Protein AF-A0A6P0LM95-F1 (afdb_monomer)

Secondary structure (DSSP, 8-state):
-------PPPPEEEEEEEETTEEEEEEEE------SSS---SS--B-EEEEEEEEETT-SS-EEE-HHHHHHHHHHHHHHHHHHHH-S--PPP--SS--SEEEEEETTTTEEEEEE---TT-SS-EEEEEEHHHHHHHHHHHHHHHH-TTB-TT-----PPPPGGGS--SS-GGGTTHHHHHHHHHHHHHHHHHHTSPPPP-PPPPP-------------------PPPP-PPP-PPPPPHHHHHHHHHHSPBP--HHHHHHHHHHHHHHHHHH----S--SS-EEEEEEE-TT--EEEEEE-TTS-GGGGGGSSHHHHB----SSS-SSSS-BEEEEEEEE--SSSPEEEEEETT---S-----S----HHHHHHHHHHHHHHHHHT--S----SS--------BTTB-

Sequence (410 aa):
MKGIFQQEQPMTIRRQYSLPNCTLILEGWSNSTTGGGLQPDPRPLLTTLTNAECHLGAMNQPLSGGRDFFEDLVHSVSSYAQQFLSKVPHPQPHGEKPAKVHLQKVEDKNLHRLTLLDTPNSGKGLHVDLNTVQLFDLVEAIDQFLADGRTLPDISVSLQPVSKHYRQAEKPVTERTAPAALGMASLALAAIAFFFVPIPEVREPEPSLSQENANETTTPTGESEPQVTPTPTPKGTPLSIEELEKVLTTAPEITDPTELRYIQRSLQKRIFRTWGNREQFAGNLNYQVSVGRDGAILGYKPVKGTPLDGAEQTPLPELLYTTTTGNIATQEPIAQFQVLFKQGEDEGILEISPWNGYMGKITLGPEITDSAVINDLKGKVSEKIGDSWNKTSSYPQDLTYRVGVTEEGI

Foldseek 3Di:
DDDDPDPDDWDKDWDWQDDPFKIKIWIATAPDPPPDDDDDDPQAFGAATDKIWIGGHPDPGTDMDTDLLVLLLLAQLVQVVCCVVVVFDDDDPPDPDDRQWHWDDDPPDQWIKIWGQDDPPDNDIDIDIHHPVRSVRSNVSSVVQCVPCRYNVVRDDDDDDDDPVRPDDPDDPVVPCVVVVVVVVVVVVVVVVVVPDPDDDDDDDDDDDDDDDDDDDDDDDDDDDDDDDDDDDDDFDADDPVNVVVLVVQEAADQALQLQVVLQVQLCVLQVVQLPPFQDDDFKWKKKFKAASNNQTQDIDTDPPHDPCRCVNGCRSVRHDHDDDDDDNRYGHIWIKIWMWGNDPGGIDIDIAGPVGHPDDHDLPDDDPDPVLVVVQVVQAVVVVVVVPPDPDDDPDDDDDDDRADSVHD

pLDDT: mean 73.67, std 19.37, range [26.56, 96.06]

Structure (mmCIF, N/CA/C/O backbone):
data_AF-A0A6P0LM95-F1
#
_entry.id   AF-A0A6P0LM95-F1
#
loop_
_atom_site.group_PDB
_atom_site.id
_atom_site.type_symbol
_atom_site.label_atom_id
_atom_site.label_alt_id
_atom_site.label_comp_id
_atom_site.label_asym_id
_atom_site.label_entity_id
_atom_site.label_seq_id
_atom_site.pdbx_PDB_ins_code
_atom_site.Cartn_x
_atom_site.Cartn_y
_atom_site.Cartn_z
_atom_site.occupancy
_atom_site.B_iso_or_equiv
_atom_site.auth_seq_id
_atom_site.auth_comp_id
_atom_site.auth_asym_id
_atom_site.auth_atom_id
_atom_site.pdbx_PDB_model_num
ATOM 1 N N . MET A 1 1 ? 48.763 -29.083 -8.330 1.00 38.81 1 MET A N 1
ATOM 2 C CA . MET A 1 1 ? 47.539 -28.276 -8.521 1.00 38.81 1 MET A CA 1
ATOM 3 C C . MET A 1 1 ? 46.381 -28.986 -7.838 1.00 38.81 1 MET A C 1
ATOM 5 O O . MET A 1 1 ? 45.861 -29.944 -8.388 1.00 38.81 1 MET A O 1
ATOM 9 N N . LYS A 1 2 ? 46.040 -28.595 -6.606 1.00 36.25 2 LYS A N 1
ATOM 10 C CA . LYS A 1 2 ? 44.781 -28.999 -5.966 1.00 36.25 2 LYS A CA 1
ATOM 11 C C . LYS A 1 2 ? 43.814 -27.838 -6.170 1.00 36.25 2 LYS A C 1
ATOM 13 O O . LYS A 1 2 ? 44.018 -26.783 -5.581 1.00 36.25 2 LYS A O 1
ATOM 18 N N . GLY A 1 3 ? 42.850 -28.015 -7.070 1.00 38.56 3 GLY A N 1
ATOM 19 C CA . GLY A 1 3 ? 41.732 -27.092 -7.219 1.00 38.56 3 GLY A CA 1
ATOM 20 C C . GLY A 1 3 ? 40.876 -27.172 -5.963 1.00 38.56 3 GLY A C 1
ATOM 21 O O . GLY A 1 3 ? 40.377 -28.242 -5.621 1.00 38.56 3 GLY A O 1
ATOM 22 N N . ILE A 1 4 ? 40.776 -26.060 -5.244 1.00 38.25 4 ILE A N 1
ATOM 23 C CA . ILE A 1 4 ? 39.842 -25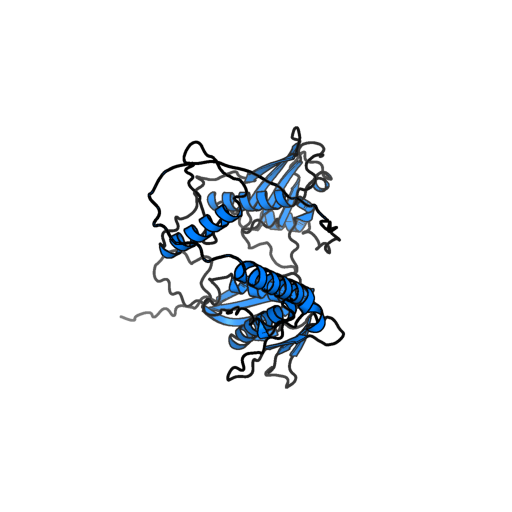.908 -4.135 1.00 38.25 4 ILE A CA 1
ATOM 24 C C . ILE A 1 4 ? 38.489 -25.626 -4.786 1.00 38.25 4 ILE A C 1
ATOM 26 O O . ILE A 1 4 ? 38.250 -24.521 -5.262 1.00 38.25 4 ILE A O 1
ATOM 30 N N . PHE A 1 5 ? 37.628 -26.640 -4.851 1.00 42.12 5 PHE A N 1
ATOM 31 C CA . PHE A 1 5 ? 36.199 -26.426 -5.045 1.00 42.12 5 PHE A CA 1
ATOM 32 C C . PHE A 1 5 ? 35.675 -25.772 -3.763 1.00 42.12 5 PHE A C 1
ATOM 34 O O . PHE A 1 5 ? 35.504 -26.444 -2.747 1.00 42.12 5 PHE A O 1
ATOM 41 N N . GLN A 1 6 ? 35.482 -24.454 -3.783 1.00 40.00 6 GLN A N 1
ATOM 42 C CA . GLN A 1 6 ? 34.616 -23.807 -2.805 1.00 40.00 6 GLN A CA 1
ATOM 43 C C . GLN A 1 6 ? 33.185 -24.251 -3.124 1.00 40.00 6 GLN A C 1
ATOM 45 O O . GLN A 1 6 ? 32.664 -23.948 -4.191 1.00 40.00 6 GLN A O 1
ATOM 50 N N . GLN A 1 7 ? 32.581 -25.030 -2.226 1.00 44.50 7 GLN A N 1
ATOM 51 C CA . GLN A 1 7 ? 31.138 -25.251 -2.229 1.00 44.50 7 GLN A CA 1
ATOM 52 C C . GLN A 1 7 ? 30.457 -23.909 -1.945 1.00 44.50 7 GLN A C 1
ATOM 54 O O . GLN A 1 7 ? 30.565 -23.374 -0.842 1.00 44.50 7 GLN A O 1
ATOM 59 N N . GLU A 1 8 ? 29.799 -23.361 -2.961 1.00 51.94 8 GLU A N 1
ATOM 60 C CA . GLU A 1 8 ? 28.966 -22.167 -2.865 1.00 51.94 8 GLU A CA 1
ATOM 61 C C . GLU A 1 8 ? 27.686 -22.512 -2.087 1.00 51.94 8 GLU A C 1
ATOM 63 O O . GLU A 1 8 ? 26.966 -23.451 -2.426 1.00 51.94 8 GLU A O 1
ATOM 68 N N . GLN A 1 9 ? 27.437 -21.792 -0.992 1.00 53.41 9 GLN A N 1
ATOM 69 C CA . GLN A 1 9 ? 26.262 -21.976 -0.137 1.00 53.41 9 GLN A CA 1
ATOM 70 C C . GLN A 1 9 ? 25.059 -21.245 -0.763 1.00 53.41 9 GLN A C 1
ATOM 72 O O . GLN A 1 9 ? 25.170 -20.044 -1.024 1.00 53.41 9 GLN A O 1
ATOM 77 N N . PRO A 1 10 ? 23.913 -21.910 -0.996 1.00 60.81 10 PRO A N 1
ATOM 78 C CA . PRO A 1 10 ? 22.708 -21.245 -1.485 1.00 60.81 10 PRO A CA 1
ATOM 79 C C . PRO A 1 10 ? 22.156 -20.283 -0.420 1.00 60.81 10 PRO A C 1
ATOM 81 O O . PRO A 1 10 ? 22.116 -20.609 0.766 1.00 60.81 10 PRO A O 1
ATOM 84 N N . MET A 1 11 ? 21.729 -19.085 -0.829 1.00 72.62 11 MET A N 1
ATOM 85 C CA . MET A 1 11 ? 21.137 -18.101 0.085 1.00 72.62 11 MET A CA 1
ATOM 86 C C . MET A 1 11 ? 19.654 -18.414 0.325 1.00 72.62 11 MET A C 1
ATOM 88 O O . MET A 1 11 ? 18.865 -18.433 -0.621 1.00 72.62 11 MET A O 1
ATOM 92 N N . THR A 1 12 ? 19.269 -18.632 1.588 1.00 81.69 12 THR A N 1
ATOM 93 C CA . THR A 1 12 ? 17.861 -18.720 2.010 1.00 81.69 12 THR A CA 1
ATOM 94 C C . THR A 1 12 ? 17.191 -17.355 1.909 1.00 81.69 12 THR A C 1
ATOM 96 O O . THR A 1 12 ? 17.695 -16.370 2.455 1.00 81.69 12 THR A O 1
ATOM 99 N N . ILE A 1 13 ? 16.027 -17.303 1.275 1.00 87.12 13 ILE A N 1
ATOM 100 C CA . ILE A 1 13 ? 15.209 -16.104 1.111 1.00 87.12 13 ILE A CA 1
ATOM 101 C C . ILE A 1 13 ? 13.888 -16.330 1.823 1.00 87.12 13 ILE A C 1
ATOM 103 O O . ILE A 1 13 ? 13.255 -17.367 1.644 1.00 87.12 13 ILE A O 1
ATOM 107 N N . ARG A 1 14 ? 13.458 -15.328 2.590 1.00 90.88 14 ARG A N 1
ATOM 108 C CA . ARG A 1 14 ? 12.136 -15.282 3.206 1.00 90.88 14 ARG A CA 1
ATOM 109 C C . ARG A 1 14 ? 11.368 -14.059 2.715 1.00 90.88 14 ARG A C 1
ATOM 111 O O . ARG A 1 14 ? 11.925 -12.961 2.607 1.00 90.88 14 ARG A O 1
ATOM 118 N N . ARG A 1 15 ? 10.097 -14.258 2.389 1.00 90.81 15 ARG A N 1
ATOM 119 C CA . ARG A 1 15 ? 9.137 -13.234 1.962 1.00 90.81 15 ARG A CA 1
ATOM 120 C C . ARG A 1 15 ? 7.925 -13.313 2.870 1.00 90.81 15 ARG A C 1
ATOM 122 O O . ARG A 1 15 ? 7.538 -14.407 3.271 1.00 90.81 15 ARG A O 1
ATOM 129 N N . GLN A 1 16 ? 7.372 -12.162 3.226 1.00 92.94 16 GLN A N 1
ATOM 130 C CA . GLN A 1 16 ? 6.233 -12.082 4.127 1.00 92.94 16 GLN A CA 1
ATOM 131 C C . GLN A 1 16 ? 5.246 -11.032 3.626 1.00 92.94 16 GLN A C 1
ATOM 133 O O . GLN A 1 16 ? 5.645 -9.901 3.357 1.00 92.94 16 GLN A O 1
ATOM 138 N N . TYR A 1 17 ? 3.974 -11.413 3.560 1.00 92.75 17 TYR A N 1
ATOM 139 C CA . TYR A 1 17 ? 2.842 -10.558 3.207 1.00 92.75 17 TYR A CA 1
ATOM 140 C C . TYR A 1 17 ? 1.906 -10.554 4.412 1.00 92.75 17 TYR A C 1
ATOM 142 O O . TYR A 1 17 ? 1.420 -11.613 4.815 1.00 92.75 17 TYR A O 1
ATOM 150 N N . SER A 1 18 ? 1.749 -9.401 5.061 1.00 91.06 18 SER A N 1
ATOM 151 C CA . SER A 1 18 ? 1.144 -9.309 6.394 1.00 91.06 18 SER A CA 1
ATOM 152 C C . SER A 1 18 ? -0.070 -8.395 6.375 1.00 91.06 18 SER A C 1
ATOM 154 O O . SER A 1 18 ? 0.051 -7.1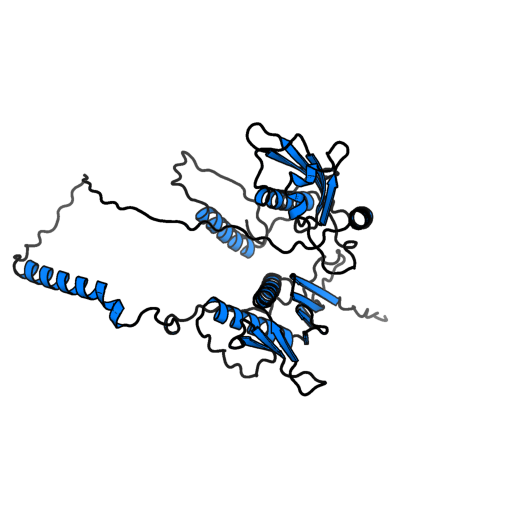87 6.187 1.00 91.06 18 SER A O 1
ATOM 156 N N . LEU A 1 19 ? -1.230 -8.988 6.616 1.00 91.69 19 LEU A N 1
ATOM 157 C CA . LEU A 1 19 ? -2.529 -8.341 6.746 1.00 91.69 19 LEU A CA 1
ATOM 158 C C . LEU A 1 19 ? -3.067 -8.585 8.168 1.00 91.69 19 LEU A C 1
ATOM 160 O O . LEU A 1 19 ? -2.582 -9.491 8.852 1.00 91.69 19 LEU A O 1
ATOM 164 N N . PRO A 1 20 ? -4.057 -7.808 8.650 1.00 87.62 20 PRO A N 1
ATOM 165 C CA . PRO A 1 20 ? -4.518 -7.886 10.039 1.00 87.62 20 PRO A CA 1
ATOM 166 C C . PRO A 1 20 ? -4.925 -9.290 10.502 1.00 87.62 20 PRO A C 1
ATOM 168 O O . PRO A 1 20 ? -4.671 -9.648 11.651 1.00 87.62 20 PRO A O 1
ATOM 171 N N . ASN A 1 21 ? -5.535 -10.092 9.625 1.00 87.31 21 ASN A N 1
ATOM 172 C CA . ASN A 1 21 ? -5.952 -11.456 9.949 1.00 87.31 21 ASN A CA 1
ATOM 173 C C . ASN A 1 21 ? -5.275 -12.547 9.108 1.00 87.31 21 ASN A C 1
ATOM 175 O O . ASN A 1 21 ? -5.651 -13.715 9.237 1.00 87.31 21 ASN A O 1
ATOM 179 N N . CYS A 1 22 ? -4.313 -12.194 8.256 1.00 91.81 22 CYS A N 1
ATOM 180 C CA . CYS A 1 22 ? -3.615 -13.147 7.402 1.00 91.81 22 CYS A CA 1
ATOM 181 C C . CYS A 1 22 ? -2.138 -12.779 7.270 1.00 91.81 22 CYS A C 1
ATOM 183 O O . CYS A 1 22 ? -1.816 -11.700 6.782 1.00 91.81 22 CYS A O 1
ATOM 185 N N . THR A 1 23 ? -1.241 -13.700 7.616 1.00 93.50 23 THR A N 1
ATOM 186 C CA . THR A 1 23 ? 0.187 -13.568 7.305 1.00 93.50 23 THR A CA 1
ATOM 187 C C . THR A 1 23 ? 0.625 -14.734 6.437 1.00 93.50 23 THR A C 1
ATOM 189 O O . THR A 1 23 ? 0.563 -15.890 6.859 1.00 93.50 23 THR A O 1
ATOM 192 N N . LEU A 1 24 ? 1.089 -14.428 5.230 1.00 95.06 24 LEU A N 1
ATOM 193 C CA . LEU A 1 24 ? 1.672 -15.392 4.307 1.00 95.06 24 LEU A CA 1
ATOM 194 C C . LEU A 1 24 ? 3.198 -15.291 4.372 1.00 95.06 24 LEU A C 1
ATOM 196 O O . LEU A 1 24 ? 3.750 -14.206 4.202 1.00 95.06 24 LEU A O 1
ATOM 200 N N . ILE A 1 25 ? 3.876 -16.410 4.615 1.00 94.38 25 ILE A N 1
ATOM 201 C CA . ILE A 1 25 ? 5.335 -16.495 4.724 1.00 94.38 25 ILE A CA 1
ATOM 202 C C . ILE A 1 25 ? 5.834 -17.514 3.707 1.00 94.38 25 ILE A C 1
ATOM 204 O O . ILE A 1 25 ? 5.411 -18.666 3.733 1.00 94.38 25 ILE A O 1
ATOM 208 N N . LEU A 1 26 ? 6.742 -17.099 2.828 1.00 95.06 26 LEU A N 1
ATOM 209 C CA . LEU A 1 26 ? 7.353 -17.948 1.809 1.00 95.06 26 LEU A CA 1
ATOM 210 C C . LEU A 1 26 ? 8.857 -18.016 2.049 1.00 95.06 26 LEU A C 1
ATOM 212 O O . LEU A 1 26 ? 9.539 -16.990 2.050 1.00 95.06 26 LEU A O 1
ATOM 216 N N . GLU A 1 27 ? 9.372 -19.220 2.247 1.00 91.81 27 GLU A N 1
ATOM 217 C CA . GLU A 1 27 ? 10.791 -19.497 2.438 1.00 91.81 27 GLU A CA 1
ATOM 218 C C . GLU A 1 27 ? 11.300 -20.361 1.291 1.00 91.81 27 GLU A C 1
ATOM 220 O O . GLU A 1 27 ? 10.651 -21.329 0.883 1.00 91.81 27 GLU A O 1
ATOM 225 N N . GLY A 1 28 ? 12.464 -20.011 0.757 1.00 89.94 28 GLY A N 1
ATOM 226 C CA . GLY A 1 28 ? 12.997 -20.644 -0.435 1.00 89.94 28 GLY A CA 1
ATOM 227 C C . GLY A 1 28 ? 14.422 -20.229 -0.759 1.00 89.94 28 GLY A C 1
ATOM 228 O O . GLY A 1 28 ? 15.125 -19.651 0.069 1.00 89.94 28 GLY A O 1
ATOM 229 N N . TRP A 1 29 ? 14.842 -20.505 -1.988 1.00 85.75 29 TRP A N 1
ATOM 230 C CA . TRP A 1 29 ? 16.193 -20.228 -2.477 1.00 85.75 29 TRP A CA 1
ATOM 231 C C . TRP A 1 29 ? 16.153 -19.419 -3.773 1.00 85.75 29 TRP A C 1
ATOM 233 O O . TRP A 1 29 ? 15.203 -19.528 -4.561 1.00 85.75 29 TRP A O 1
ATOM 243 N N . SER A 1 30 ? 17.212 -18.644 -4.016 1.00 82.38 30 SER A N 1
ATOM 244 C CA . SER A 1 30 ? 17.507 -18.093 -5.339 1.00 82.38 30 SER A CA 1
ATOM 245 C C . SER A 1 30 ? 18.375 -19.042 -6.153 1.00 82.38 30 SER A C 1
ATOM 247 O O . SER A 1 30 ? 19.240 -19.732 -5.621 1.00 82.38 30 SER A O 1
ATOM 249 N N . ASN A 1 31 ? 18.184 -19.022 -7.473 1.00 62.19 31 ASN A N 1
ATOM 250 C CA . ASN A 1 31 ? 19.059 -19.708 -8.429 1.00 62.19 31 ASN A CA 1
ATOM 251 C C . ASN A 1 31 ? 20.044 -18.740 -9.125 1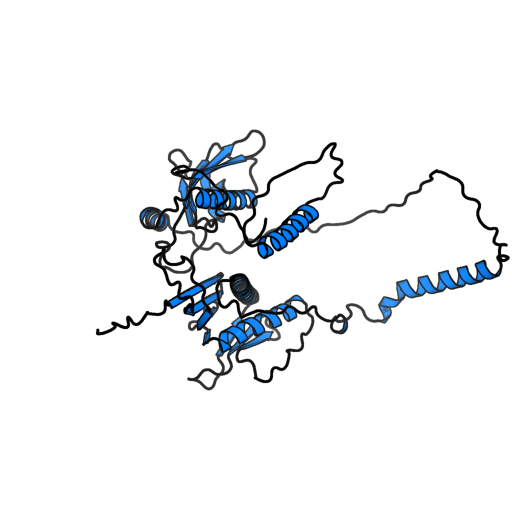.00 62.19 31 ASN A C 1
ATOM 253 O O . ASN A 1 31 ? 20.668 -19.084 -10.124 1.00 62.19 31 ASN A O 1
ATOM 257 N N . SER A 1 32 ? 20.151 -17.493 -8.644 1.00 57.34 32 SER A N 1
ATOM 258 C CA . SER A 1 32 ? 20.994 -16.458 -9.247 1.00 57.34 32 SER A CA 1
ATOM 259 C C . SER A 1 32 ? 22.433 -16.555 -8.735 1.00 57.34 32 SER A C 1
ATOM 261 O O . SER A 1 32 ? 22.793 -15.949 -7.725 1.00 57.34 32 SER A O 1
ATOM 263 N N . THR A 1 33 ? 23.275 -17.291 -9.456 1.00 52.44 33 THR A N 1
ATOM 264 C CA . THR A 1 33 ? 24.735 -17.152 -9.392 1.00 52.44 33 THR A CA 1
ATOM 265 C C . THR A 1 33 ? 25.147 -15.867 -10.104 1.00 52.44 33 THR A C 1
ATOM 267 O O . THR A 1 33 ? 25.473 -15.881 -11.293 1.00 52.44 33 THR A O 1
ATOM 270 N N . THR A 1 34 ? 25.138 -14.735 -9.403 1.00 49.34 34 THR A N 1
ATOM 271 C CA . THR A 1 34 ? 25.816 -13.531 -9.900 1.00 49.34 34 THR A CA 1
ATOM 272 C C . THR A 1 34 ? 27.310 -13.694 -9.636 1.00 49.34 34 THR A C 1
ATOM 274 O O . THR A 1 34 ? 27.849 -13.264 -8.618 1.00 49.34 34 THR A O 1
ATOM 277 N N . GLY A 1 35 ? 27.987 -14.390 -10.550 1.00 45.81 35 GLY A N 1
ATOM 278 C CA . GLY A 1 35 ? 29.440 -14.384 -10.621 1.00 45.81 35 GLY A CA 1
ATOM 279 C C . GLY A 1 35 ? 29.932 -12.966 -10.907 1.00 45.81 35 GLY A C 1
ATOM 280 O O . GLY A 1 35 ? 29.615 -12.400 -11.950 1.00 45.81 35 GLY A O 1
ATOM 281 N N . GLY A 1 36 ? 30.717 -12.409 -9.984 1.00 41.66 36 GLY A N 1
ATOM 282 C CA . GLY A 1 36 ? 31.488 -11.186 -10.207 1.00 41.66 36 GLY A CA 1
ATOM 283 C C . GLY A 1 36 ? 31.310 -10.112 -9.140 1.00 41.66 36 GLY A C 1
ATOM 284 O O . GLY A 1 36 ? 30.624 -9.136 -9.390 1.00 41.66 36 GLY A O 1
ATOM 285 N N . GLY A 1 37 ? 31.984 -10.271 -7.992 1.00 42.56 37 GLY A N 1
ATOM 286 C CA . GLY A 1 37 ? 32.652 -9.214 -7.201 1.00 42.56 37 GLY A CA 1
ATOM 287 C C . GLY A 1 37 ? 31.933 -7.910 -6.810 1.00 42.56 37 GLY A C 1
ATOM 288 O O . GLY A 1 37 ? 32.578 -7.056 -6.207 1.00 42.56 37 GLY A O 1
ATOM 289 N N . LEU A 1 38 ? 30.655 -7.723 -7.119 1.00 48.50 38 LEU A N 1
ATOM 290 C CA . LEU A 1 38 ? 29.874 -6.525 -6.833 1.00 48.50 38 LEU A CA 1
ATOM 291 C C . LEU A 1 38 ? 28.711 -6.912 -5.913 1.00 48.50 38 LEU A C 1
ATOM 293 O O . LEU A 1 38 ? 28.105 -7.965 -6.067 1.00 48.50 38 LEU A O 1
ATOM 297 N N . GLN A 1 39 ? 28.507 -6.061 -4.913 1.00 53.97 39 GLN A N 1
ATOM 298 C CA . GLN A 1 39 ? 27.573 -6.109 -3.785 1.00 53.97 39 GLN A CA 1
ATOM 299 C C . GLN A 1 39 ? 26.334 -7.028 -3.947 1.00 53.97 39 GLN A C 1
ATOM 301 O O . GLN A 1 39 ? 25.667 -6.959 -4.978 1.00 53.97 39 GLN A O 1
ATOM 306 N N . PRO A 1 40 ? 25.981 -7.851 -2.933 1.00 56.34 40 PRO A N 1
ATOM 307 C CA . PRO A 1 40 ? 24.812 -8.733 -2.997 1.00 56.34 40 PRO A CA 1
ATOM 308 C C . PRO A 1 40 ? 23.519 -7.948 -3.267 1.00 56.34 40 PRO A C 1
ATOM 310 O O . PRO A 1 40 ? 23.284 -6.912 -2.644 1.00 56.34 40 PRO A O 1
ATOM 313 N N . ASP A 1 41 ? 22.697 -8.454 -4.197 1.00 59.06 41 ASP A N 1
ATOM 314 C CA . ASP A 1 41 ? 21.379 -7.901 -4.538 1.00 59.06 41 ASP A CA 1
ATOM 315 C C . ASP A 1 41 ? 20.540 -7.750 -3.251 1.00 59.06 41 ASP A C 1
ATOM 317 O O . ASP A 1 41 ? 20.347 -8.740 -2.536 1.00 59.06 41 ASP A O 1
ATOM 321 N N . PRO A 1 42 ? 20.053 -6.537 -2.923 1.00 64.81 42 PRO A N 1
ATOM 322 C CA . PRO A 1 42 ? 19.289 -6.293 -1.704 1.00 64.81 42 PRO A CA 1
ATOM 323 C C . PRO A 1 42 ? 17.940 -7.028 -1.670 1.00 64.81 42 PRO A C 1
ATOM 325 O O . PRO A 1 42 ? 17.353 -7.154 -0.592 1.00 64.81 42 PRO A O 1
ATOM 328 N N . ARG A 1 43 ? 17.427 -7.520 -2.809 1.00 77.00 43 ARG A N 1
ATOM 329 C CA . ARG A 1 43 ? 16.158 -8.262 -2.874 1.00 77.00 43 ARG A CA 1
ATOM 330 C C . ARG A 1 43 ? 16.269 -9.440 -3.858 1.00 77.00 43 ARG A C 1
ATOM 332 O O . ARG A 1 43 ? 15.709 -9.395 -4.953 1.00 77.00 43 ARG A O 1
ATOM 339 N N . PRO A 1 44 ? 16.956 -10.527 -3.460 1.00 80.75 44 PRO A N 1
ATOM 340 C CA . PRO A 1 44 ? 17.255 -11.641 -4.355 1.00 80.75 44 PRO A CA 1
ATOM 341 C C . PRO A 1 44 ? 15.984 -12.359 -4.834 1.00 80.75 44 PRO A C 1
ATOM 343 O O . PRO A 1 44 ? 14.980 -12.424 -4.121 1.00 80.75 44 PRO A O 1
ATOM 346 N N . LEU A 1 45 ? 16.027 -12.903 -6.050 1.00 86.19 45 LEU A N 1
ATOM 347 C CA . LEU A 1 45 ? 14.894 -13.583 -6.683 1.00 86.19 45 LEU A CA 1
ATOM 348 C C . LEU A 1 45 ? 14.615 -14.936 -6.011 1.00 86.19 45 LEU A C 1
ATOM 350 O O . LEU A 1 45 ? 15.471 -15.816 -6.060 1.00 86.19 45 LEU A O 1
ATOM 354 N N . LEU A 1 46 ? 13.429 -15.142 -5.436 1.00 87.38 46 LEU A N 1
ATOM 355 C CA . LEU A 1 46 ? 13.029 -16.450 -4.898 1.00 87.38 46 LEU A CA 1
ATOM 356 C C . LEU A 1 46 ? 12.404 -17.273 -6.029 1.00 87.38 46 LEU A C 1
ATOM 358 O O . LEU A 1 46 ? 11.305 -16.964 -6.479 1.00 87.38 46 LEU A O 1
ATOM 362 N N . THR A 1 47 ? 13.098 -18.314 -6.494 1.00 87.12 47 THR A N 1
ATOM 363 C CA . THR A 1 47 ? 12.622 -19.179 -7.595 1.00 87.12 47 THR A CA 1
ATOM 364 C C . THR A 1 47 ? 12.242 -20.581 -7.138 1.00 87.12 47 THR A C 1
ATOM 366 O O . THR A 1 47 ? 11.467 -21.257 -7.805 1.00 87.12 47 THR A O 1
ATOM 369 N N . THR A 1 48 ? 12.775 -21.037 -6.003 1.00 89.50 48 THR A N 1
ATOM 370 C CA . THR A 1 48 ? 12.473 -22.361 -5.445 1.00 89.50 48 THR A CA 1
ATOM 371 C C . THR A 1 48 ? 11.849 -22.200 -4.070 1.00 89.50 48 THR A C 1
ATOM 373 O O . THR A 1 48 ? 12.508 -21.680 -3.178 1.00 89.50 48 THR A O 1
ATOM 376 N N . LEU A 1 49 ? 10.610 -22.662 -3.884 1.00 92.25 49 LEU A N 1
ATOM 377 C CA . LEU A 1 49 ? 9.910 -22.624 -2.597 1.00 92.25 49 LEU A CA 1
ATOM 378 C C . LEU A 1 49 ? 10.216 -23.886 -1.783 1.00 92.25 49 LEU A C 1
ATOM 380 O O . LEU A 1 49 ? 9.943 -24.996 -2.240 1.00 92.25 49 LEU A O 1
ATOM 384 N N . THR A 1 50 ? 10.748 -23.723 -0.573 1.00 90.56 50 THR A N 1
ATOM 385 C CA . THR A 1 50 ? 10.916 -24.827 0.385 1.00 90.56 50 THR A CA 1
ATOM 386 C C . THR A 1 50 ? 9.733 -24.976 1.315 1.00 90.56 50 THR A C 1
ATOM 388 O O . THR A 1 50 ? 9.327 -26.100 1.601 1.00 90.56 50 THR A O 1
ATOM 391 N N . ASN A 1 51 ? 9.199 -23.858 1.798 1.00 93.06 51 ASN A N 1
ATOM 392 C CA . ASN A 1 51 ? 8.123 -23.851 2.774 1.00 93.06 51 ASN A CA 1
ATOM 393 C C . ASN A 1 51 ? 7.243 -22.624 2.549 1.00 93.06 51 ASN A C 1
ATOM 395 O O . ASN A 1 51 ? 7.745 -21.522 2.335 1.00 93.06 51 ASN A O 1
ATOM 399 N N . ALA A 1 52 ? 5.940 -22.829 2.612 1.00 94.56 52 ALA A N 1
ATOM 400 C CA . ALA A 1 52 ? 4.936 -21.789 2.629 1.00 94.56 52 ALA A CA 1
ATOM 401 C C . ALA A 1 52 ? 4.094 -21.962 3.885 1.00 94.56 52 ALA A C 1
ATOM 403 O O . ALA A 1 52 ? 3.648 -23.069 4.183 1.00 94.56 52 ALA A O 1
ATOM 404 N N . GLU A 1 53 ? 3.853 -20.867 4.592 1.00 92.88 53 GLU A N 1
ATOM 405 C CA . GLU A 1 53 ? 2.994 -20.829 5.767 1.00 92.88 53 GLU A CA 1
ATOM 406 C C . GLU A 1 53 ? 1.930 -19.753 5.600 1.00 92.88 53 GLU A C 1
ATOM 408 O O . GLU A 1 53 ? 2.232 -18.613 5.257 1.00 92.88 53 GLU A O 1
ATOM 413 N N . CYS A 1 54 ? 0.685 -20.108 5.887 1.00 92.31 54 CYS A N 1
ATOM 414 C CA . CYS A 1 54 ? -0.448 -19.203 5.930 1.00 92.31 54 CYS A CA 1
ATOM 415 C C . CYS A 1 54 ? -1.012 -19.202 7.354 1.00 92.31 54 CYS A C 1
ATOM 417 O O . CYS A 1 54 ? -1.590 -20.185 7.834 1.00 92.31 54 CYS A O 1
ATOM 419 N N . HIS A 1 55 ? -0.791 -18.089 8.045 1.00 91.94 55 HIS A N 1
ATOM 420 C CA . HIS A 1 55 ? -1.266 -17.829 9.398 1.00 91.94 55 HIS A CA 1
ATOM 421 C C . HIS A 1 55 ? -2.587 -17.072 9.298 1.00 91.94 55 HIS A C 1
ATOM 423 O O . HIS A 1 55 ? -2.619 -15.981 8.738 1.00 91.94 55 HIS A O 1
ATOM 429 N N . LEU A 1 56 ? -3.672 -17.644 9.821 1.00 88.19 56 LEU A N 1
ATOM 430 C CA . LEU A 1 56 ? -5.024 -17.091 9.703 1.00 88.19 56 LEU A CA 1
ATOM 431 C C . LEU A 1 56 ? -5.624 -16.856 11.093 1.00 88.19 56 LEU A C 1
ATOM 433 O O . LEU A 1 56 ? -5.908 -17.809 11.822 1.00 88.19 56 LEU A O 1
ATOM 437 N N . GLY A 1 57 ? -5.839 -15.587 11.451 1.00 72.94 57 GLY A N 1
ATOM 438 C CA . GLY A 1 57 ? -6.479 -15.169 12.703 1.00 72.94 57 GLY A CA 1
ATOM 439 C C . GLY A 1 57 ? -5.919 -15.845 13.966 1.00 72.94 57 GLY A C 1
ATOM 440 O O . GLY A 1 57 ? -4.713 -15.965 14.144 1.00 72.94 57 GLY A O 1
ATOM 441 N N . ALA A 1 58 ? -6.812 -16.294 14.856 1.00 59.72 58 ALA A N 1
ATOM 442 C CA . ALA A 1 58 ? -6.470 -16.929 16.136 1.00 59.72 58 ALA A CA 1
ATOM 443 C C . ALA A 1 58 ? -6.146 -18.437 16.029 1.00 59.72 58 ALA A C 1
ATOM 445 O O . ALA A 1 58 ? -6.303 -19.173 17.007 1.00 59.72 58 ALA A O 1
ATOM 446 N N . MET A 1 59 ? -5.749 -18.935 14.852 1.00 72.44 59 MET A N 1
ATOM 447 C CA . MET A 1 59 ? -5.287 -20.318 14.740 1.00 72.44 59 MET A CA 1
ATOM 448 C C . MET A 1 59 ? -3.951 -20.499 15.462 1.00 72.44 59 MET A C 1
ATOM 450 O O . MET A 1 59 ? -3.000 -19.760 15.234 1.00 72.44 59 MET A O 1
ATOM 454 N N . ASN A 1 60 ? -3.859 -21.537 16.296 1.00 66.88 60 ASN A N 1
ATOM 455 C CA . ASN A 1 60 ? -2.623 -21.867 17.013 1.00 66.88 60 ASN A CA 1
ATOM 456 C C . ASN A 1 60 ? -1.552 -22.504 16.113 1.00 66.88 60 ASN A C 1
ATOM 458 O O . ASN A 1 60 ? -0.396 -22.593 16.517 1.00 66.88 60 ASN A O 1
ATOM 462 N N . GLN A 1 61 ? -1.931 -22.991 14.927 1.00 77.69 61 GLN A N 1
ATOM 463 C CA . GLN A 1 61 ? -1.020 -23.634 13.987 1.00 77.69 61 GLN A CA 1
ATOM 464 C C . GLN A 1 61 ? -1.268 -23.098 12.571 1.00 77.69 61 GLN A C 1
ATOM 466 O O . GLN A 1 61 ? -2.423 -23.103 12.133 1.00 77.69 61 GLN A O 1
ATOM 471 N N . PRO A 1 62 ? -0.223 -22.647 11.853 1.00 86.75 62 PRO A N 1
ATOM 472 C CA . PRO A 1 62 ? -0.371 -22.209 10.474 1.00 86.75 62 PRO A CA 1
ATOM 473 C C . PRO A 1 62 ? -0.703 -23.378 9.552 1.00 86.75 62 PRO A C 1
ATOM 475 O O . PRO A 1 62 ? -0.293 -24.519 9.784 1.00 86.75 62 PRO A O 1
ATOM 478 N N . LEU A 1 63 ? -1.401 -23.070 8.461 1.00 88.12 63 LEU A N 1
ATOM 479 C CA . LEU A 1 63 ? -1.446 -23.963 7.311 1.00 88.12 63 LEU A CA 1
ATOM 480 C C . LEU A 1 63 ? -0.071 -23.919 6.654 1.00 88.12 63 LEU A C 1
ATOM 482 O O . LEU A 1 63 ? 0.362 -22.842 6.253 1.00 88.12 63 LEU A O 1
ATOM 486 N N . SER A 1 64 ? 0.617 -25.050 6.554 1.00 89.75 64 SER A N 1
ATOM 487 C CA . SER A 1 64 ? 1.947 -25.089 5.957 1.00 89.75 64 SER A CA 1
ATOM 488 C C . SER A 1 64 ? 2.126 -26.225 4.965 1.00 89.75 64 SER A C 1
ATOM 490 O O . SER A 1 64 ? 1.468 -27.266 5.040 1.00 89.75 64 SER A O 1
ATOM 492 N N . GLY A 1 65 ? 3.034 -26.015 4.018 1.00 88.56 65 GLY A N 1
ATOM 493 C CA . GLY A 1 65 ? 3.368 -26.997 2.999 1.00 88.56 65 GLY A CA 1
ATOM 494 C C . GLY A 1 65 ? 4.425 -26.489 2.025 1.00 88.56 65 GLY A C 1
ATOM 495 O O . GLY A 1 65 ? 4.923 -25.375 2.137 1.00 88.56 65 GLY A O 1
ATOM 496 N N . GLY A 1 66 ? 4.785 -27.332 1.059 1.00 89.31 66 GLY A N 1
ATOM 497 C CA . GLY A 1 66 ? 5.704 -26.961 -0.017 1.00 89.31 66 GLY A CA 1
ATOM 498 C C . GLY A 1 66 ? 5.011 -26.214 -1.159 1.00 89.31 66 GLY A C 1
ATOM 499 O O . GLY A 1 66 ? 3.895 -25.712 -1.026 1.00 89.31 66 GLY A O 1
ATOM 500 N N . ARG A 1 67 ? 5.662 -26.203 -2.323 1.00 90.81 67 ARG A N 1
ATOM 501 C CA . ARG A 1 67 ? 5.175 -25.522 -3.528 1.00 90.81 67 ARG A CA 1
ATOM 502 C C . ARG A 1 67 ? 3.756 -25.919 -3.946 1.00 90.81 67 ARG A C 1
ATOM 504 O O . ARG A 1 67 ? 2.929 -25.032 -4.099 1.00 90.81 67 ARG A O 1
ATOM 511 N N . ASP A 1 68 ? 3.464 -27.217 -4.052 1.00 89.69 68 ASP A N 1
ATOM 512 C CA . ASP A 1 68 ? 2.131 -27.698 -4.456 1.00 89.69 68 ASP A CA 1
ATOM 513 C C . ASP A 1 68 ? 1.013 -27.146 -3.559 1.00 89.69 68 ASP A C 1
ATOM 515 O O . ASP A 1 68 ? -0.048 -26.768 -4.034 1.00 89.69 68 ASP A O 1
ATOM 519 N N . PHE A 1 69 ? 1.252 -27.107 -2.241 1.00 91.38 69 PHE A N 1
ATOM 520 C CA . PHE A 1 69 ? 0.285 -26.567 -1.284 1.00 91.38 69 PHE A CA 1
ATOM 521 C C . PHE A 1 69 ? 0.018 -25.089 -1.562 1.00 91.38 69 PHE A C 1
ATOM 523 O O . PHE A 1 69 ? -1.129 -24.649 -1.531 1.00 91.38 69 PHE A O 1
ATOM 530 N N . PHE A 1 70 ? 1.080 -24.331 -1.821 1.00 94.06 70 PHE A N 1
ATOM 531 C CA . PHE A 1 70 ? 0.975 -22.903 -2.046 1.00 94.06 70 PHE A CA 1
ATOM 532 C C . PHE A 1 70 ? 0.310 -22.571 -3.388 1.00 94.06 70 PHE A C 1
ATOM 534 O O . PHE A 1 70 ? -0.558 -21.704 -3.430 1.00 94.06 70 PHE A O 1
ATOM 541 N N . GLU A 1 71 ? 0.639 -23.294 -4.460 1.00 92.81 71 GLU A N 1
ATOM 542 C CA . GLU A 1 71 ? -0.048 -23.168 -5.754 1.00 92.81 71 GLU A CA 1
ATOM 543 C C . GLU A 1 71 ? -1.544 -23.478 -5.623 1.00 92.81 71 GLU A C 1
ATOM 545 O O . GLU A 1 71 ? -2.383 -22.686 -6.061 1.00 92.81 71 GLU A O 1
ATOM 550 N N . ASP A 1 72 ? -1.891 -24.579 -4.949 1.00 91.38 72 ASP A N 1
ATOM 551 C CA . ASP A 1 72 ? -3.286 -24.939 -4.692 1.00 91.38 72 ASP A CA 1
ATOM 552 C C . ASP A 1 72 ? -3.999 -23.863 -3.859 1.00 91.38 72 ASP A C 1
ATOM 554 O O . ASP A 1 72 ? -5.148 -23.526 -4.149 1.00 91.38 72 ASP A O 1
ATOM 558 N N . LEU A 1 73 ? -3.334 -23.283 -2.853 1.00 93.69 73 LEU A N 1
ATOM 559 C CA . LEU A 1 73 ? -3.879 -22.180 -2.057 1.00 93.69 73 LEU A CA 1
ATOM 560 C C . LEU A 1 73 ? -4.185 -20.957 -2.932 1.00 93.69 73 LEU A C 1
ATOM 562 O O . LEU A 1 73 ? -5.305 -20.445 -2.884 1.00 93.69 73 LEU A O 1
ATOM 566 N N . VAL A 1 74 ? -3.227 -20.524 -3.755 1.00 94.06 74 VAL A N 1
ATOM 567 C CA . VAL A 1 74 ? -3.369 -19.372 -4.660 1.00 94.06 74 VAL A CA 1
ATOM 568 C C . VAL A 1 74 ? -4.535 -19.581 -5.634 1.00 94.06 74 VAL A C 1
ATOM 570 O O . VAL A 1 74 ? -5.416 -18.721 -5.752 1.00 94.06 74 VAL A O 1
ATOM 573 N N . HIS A 1 75 ? -4.606 -20.746 -6.284 1.00 91.19 75 HIS A N 1
ATOM 574 C CA . HIS A 1 75 ? -5.681 -21.062 -7.228 1.00 91.19 75 HIS A CA 1
ATOM 575 C C . HIS A 1 75 ? -7.056 -21.183 -6.559 1.00 91.19 75 HIS A C 1
ATOM 577 O O . HIS A 1 75 ? -8.050 -20.672 -7.091 1.00 91.19 75 HIS A O 1
ATOM 583 N N . SER A 1 76 ? -7.122 -21.841 -5.400 1.00 91.62 76 SER A N 1
ATOM 584 C CA . SER A 1 76 ? -8.365 -22.078 -4.660 1.00 91.62 76 SER A CA 1
ATOM 585 C C . SER A 1 76 ? -8.960 -20.771 -4.136 1.00 91.62 76 SER A C 1
ATOM 587 O O . SER A 1 76 ? -10.150 -20.511 -4.337 1.00 91.62 76 SER A O 1
ATOM 589 N N . VAL A 1 77 ? -8.129 -19.898 -3.554 1.00 93.19 77 VAL A N 1
ATOM 590 C CA . VAL A 1 77 ? -8.578 -18.592 -3.052 1.00 93.19 77 VAL A CA 1
ATOM 591 C C . VAL A 1 77 ? -9.031 -17.689 -4.191 1.00 93.19 77 VAL A C 1
ATOM 593 O O . VAL A 1 77 ? -10.127 -17.135 -4.104 1.00 93.19 77 VAL A O 1
ATOM 596 N N . SER A 1 78 ? -8.259 -17.579 -5.277 1.00 90.50 78 SER A N 1
ATOM 597 C CA . SER A 1 78 ? -8.654 -16.720 -6.399 1.00 90.50 78 SER A CA 1
ATOM 598 C C . SER A 1 78 ? -9.963 -17.183 -7.046 1.00 90.50 78 SER A C 1
ATOM 600 O O . SER A 1 78 ? -10.873 -16.378 -7.254 1.00 90.50 78 SER A O 1
ATOM 602 N N . SER A 1 79 ? -10.109 -18.489 -7.295 1.00 87.44 79 SER A N 1
ATOM 603 C CA . SER A 1 79 ? -11.333 -19.052 -7.885 1.00 87.44 79 SER A CA 1
ATOM 604 C C . SER A 1 79 ? -12.551 -18.814 -6.991 1.00 87.44 79 SER A C 1
ATOM 606 O O . SER A 1 79 ? -13.616 -18.399 -7.456 1.00 87.44 79 SER A O 1
ATOM 608 N N . TYR A 1 80 ? -12.389 -19.038 -5.687 1.00 90.81 80 TYR A N 1
ATOM 609 C CA . TYR A 1 80 ? -13.454 -18.827 -4.718 1.00 90.81 80 TYR A CA 1
ATOM 610 C C . TYR A 1 80 ? -13.832 -17.346 -4.583 1.00 90.81 80 TYR A C 1
ATOM 612 O O . TYR A 1 80 ? -15.020 -17.020 -4.577 1.00 90.81 80 TYR A O 1
ATOM 620 N N . ALA A 1 81 ? -12.852 -16.440 -4.524 1.00 89.50 81 ALA A N 1
ATOM 621 C CA . ALA A 1 81 ? -13.086 -15.000 -4.456 1.00 89.50 81 ALA A CA 1
ATOM 622 C C . ALA A 1 81 ? -13.851 -14.500 -5.690 1.00 89.50 81 ALA A C 1
ATOM 624 O O . ALA A 1 81 ? -14.843 -13.783 -5.549 1.00 89.50 81 ALA A O 1
ATOM 625 N N . GLN A 1 82 ? -13.472 -14.952 -6.890 1.00 85.25 82 GLN A N 1
ATOM 626 C CA . GLN A 1 82 ? -14.190 -14.637 -8.127 1.00 85.25 82 GLN A CA 1
ATOM 627 C C . GLN A 1 82 ? -15.646 -15.109 -8.076 1.00 85.25 82 GLN A C 1
ATOM 629 O O . GLN A 1 82 ? -16.556 -14.337 -8.390 1.00 85.25 82 GLN A O 1
ATOM 634 N N . GLN A 1 83 ? -15.902 -16.348 -7.649 1.00 84.88 83 GLN A N 1
ATOM 635 C CA . GLN A 1 83 ? -17.264 -16.870 -7.508 1.00 84.88 83 GLN A CA 1
ATOM 636 C C . GLN A 1 83 ? -18.072 -16.090 -6.459 1.00 84.88 83 GLN A C 1
ATOM 638 O O . GLN A 1 83 ? -19.231 -15.738 -6.699 1.00 84.88 83 GLN A O 1
ATOM 643 N N . PHE A 1 84 ? -17.466 -15.803 -5.307 1.00 86.62 84 PHE A N 1
ATOM 644 C CA . PHE A 1 84 ? -18.110 -15.107 -4.197 1.00 86.62 84 PHE A CA 1
ATOM 645 C C . PHE A 1 84 ? -18.478 -13.660 -4.557 1.00 86.62 84 PHE A C 1
ATOM 647 O O . PHE A 1 84 ? -19.612 -13.244 -4.316 1.00 86.62 84 PHE A O 1
ATOM 654 N N . LEU A 1 85 ? -17.558 -12.922 -5.187 1.00 84.19 85 LEU A N 1
ATOM 655 C CA . LEU A 1 85 ? -17.757 -11.525 -5.585 1.00 84.19 85 LEU A CA 1
ATOM 656 C C . LEU A 1 85 ? -18.676 -11.385 -6.802 1.00 84.19 85 LEU A C 1
ATOM 658 O O . LEU A 1 85 ? -19.530 -10.499 -6.831 1.00 84.19 85 LEU A O 1
ATOM 662 N N . SER A 1 86 ? -18.543 -12.268 -7.797 1.00 80.75 86 SER A N 1
ATOM 663 C CA . SER A 1 86 ? -19.371 -12.201 -9.009 1.00 80.75 86 SER A CA 1
ATOM 664 C C . SER A 1 86 ? -20.797 -12.711 -8.801 1.00 80.75 86 SER A C 1
ATOM 666 O O . SER A 1 86 ? -21.666 -12.418 -9.623 1.00 80.75 86 SER A O 1
ATOM 668 N N . LYS A 1 87 ? -21.047 -13.496 -7.740 1.00 77.69 87 LYS A N 1
ATOM 669 C CA . LYS A 1 87 ? -22.273 -14.296 -7.539 1.00 77.69 87 LYS A CA 1
ATOM 670 C C . LYS A 1 87 ? -22.572 -15.262 -8.694 1.00 77.69 87 LYS A C 1
ATOM 672 O O . LYS A 1 87 ? -23.674 -15.806 -8.770 1.00 77.69 87 LYS A O 1
ATOM 677 N N . VAL A 1 88 ? -21.613 -15.484 -9.593 1.00 72.88 88 VAL A N 1
ATOM 678 C CA . VAL A 1 88 ? -21.746 -16.403 -10.719 1.00 72.88 88 VAL A CA 1
ATOM 679 C C . VAL A 1 88 ? -21.024 -17.703 -10.372 1.00 72.88 88 VAL A C 1
ATOM 681 O O . VAL A 1 88 ? -19.833 -17.660 -10.047 1.00 72.88 88 VAL A O 1
ATOM 684 N N . PRO A 1 89 ? -21.705 -18.863 -10.444 1.00 66.94 89 PRO A N 1
ATOM 685 C CA . PRO A 1 89 ? -21.057 -20.150 -10.243 1.00 66.94 89 PRO A CA 1
ATOM 686 C C . PRO A 1 89 ? -19.911 -20.321 -11.239 1.00 66.94 89 PRO A C 1
ATOM 688 O O . PRO A 1 89 ? -20.128 -20.253 -12.449 1.00 66.94 89 PRO A O 1
ATOM 691 N N . HIS A 1 90 ? -18.704 -20.550 -10.728 1.00 63.88 90 HIS A N 1
ATOM 692 C CA . HIS A 1 90 ? -17.571 -20.953 -11.546 1.00 63.88 90 HIS A CA 1
ATOM 693 C C . HIS A 1 90 ? -17.425 -22.469 -11.441 1.00 63.88 90 HIS A C 1
ATOM 695 O O . HIS A 1 90 ? -17.166 -22.969 -10.345 1.00 63.88 90 HIS A O 1
ATOM 701 N N . PRO A 1 91 ? -17.612 -23.225 -12.536 1.00 58.78 91 PRO A N 1
ATOM 702 C CA . PRO A 1 91 ? -17.219 -24.622 -12.539 1.00 58.78 91 PRO A CA 1
ATOM 703 C C . PRO A 1 91 ? -15.699 -24.681 -12.362 1.00 58.78 91 PRO A C 1
ATOM 705 O O . PRO A 1 91 ? -14.959 -24.108 -13.162 1.00 58.78 91 PRO A O 1
ATOM 708 N N . GLN A 1 92 ? -15.237 -25.337 -11.295 1.00 57.09 92 GLN A N 1
ATOM 709 C CA . GLN A 1 92 ? -13.811 -25.587 -11.108 1.00 57.09 92 GLN A CA 1
ATOM 710 C C . GLN A 1 92 ? -13.303 -26.410 -12.300 1.00 57.09 92 GLN A C 1
ATOM 712 O O . GLN A 1 92 ? -13.919 -27.428 -12.633 1.00 57.09 92 GLN A O 1
ATOM 717 N N . PRO A 1 93 ? -12.210 -26.002 -12.966 1.00 51.06 93 PRO A N 1
ATOM 718 C CA . PRO A 1 93 ? -11.583 -26.847 -13.967 1.00 51.06 93 PRO A CA 1
ATOM 719 C C . PRO A 1 93 ? -11.108 -28.125 -13.272 1.00 51.06 93 PRO A C 1
ATOM 721 O O . PRO A 1 93 ? -10.277 -28.081 -12.368 1.00 51.06 93 PRO A O 1
ATOM 724 N N . HIS A 1 94 ? -11.666 -29.270 -13.667 1.00 47.59 94 HIS A N 1
ATOM 725 C CA . HIS A 1 94 ? -11.176 -30.573 -13.232 1.00 47.59 94 HIS A CA 1
ATOM 726 C C . HIS A 1 94 ? -9.769 -30.781 -13.804 1.00 47.59 94 HIS A C 1
ATOM 728 O O . HIS A 1 94 ? -9.609 -31.247 -14.930 1.00 47.59 94 HIS A O 1
ATOM 734 N N . GLY A 1 95 ? -8.749 -30.392 -13.042 1.00 52.12 95 GLY A N 1
ATOM 735 C CA . GLY A 1 95 ? -7.379 -30.829 -13.280 1.00 52.12 95 GLY A CA 1
ATOM 736 C C . GLY A 1 95 ? -7.246 -32.335 -13.036 1.00 52.12 95 GLY A C 1
ATOM 737 O O . GLY A 1 95 ? -8.013 -32.924 -12.275 1.00 52.12 95 GLY A O 1
ATOM 738 N N . GLU A 1 96 ? -6.252 -32.970 -13.660 1.00 50.78 96 GLU A N 1
ATOM 739 C CA . GLU A 1 96 ? -5.974 -34.413 -13.528 1.00 50.78 96 GLU A CA 1
ATOM 740 C C . GLU A 1 96 ? -5.595 -34.848 -12.094 1.00 50.78 96 GLU A C 1
ATOM 742 O O . GLU A 1 96 ? -5.542 -36.043 -11.803 1.00 50.78 96 GLU A O 1
ATOM 747 N N . LYS A 1 97 ? -5.349 -33.896 -11.182 1.00 58.66 97 LYS A N 1
ATOM 748 C CA . LYS A 1 97 ? -5.052 -34.138 -9.765 1.00 58.66 97 LYS A CA 1
ATOM 749 C C . LYS A 1 97 ? -6.043 -33.383 -8.869 1.00 58.66 97 LYS A C 1
ATOM 751 O O . LYS A 1 97 ? -6.310 -32.212 -9.135 1.00 58.66 97 LYS A O 1
ATOM 756 N N . PRO A 1 98 ? -6.572 -34.013 -7.802 1.00 64.88 98 PRO A N 1
ATOM 757 C CA . PRO A 1 98 ? -7.412 -33.320 -6.832 1.00 64.88 98 PRO A CA 1
ATOM 758 C C . PRO A 1 98 ? -6.578 -32.276 -6.077 1.00 64.88 98 PRO A C 1
ATOM 760 O O . PRO A 1 98 ? -5.535 -32.613 -5.519 1.00 64.88 98 PRO A O 1
ATOM 763 N N . ALA A 1 99 ? -7.039 -31.023 -6.066 1.00 73.62 99 ALA A N 1
ATOM 764 C CA . ALA A 1 99 ? -6.371 -29.937 -5.350 1.00 73.62 99 ALA A CA 1
ATOM 765 C C . ALA A 1 99 ? -6.307 -30.239 -3.844 1.00 73.62 99 ALA A C 1
ATOM 767 O O . ALA A 1 99 ? -7.291 -30.674 -3.237 1.00 73.62 99 ALA A O 1
ATOM 768 N N . LYS A 1 100 ? -5.162 -29.987 -3.212 1.00 81.88 100 LYS A N 1
ATOM 769 C CA . LYS A 1 100 ? -4.977 -30.201 -1.769 1.00 81.88 100 LYS A CA 1
ATOM 770 C C . LYS A 1 100 ? -5.723 -29.152 -0.950 1.00 81.88 100 LYS A C 1
ATOM 772 O O . LYS A 1 100 ? -6.134 -29.434 0.170 1.00 81.88 100 LYS A O 1
ATOM 777 N N . VAL A 1 101 ? -5.946 -27.963 -1.510 1.00 89.62 101 VAL A N 1
ATOM 778 C CA . VAL A 1 101 ? -6.597 -26.838 -0.828 1.00 89.62 101 VAL A CA 1
ATOM 779 C C . VAL A 1 101 ? -7.955 -26.528 -1.453 1.00 89.62 101 VAL A C 1
ATOM 781 O O . VAL A 1 101 ? -8.062 -26.238 -2.642 1.00 89.62 101 VAL A O 1
ATOM 784 N N . HIS A 1 102 ? -9.007 -26.543 -0.640 1.00 89.88 102 HIS A N 1
ATOM 785 C CA . HIS A 1 102 ? -10.373 -26.240 -1.066 1.00 89.88 102 HIS A CA 1
ATOM 786 C C . HIS A 1 102 ? -10.988 -25.134 -0.219 1.00 89.88 102 HIS A C 1
ATOM 788 O O . HIS A 1 102 ? -10.938 -25.195 1.008 1.00 89.88 102 HIS A O 1
ATOM 794 N N . LEU A 1 103 ? -11.628 -24.166 -0.871 1.00 91.00 103 LEU A N 1
ATOM 795 C CA . LEU A 1 103 ? -12.365 -23.094 -0.215 1.00 91.00 103 LEU A CA 1
ATOM 796 C C . LEU A 1 103 ? -13.841 -23.151 -0.620 1.00 91.00 103 LEU A C 1
ATOM 798 O O . LEU A 1 103 ? -14.168 -23.200 -1.805 1.00 91.00 103 LEU A O 1
ATOM 802 N N . GLN A 1 104 ? -14.736 -23.174 0.367 1.00 90.69 104 GLN A N 1
ATOM 803 C CA . GLN A 1 104 ? -16.180 -23.269 0.139 1.00 90.69 104 GLN A CA 1
ATOM 804 C C . GLN A 1 104 ? -16.970 -22.382 1.101 1.00 90.69 104 GLN A C 1
ATOM 806 O O . GLN A 1 104 ? -16.560 -22.144 2.237 1.00 90.69 104 GLN A O 1
ATOM 811 N N . LYS A 1 105 ? -18.144 -21.914 0.673 1.00 89.62 105 LYS A N 1
ATOM 812 C CA . LYS A 1 105 ? -19.050 -21.170 1.551 1.00 89.62 105 LYS A CA 1
ATOM 813 C C . LYS A 1 105 ? -19.708 -22.143 2.529 1.00 89.62 105 LYS A C 1
ATOM 815 O O . LYS A 1 105 ? -20.202 -23.188 2.117 1.00 89.62 105 LYS A O 1
ATOM 820 N N . VAL A 1 106 ? -19.737 -21.793 3.811 1.00 88.25 106 VAL A N 1
ATOM 821 C CA . VAL A 1 106 ? -20.509 -22.530 4.815 1.00 88.25 106 VAL A CA 1
ATOM 822 C C . VAL A 1 106 ? -21.942 -22.011 4.777 1.00 88.25 106 VAL A C 1
ATOM 824 O O . VAL A 1 106 ? -22.180 -20.814 4.972 1.00 88.25 106 VAL A O 1
ATOM 827 N N . GLU A 1 107 ? -22.890 -22.903 4.492 1.00 78.50 107 GLU A N 1
ATOM 828 C CA . GLU A 1 107 ? -24.315 -22.572 4.471 1.00 78.50 107 GLU A CA 1
ATOM 829 C C . GLU A 1 107 ? -24.758 -21.992 5.827 1.00 78.50 107 GLU A C 1
ATOM 831 O O . GLU A 1 107 ? -24.245 -22.352 6.889 1.00 78.50 107 GLU A O 1
ATOM 836 N N . ASP A 1 108 ? -25.658 -21.011 5.765 1.00 66.25 108 ASP A N 1
ATOM 837 C CA . ASP A 1 108 ? -26.315 -20.364 6.909 1.00 66.25 108 ASP A CA 1
ATOM 838 C C . ASP A 1 108 ? -25.447 -19.549 7.887 1.00 66.25 108 ASP A C 1
ATOM 840 O O . ASP A 1 108 ? -25.984 -19.020 8.862 1.00 66.25 108 ASP A O 1
ATOM 844 N N . LYS A 1 109 ? -24.131 -19.384 7.657 1.00 68.69 109 LYS A N 1
ATOM 845 C CA . LYS A 1 109 ? -23.248 -18.712 8.643 1.00 68.69 109 LYS A CA 1
ATOM 846 C C . LYS A 1 109 ? -22.398 -17.528 8.168 1.00 68.69 109 LYS A C 1
ATOM 848 O O . LYS A 1 109 ? -21.683 -16.974 8.989 1.00 68.69 109 LYS A O 1
ATOM 853 N N . ASN A 1 110 ? -22.471 -17.078 6.910 1.00 82.44 110 ASN A N 1
ATOM 854 C CA . ASN A 1 110 ? -21.542 -16.054 6.367 1.00 82.44 110 ASN A CA 1
ATOM 855 C C . ASN A 1 110 ? -20.057 -16.379 6.659 1.00 82.44 110 ASN A C 1
ATOM 857 O O . ASN A 1 110 ? -19.234 -15.486 6.849 1.00 82.44 110 ASN A O 1
ATOM 861 N N . LEU A 1 111 ? -19.731 -17.673 6.710 1.00 90.19 111 LEU A N 1
ATOM 862 C CA . LEU A 1 111 ? -18.383 -18.185 6.926 1.00 90.19 111 LEU A CA 1
ATOM 863 C C . LEU A 1 111 ? -17.875 -18.869 5.654 1.00 90.19 111 LEU A C 1
ATOM 865 O O . LEU A 1 111 ? -18.652 -19.310 4.798 1.00 90.19 111 LEU A O 1
ATOM 869 N N . HIS A 1 112 ? -16.558 -18.969 5.552 1.00 92.25 112 HIS A N 1
ATOM 870 C CA . HIS A 1 112 ? -15.834 -19.511 4.411 1.00 92.25 112 HIS A CA 1
ATOM 871 C C . HIS A 1 112 ? -14.864 -20.572 4.921 1.00 92.25 112 HIS A C 1
ATOM 873 O O . HIS A 1 112 ? -13.949 -20.265 5.674 1.00 92.25 112 HIS A O 1
ATOM 879 N N . ARG A 1 113 ? -15.079 -21.830 4.552 1.00 91.69 113 ARG A N 1
ATOM 880 C CA . ARG A 1 113 ? -14.276 -22.949 5.032 1.00 91.69 113 ARG A CA 1
ATOM 881 C C . ARG A 1 113 ? -13.130 -23.227 4.082 1.00 91.69 113 ARG A C 1
ATOM 883 O O . ARG A 1 113 ? -13.370 -23.692 2.968 1.00 91.69 113 ARG A O 1
ATOM 890 N N . LEU A 1 114 ? -11.911 -23.006 4.554 1.00 91.44 114 LEU A N 1
ATOM 891 C CA . LEU A 1 114 ? -10.681 -23.435 3.902 1.00 91.44 114 LEU A CA 1
ATOM 892 C C . LEU A 1 114 ? -10.300 -24.818 4.437 1.00 91.44 114 LEU A C 1
ATOM 894 O O . LEU A 1 114 ? -10.212 -25.006 5.647 1.00 91.44 114 LEU A O 1
ATOM 898 N N . THR A 1 115 ? -10.101 -25.789 3.553 1.00 88.69 115 THR A N 1
ATOM 899 C CA . THR A 1 115 ? -9.805 -27.188 3.887 1.00 88.69 115 THR A CA 1
ATOM 900 C C . THR A 1 115 ? -8.514 -27.620 3.211 1.00 88.69 115 THR A C 1
ATOM 902 O O . THR A 1 115 ? -8.381 -27.479 1.998 1.00 88.69 115 THR A O 1
ATOM 905 N N . LEU A 1 116 ? -7.600 -28.186 3.993 1.00 87.31 116 LEU A N 1
ATOM 906 C CA . LEU A 1 116 ? -6.387 -28.850 3.538 1.00 87.31 116 LEU A CA 1
ATOM 907 C C . LEU A 1 116 ? -6.587 -30.370 3.603 1.00 87.31 116 LEU A C 1
ATOM 909 O O . LEU A 1 116 ? -6.745 -30.955 4.681 1.00 87.31 116 LEU A O 1
ATOM 913 N N . LEU A 1 117 ? -6.608 -30.994 2.432 1.00 76.38 117 LEU A N 1
ATOM 914 C CA . LEU A 1 117 ? -6.650 -32.435 2.222 1.00 76.38 117 LEU A CA 1
ATOM 915 C C . LEU A 1 117 ? -5.197 -32.943 2.213 1.00 76.38 117 LEU A C 1
ATOM 917 O O . LEU A 1 117 ? -4.352 -32.355 1.547 1.00 76.38 117 LEU A O 1
ATOM 921 N N . ASP A 1 118 ? -4.925 -34.016 2.959 1.00 65.50 118 ASP A N 1
ATOM 922 C CA . ASP A 1 118 ? -3.595 -34.580 3.266 1.00 65.50 118 ASP A CA 1
ATOM 923 C C . ASP A 1 118 ? -2.725 -33.777 4.256 1.00 65.50 118 ASP A C 1
ATOM 925 O O . ASP A 1 118 ? -1.907 -32.936 3.889 1.00 65.50 118 ASP A O 1
ATOM 929 N N . THR A 1 119 ? -2.826 -34.133 5.547 1.00 56.09 119 THR A N 1
ATOM 930 C CA . THR A 1 119 ? -1.749 -33.872 6.517 1.00 56.09 119 THR A CA 1
ATOM 931 C C . THR A 1 119 ? -1.047 -35.197 6.847 1.00 56.09 119 THR A C 1
ATOM 933 O O . THR A 1 119 ? -1.722 -36.170 7.191 1.00 56.09 119 THR A O 1
ATOM 936 N N . PRO A 1 120 ? 0.294 -35.284 6.778 1.00 48.81 120 PRO A N 1
ATOM 937 C CA . PRO A 1 120 ? 1.021 -36.553 6.912 1.00 48.81 120 PRO A CA 1
ATOM 938 C C . PRO A 1 120 ? 0.909 -37.222 8.296 1.00 48.81 120 PRO A C 1
ATOM 940 O O . PRO A 1 120 ? 1.310 -38.371 8.442 1.00 48.81 120 PRO A O 1
ATOM 943 N N . ASN A 1 121 ? 0.353 -36.542 9.308 1.00 47.38 121 ASN A N 1
ATOM 944 C CA . ASN A 1 121 ? 0.322 -37.015 10.700 1.00 47.38 121 ASN A CA 1
ATOM 945 C C . ASN A 1 121 ? -1.077 -37.194 11.307 1.00 47.38 121 ASN A C 1
ATOM 947 O O . ASN A 1 121 ? -1.202 -37.550 12.480 1.00 47.38 121 ASN A O 1
ATOM 951 N N . SER A 1 122 ? -2.151 -36.969 10.558 1.00 47.19 122 SER A N 1
ATOM 952 C CA . SER A 1 122 ? -3.506 -37.238 11.036 1.00 47.19 122 SER A CA 1
ATOM 953 C C . SER A 1 122 ? -4.420 -37.362 9.833 1.00 47.19 122 SER A C 1
ATOM 955 O O . SER A 1 122 ? -4.617 -36.392 9.116 1.00 47.19 122 SER A O 1
ATOM 957 N N . GLY A 1 123 ? -5.023 -38.531 9.616 1.00 48.12 123 GLY A N 1
ATOM 958 C CA . GLY A 1 123 ? -5.998 -38.777 8.540 1.00 48.12 123 GLY A CA 1
ATOM 959 C C . GLY A 1 123 ? -7.305 -37.969 8.642 1.00 48.12 123 GLY A C 1
ATOM 960 O O . GLY A 1 123 ? -8.353 -38.436 8.209 1.00 48.12 123 GLY A O 1
ATOM 961 N N . LYS A 1 124 ? -7.275 -36.780 9.254 1.00 56.16 124 LYS A N 1
ATOM 962 C CA . LYS A 1 124 ? -8.335 -35.778 9.296 1.00 56.16 124 LYS A CA 1
ATOM 963 C C . LYS A 1 124 ? -7.794 -34.523 8.615 1.00 56.16 124 LYS A C 1
ATOM 965 O O . LYS A 1 124 ? -6.819 -33.949 9.088 1.00 56.16 124 LYS A O 1
ATOM 970 N N . GLY A 1 125 ? -8.419 -34.116 7.511 1.00 65.62 125 GLY A N 1
ATOM 971 C CA . GLY A 1 125 ? -8.104 -32.846 6.857 1.00 65.62 125 GLY A CA 1
ATOM 972 C C . GLY A 1 125 ? -8.230 -31.680 7.839 1.00 65.62 125 GLY A C 1
ATOM 973 O O . GLY A 1 125 ? -9.148 -31.650 8.669 1.00 65.62 125 GLY A O 1
ATOM 974 N N . LEU A 1 126 ? -7.290 -30.741 7.763 1.00 80.81 126 LEU A N 1
ATOM 975 C CA . LEU A 1 126 ? -7.306 -29.527 8.572 1.00 80.81 126 LEU A CA 1
ATOM 976 C C . LEU A 1 126 ? -8.268 -28.539 7.915 1.00 80.81 126 LEU A C 1
ATOM 978 O O . LEU A 1 126 ? -8.149 -28.275 6.723 1.00 80.81 126 LEU A O 1
ATOM 982 N N . HIS A 1 127 ? -9.234 -28.014 8.665 1.00 85.56 127 HIS A N 1
ATOM 983 C CA . HIS A 1 127 ? -10.146 -26.996 8.155 1.00 85.56 127 HIS A CA 1
ATOM 984 C C . HIS A 1 127 ? -10.181 -25.786 9.077 1.00 85.56 127 HIS A C 1
ATOM 986 O O . HIS A 1 127 ? -10.098 -25.924 10.298 1.00 85.56 127 HIS A O 1
ATOM 992 N N . VAL A 1 128 ? -10.335 -24.612 8.476 1.00 87.38 128 VAL A N 1
ATOM 993 C CA . VAL A 1 128 ? -10.505 -23.339 9.170 1.00 87.38 128 VAL A CA 1
ATOM 994 C C . VAL A 1 128 ? -11.703 -22.605 8.584 1.00 87.38 128 VAL A C 1
ATOM 996 O O . VAL A 1 128 ? -11.842 -22.489 7.367 1.00 87.38 128 VAL A O 1
ATOM 999 N N . ASP A 1 129 ? -12.582 -22.133 9.466 1.00 89.75 129 ASP A N 1
ATOM 1000 C CA . ASP A 1 129 ? -13.722 -21.303 9.094 1.00 89.75 129 ASP A CA 1
ATOM 1001 C C . ASP A 1 129 ? -13.317 -19.831 9.228 1.00 89.75 129 ASP A C 1
ATOM 1003 O O . ASP A 1 129 ? -12.983 -19.357 10.314 1.00 89.75 129 ASP A O 1
ATOM 1007 N N . LEU A 1 130 ? -13.340 -19.123 8.105 1.00 90.44 130 LEU A N 1
ATOM 1008 C CA . LEU A 1 130 ? -12.984 -17.719 7.972 1.00 90.44 130 LEU A CA 1
ATOM 1009 C C . LEU A 1 130 ? -14.253 -16.874 7.937 1.00 90.44 130 LEU A C 1
ATOM 1011 O O . LEU A 1 130 ? -15.210 -17.202 7.231 1.00 90.44 130 LEU A O 1
ATOM 1015 N N . ASN A 1 131 ? -14.259 -15.755 8.652 1.00 90.69 131 ASN A N 1
ATOM 1016 C CA . ASN A 1 131 ? -15.244 -14.711 8.387 1.00 90.69 131 ASN A CA 1
ATOM 1017 C C . ASN A 1 131 ? -14.890 -13.961 7.087 1.00 90.69 131 ASN A C 1
ATOM 1019 O O . ASN A 1 131 ? -13.809 -14.123 6.520 1.00 90.69 131 ASN A O 1
ATOM 1023 N N . THR A 1 132 ? -15.805 -13.127 6.599 1.00 90.19 132 THR A N 1
ATOM 1024 C CA . THR A 1 132 ? -15.601 -12.395 5.342 1.00 90.19 132 THR A CA 1
ATOM 1025 C C . THR A 1 132 ? -14.399 -11.445 5.385 1.00 90.19 132 THR A C 1
ATOM 1027 O O . THR A 1 132 ? -13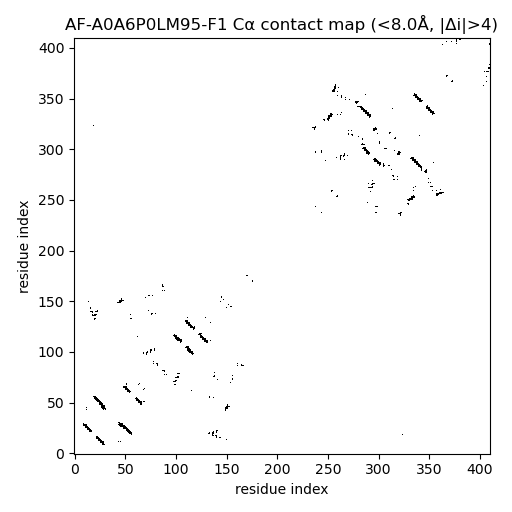.699 -11.330 4.388 1.00 90.19 132 THR A O 1
ATOM 1030 N N . VAL A 1 133 ? -14.098 -10.824 6.530 1.00 89.56 133 VAL A N 1
ATOM 1031 C CA . VAL A 1 133 ? -12.910 -9.959 6.683 1.00 89.56 133 VAL A CA 1
ATOM 1032 C C . VAL A 1 133 ? -11.623 -10.778 6.548 1.00 89.56 133 VAL A C 1
ATOM 1034 O O . VAL A 1 133 ? -10.735 -10.410 5.794 1.00 89.56 133 VAL A O 1
ATOM 1037 N N . GLN A 1 134 ? -11.553 -11.935 7.207 1.00 90.31 134 GLN A N 1
ATOM 1038 C CA . GLN A 1 134 ? -10.413 -12.855 7.136 1.00 90.31 134 GLN A CA 1
ATOM 1039 C C . GLN A 1 134 ? -10.206 -13.419 5.728 1.00 90.31 134 GLN A C 1
ATOM 1041 O O . GLN A 1 134 ? -9.071 -13.593 5.294 1.00 90.31 134 GLN A O 1
ATOM 1046 N N . LEU A 1 135 ? -11.297 -13.690 5.006 1.00 92.69 135 LEU A N 1
ATOM 1047 C CA . LEU A 1 135 ? -11.234 -14.066 3.597 1.00 92.69 135 LEU A CA 1
ATOM 1048 C C . LEU A 1 135 ? -10.618 -12.945 2.751 1.00 92.69 135 LEU A C 1
ATOM 1050 O O . LEU A 1 135 ? -9.759 -13.230 1.925 1.00 92.69 135 LEU A O 1
ATOM 1054 N N . PHE A 1 136 ? -11.055 -11.698 2.939 1.00 93.00 136 PHE A N 1
ATOM 1055 C CA . PHE A 1 136 ? -10.520 -10.566 2.179 1.00 93.00 136 PHE A CA 1
ATOM 1056 C C . PHE A 1 136 ? -9.046 -10.307 2.485 1.00 93.00 136 PHE A C 1
ATOM 1058 O O . PHE A 1 136 ? -8.282 -10.092 1.553 1.00 93.00 136 PHE A O 1
ATOM 1065 N N . ASP A 1 137 ? -8.628 -10.426 3.745 1.00 93.56 137 ASP A N 1
ATOM 1066 C CA . ASP A 1 137 ? -7.212 -10.334 4.114 1.00 93.56 137 ASP A CA 1
ATOM 1067 C C . ASP A 1 137 ? -6.372 -11.446 3.456 1.00 93.56 137 ASP A C 1
ATOM 1069 O O . ASP A 1 137 ? -5.238 -11.202 3.050 1.00 93.56 137 ASP A O 1
ATOM 1073 N N . LEU A 1 138 ? -6.914 -12.665 3.321 1.00 94.88 138 LEU A N 1
ATOM 1074 C CA . LEU A 1 138 ? -6.249 -13.765 2.610 1.00 94.88 138 LEU A CA 1
ATOM 1075 C C . LEU A 1 138 ? -6.150 -13.506 1.099 1.00 94.88 138 LEU A C 1
ATOM 1077 O O . LEU A 1 138 ? -5.114 -13.792 0.501 1.00 94.88 138 LEU A O 1
ATOM 1081 N N . VAL A 1 139 ? -7.207 -12.969 0.485 1.00 95.12 139 VAL A N 1
ATOM 1082 C CA . VAL A 1 139 ? -7.199 -12.572 -0.933 1.00 95.12 139 VAL A CA 1
ATOM 1083 C C . VAL A 1 139 ? -6.151 -11.485 -1.168 1.00 95.12 139 VAL A C 1
ATOM 1085 O O . VAL A 1 139 ? -5.292 -11.656 -2.023 1.00 95.12 139 VAL A O 1
ATOM 1088 N N . GLU A 1 140 ? -6.151 -10.435 -0.349 1.00 94.88 140 GLU A N 1
ATOM 1089 C CA . GLU A 1 140 ? -5.191 -9.332 -0.435 1.00 94.88 140 GLU A CA 1
ATOM 1090 C C . GLU A 1 140 ? -3.743 -9.812 -0.237 1.00 94.88 140 GLU A C 1
ATOM 1092 O O . GLU A 1 140 ? -2.847 -9.397 -0.966 1.00 94.88 140 GLU A O 1
ATOM 1097 N N . ALA A 1 141 ? -3.492 -10.737 0.698 1.00 94.44 141 ALA A N 1
ATOM 1098 C CA . ALA A 1 141 ? -2.164 -11.330 0.881 1.00 94.44 141 ALA A CA 1
ATOM 1099 C C . ALA A 1 141 ? -1.674 -12.073 -0.375 1.00 94.44 141 ALA A C 1
ATOM 1101 O O . ALA A 1 141 ? -0.490 -12.012 -0.712 1.00 94.44 141 ALA A O 1
ATOM 1102 N N . ILE A 1 142 ? -2.577 -12.772 -1.068 1.00 95.50 142 ILE A N 1
ATOM 1103 C CA . ILE A 1 142 ? -2.270 -13.475 -2.319 1.00 95.50 142 ILE A CA 1
ATOM 1104 C C . ILE A 1 142 ? -2.075 -12.484 -3.466 1.00 95.50 142 ILE A C 1
ATOM 1106 O O . ILE A 1 142 ? -1.154 -12.667 -4.257 1.00 95.50 142 ILE A O 1
ATOM 1110 N N . ASP A 1 143 ? -2.871 -11.419 -3.532 1.00 93.56 143 ASP A N 1
ATOM 1111 C CA . ASP A 1 143 ? -2.722 -10.371 -4.543 1.00 93.56 143 ASP A CA 1
ATOM 1112 C C . ASP A 1 143 ? -1.388 -9.620 -4.377 1.00 93.56 143 ASP A C 1
ATOM 1114 O O . ASP A 1 143 ? -0.683 -9.394 -5.361 1.00 93.56 143 ASP A O 1
ATOM 1118 N N . GLN A 1 144 ? -0.970 -9.324 -3.140 1.00 93.50 144 GLN A N 1
ATOM 1119 C CA . GLN A 1 144 ? 0.359 -8.766 -2.849 1.00 93.50 144 GLN A CA 1
ATOM 1120 C C . GLN A 1 144 ? 1.493 -9.718 -3.244 1.00 93.50 144 GLN A C 1
ATOM 1122 O O . GLN A 1 144 ? 2.522 -9.266 -3.750 1.00 93.50 144 GLN A O 1
ATOM 1127 N N . PHE A 1 145 ? 1.314 -11.028 -3.041 1.00 94.81 145 PHE A N 1
ATOM 1128 C CA . PHE A 1 145 ? 2.250 -12.038 -3.534 1.00 94.81 145 PHE A CA 1
ATOM 1129 C C . PHE A 1 145 ? 2.323 -12.040 -5.068 1.00 94.81 145 PHE A C 1
ATOM 1131 O O . PHE A 1 145 ? 3.419 -11.979 -5.616 1.00 94.81 145 PHE A O 1
ATOM 1138 N N . LEU A 1 146 ? 1.183 -12.054 -5.764 1.00 92.12 146 LEU A N 1
ATOM 1139 C CA . LEU A 1 146 ? 1.134 -12.054 -7.231 1.00 92.12 146 LEU A CA 1
ATOM 1140 C C . LEU A 1 146 ? 1.703 -10.759 -7.833 1.00 92.12 146 LEU A C 1
ATOM 1142 O O . LEU A 1 146 ? 2.250 -10.783 -8.935 1.00 92.12 146 LEU A O 1
ATOM 1146 N N . ALA A 1 147 ? 1.604 -9.639 -7.113 1.00 90.75 147 ALA A N 1
ATOM 1147 C CA . ALA A 1 147 ? 2.236 -8.376 -7.482 1.00 90.75 147 ALA A CA 1
ATOM 1148 C C . ALA A 1 147 ? 3.763 -8.373 -7.253 1.00 90.75 147 ALA A C 1
ATOM 1150 O O . ALA A 1 147 ? 4.479 -7.567 -7.851 1.00 90.75 147 ALA A O 1
ATOM 1151 N N . ASP A 1 148 ? 4.291 -9.277 -6.422 1.00 91.88 148 ASP A N 1
ATOM 1152 C CA . ASP A 1 148 ? 5.721 -9.393 -6.146 1.00 91.88 148 ASP A CA 1
ATOM 1153 C C . ASP A 1 148 ? 6.438 -10.228 -7.213 1.00 91.88 148 ASP A C 1
ATOM 1155 O O . ASP A 1 148 ? 6.783 -11.393 -7.013 1.00 91.88 148 ASP A O 1
ATOM 1159 N N . GLY A 1 149 ? 6.771 -9.589 -8.338 1.00 89.00 149 GLY A N 1
ATOM 1160 C CA . GLY A 1 149 ? 7.494 -10.217 -9.455 1.00 89.00 149 GLY A CA 1
ATOM 1161 C C . GLY A 1 149 ? 8.893 -10.767 -9.121 1.00 89.00 149 GLY A C 1
ATOM 1162 O O . GLY A 1 149 ? 9.567 -11.311 -9.998 1.00 89.00 149 GLY A O 1
ATOM 1163 N N . ARG A 1 150 ? 9.364 -10.632 -7.871 1.00 89.75 150 ARG A N 1
ATOM 1164 C CA . ARG A 1 150 ? 10.622 -11.218 -7.380 1.00 89.75 150 ARG A CA 1
ATOM 1165 C C . ARG A 1 150 ? 10.427 -12.496 -6.549 1.00 89.75 150 ARG A C 1
ATOM 1167 O O . ARG A 1 150 ? 11.421 -13.049 -6.063 1.00 89.75 150 ARG A O 1
ATOM 1174 N N . THR A 1 151 ? 9.194 -12.974 -6.397 1.00 91.69 151 THR A N 1
ATOM 1175 C CA . THR A 1 151 ? 8.864 -14.142 -5.577 1.00 91.69 151 THR A CA 1
ATOM 1176 C C . THR A 1 151 ? 8.012 -15.116 -6.378 1.00 91.69 151 THR A C 1
ATOM 1178 O O . THR A 1 151 ? 6.857 -14.840 -6.654 1.00 91.69 151 THR A O 1
ATOM 1181 N N . LEU A 1 152 ? 8.586 -16.265 -6.746 1.00 92.38 152 LEU A N 1
ATOM 1182 C CA . LEU A 1 152 ? 7.939 -17.304 -7.561 1.00 92.38 152 LEU A CA 1
ATOM 1183 C C . LEU A 1 152 ? 7.251 -16.737 -8.819 1.00 92.38 152 LEU A C 1
ATOM 1185 O O . LEU A 1 152 ? 6.050 -16.931 -8.996 1.00 92.38 152 LEU A O 1
ATOM 1189 N N . PRO A 1 153 ? 7.996 -16.049 -9.710 1.00 88.00 153 PRO A N 1
ATOM 1190 C CA . PRO A 1 153 ? 7.423 -15.387 -10.890 1.00 88.00 153 PRO A CA 1
ATOM 1191 C C . PRO A 1 153 ? 6.762 -16.353 -11.886 1.00 88.00 153 PRO A C 1
ATOM 1193 O O . PRO A 1 153 ? 6.112 -15.927 -12.836 1.00 88.00 153 PRO A O 1
ATOM 1196 N N . ASP A 1 154 ? 6.968 -17.656 -11.710 1.00 86.94 154 ASP A N 1
ATOM 1197 C CA . ASP A 1 154 ? 6.364 -18.718 -12.499 1.00 86.94 154 ASP A CA 1
ATOM 1198 C C . ASP A 1 154 ? 4.958 -19.116 -12.015 1.00 86.94 154 ASP A C 1
ATOM 1200 O O . ASP A 1 154 ? 4.215 -19.751 -12.765 1.00 86.94 154 ASP A O 1
ATOM 1204 N N . ILE A 1 155 ? 4.560 -18.718 -10.802 1.00 87.31 155 ILE A N 1
ATOM 1205 C CA . ILE A 1 155 ? 3.187 -18.864 -10.312 1.00 87.31 155 ILE A CA 1
ATOM 1206 C C . ILE A 1 155 ? 2.371 -17.665 -10.794 1.00 87.31 155 ILE A C 1
ATOM 1208 O O . ILE A 1 155 ? 2.675 -16.516 -10.489 1.00 87.31 155 ILE A O 1
ATOM 1212 N N . SER A 1 156 ? 1.296 -17.935 -11.531 1.00 82.69 156 SER A N 1
ATOM 1213 C CA . SER A 1 156 ? 0.378 -16.902 -12.010 1.00 82.69 156 SER A CA 1
ATOM 1214 C C . SER A 1 156 ? -1.062 -17.399 -12.009 1.00 82.69 156 SER A C 1
ATOM 1216 O O . SER A 1 156 ? -1.334 -18.594 -12.151 1.00 82.69 156 SER A O 1
ATOM 1218 N N . VAL A 1 157 ? -2.004 -16.468 -11.857 1.00 79.88 157 VAL A N 1
ATOM 1219 C CA . VAL A 1 157 ? -3.438 -16.757 -11.920 1.00 79.88 157 VAL A CA 1
ATOM 1220 C C . VAL A 1 157 ? -4.035 -16.098 -13.156 1.00 79.88 157 VAL A C 1
ATOM 1222 O O . VAL A 1 157 ? -3.959 -14.885 -13.328 1.00 79.88 157 VAL A O 1
ATOM 1225 N N . SER A 1 158 ? -4.669 -16.895 -14.019 1.00 70.38 158 SER A N 1
ATOM 1226 C CA . SER A 1 158 ? -5.435 -16.376 -15.154 1.00 70.38 158 SER A CA 1
ATOM 1227 C C . SER A 1 158 ? -6.867 -16.067 -14.714 1.00 70.38 158 SER A C 1
ATOM 1229 O O . SER A 1 158 ? -7.651 -16.977 -14.444 1.00 70.38 158 SER A O 1
ATOM 1231 N N . LEU A 1 159 ? -7.219 -14.781 -14.642 1.00 66.44 159 LEU A N 1
ATOM 1232 C CA . LEU A 1 159 ? -8.602 -14.340 -14.447 1.00 66.44 159 LEU A CA 1
ATOM 1233 C C . LEU A 1 159 ? -9.337 -14.447 -15.791 1.00 66.44 159 LEU A C 1
ATOM 1235 O O . LEU A 1 159 ? -9.097 -13.646 -16.696 1.00 66.44 159 LEU A O 1
ATOM 1239 N N . GLN A 1 160 ? -10.217 -15.439 -15.955 1.00 60.31 160 GLN A N 1
ATOM 1240 C CA . GLN A 1 160 ? -11.021 -15.560 -17.173 1.00 60.31 160 GLN A CA 1
ATOM 1241 C C . GLN A 1 160 ? -12.361 -14.825 -17.032 1.00 60.31 160 GLN A C 1
ATOM 1243 O O . GLN A 1 160 ? -13.059 -15.001 -16.033 1.00 60.31 160 GLN A O 1
ATOM 1248 N N . PRO A 1 161 ? -12.773 -14.022 -18.031 1.00 60.53 161 PRO A N 1
ATOM 1249 C CA . PRO A 1 161 ? -14.078 -13.380 -18.009 1.00 60.53 161 PRO A CA 1
ATOM 1250 C C . PRO A 1 161 ? -15.193 -14.431 -18.053 1.00 60.53 161 PRO A C 1
ATOM 1252 O O . PRO A 1 161 ? -15.260 -15.268 -18.955 1.00 60.53 161 PRO A O 1
ATOM 1255 N N . VAL A 1 162 ? -16.099 -14.363 -17.078 1.00 59.97 162 VAL A N 1
ATOM 1256 C CA . VAL A 1 162 ? -17.205 -15.316 -16.936 1.00 59.97 162 VAL A CA 1
ATOM 1257 C C . VAL A 1 162 ? -18.148 -15.214 -18.129 1.00 59.97 162 VAL A C 1
ATOM 1259 O O . VAL A 1 162 ? -18.620 -14.125 -18.474 1.00 59.97 162 VAL A O 1
ATOM 1262 N N . SER A 1 163 ? -18.454 -16.347 -18.763 1.00 61.25 163 SER A N 1
ATOM 1263 C CA . SER A 1 163 ? -19.339 -16.343 -19.928 1.00 61.25 163 SER A CA 1
ATOM 1264 C C . SER A 1 163 ? -20.725 -15.793 -19.557 1.00 61.25 163 SER A C 1
ATOM 1266 O O . SER A 1 163 ? -21.288 -16.106 -18.503 1.00 61.25 163 SER A O 1
ATOM 1268 N N . LYS A 1 164 ? -21.316 -14.992 -20.456 1.00 57.31 164 LYS A N 1
ATOM 1269 C CA . LYS A 1 164 ? -22.653 -14.396 -20.261 1.00 57.31 164 LYS A CA 1
ATOM 1270 C C . LYS A 1 164 ? -23.750 -15.443 -20.018 1.00 57.31 164 LYS A C 1
ATOM 1272 O O . LYS A 1 164 ? -24.804 -15.086 -19.503 1.00 57.31 164 LYS A O 1
ATOM 1277 N N . HIS A 1 165 ? -23.508 -16.710 -20.363 1.00 61.56 165 HIS A N 1
ATOM 1278 C CA . HIS A 1 165 ? -24.460 -17.806 -20.191 1.00 61.56 165 HIS A CA 1
ATOM 1279 C C . HIS A 1 165 ? -24.665 -18.209 -18.719 1.00 61.56 165 HIS A C 1
ATOM 1281 O O . HIS A 1 165 ? -25.706 -18.763 -18.386 1.00 61.56 165 HIS A O 1
ATOM 1287 N N . TYR A 1 166 ? -23.717 -17.885 -17.831 1.00 54.91 166 TYR A N 1
ATOM 1288 C CA . TYR A 1 166 ? -23.802 -18.201 -16.398 1.00 54.91 166 TYR A CA 1
ATOM 1289 C C . TYR A 1 166 ? -24.366 -17.058 -15.537 1.00 54.91 166 TYR A C 1
ATOM 1291 O O . TYR A 1 166 ? -24.589 -17.242 -14.341 1.00 54.91 166 TYR A O 1
ATOM 1299 N N . ARG A 1 167 ? -24.655 -15.881 -16.117 1.00 53.81 167 ARG A N 1
ATOM 1300 C CA . ARG A 1 167 ? -25.389 -14.824 -15.404 1.00 53.81 167 ARG A CA 1
ATOM 1301 C C . ARG A 1 167 ? -26.847 -15.248 -15.247 1.00 53.81 167 ARG A C 1
ATOM 1303 O O . ARG A 1 167 ? -27.582 -15.292 -16.234 1.00 53.81 167 ARG A O 1
ATOM 1310 N N . GLN A 1 168 ? -27.280 -15.519 -14.014 1.00 53.47 168 GLN A N 1
ATOM 1311 C CA . GLN A 1 168 ? -28.704 -15.696 -13.740 1.00 53.47 168 GLN A CA 1
ATOM 1312 C C . GLN A 1 168 ? -29.463 -14.440 -14.180 1.00 53.47 168 GLN A C 1
ATOM 1314 O O . GLN A 1 168 ? -29.080 -13.312 -13.869 1.00 53.47 168 GLN A O 1
ATOM 1319 N N . ALA A 1 169 ? -30.513 -14.636 -14.974 1.00 49.91 169 ALA A N 1
ATOM 1320 C CA . ALA A 1 169 ? -31.345 -13.551 -15.454 1.00 49.91 169 ALA A CA 1
ATOM 1321 C C . ALA A 1 169 ? -32.064 -12.899 -14.265 1.00 49.91 169 ALA A C 1
ATOM 1323 O O . ALA A 1 169 ? -32.955 -13.498 -13.680 1.00 49.91 169 ALA A O 1
ATOM 1324 N N . GLU A 1 170 ? -31.708 -11.653 -13.954 1.00 54.28 170 GLU A N 1
ATOM 1325 C CA . GLU A 1 170 ? -32.258 -10.882 -12.826 1.00 54.28 170 GLU A CA 1
ATOM 1326 C C . GLU A 1 170 ? -33.780 -10.632 -12.912 1.00 54.28 170 GLU A C 1
ATOM 1328 O O . GLU A 1 170 ? -34.388 -10.176 -11.952 1.00 54.28 170 GLU A O 1
ATOM 1333 N N . LYS A 1 171 ? -34.426 -10.956 -14.044 1.00 50.69 171 LYS A N 1
ATOM 1334 C CA . LYS A 1 171 ? -35.880 -10.838 -14.222 1.00 50.69 171 LYS A CA 1
ATOM 1335 C C . LYS A 1 171 ? -36.456 -12.013 -15.018 1.00 50.69 171 LYS A C 1
ATOM 1337 O O . LYS A 1 171 ? -35.825 -12.424 -16.001 1.00 50.69 171 LYS A O 1
ATOM 1342 N N . PRO A 1 172 ? -37.649 -12.523 -14.648 1.00 61.47 172 PRO A N 1
ATOM 1343 C CA . PRO A 1 172 ? -38.338 -13.557 -15.409 1.00 61.47 172 PRO A CA 1
ATOM 1344 C C . PRO A 1 172 ? -38.630 -13.065 -16.832 1.00 61.47 172 PRO A C 1
ATOM 1346 O O . PRO A 1 172 ? -38.886 -11.883 -17.067 1.00 61.47 172 PRO A O 1
ATOM 1349 N N . VAL A 1 173 ? -38.588 -13.988 -17.797 1.00 60.25 173 VAL A N 1
ATOM 1350 C CA . VAL A 1 173 ? -38.745 -13.723 -19.243 1.00 60.25 173 VAL A CA 1
ATOM 1351 C C . VAL A 1 173 ? -40.016 -12.921 -19.562 1.00 60.25 173 VAL A C 1
ATOM 1353 O O . VAL A 1 173 ? -40.044 -12.166 -20.530 1.00 60.25 173 VAL A O 1
ATOM 1356 N N . THR A 1 174 ? -41.035 -13.009 -18.710 1.00 59.81 174 THR A N 1
ATOM 1357 C CA . THR A 1 174 ? -42.309 -12.297 -18.828 1.00 59.81 174 THR A CA 1
ATOM 1358 C C . THR A 1 174 ? -42.224 -10.779 -18.625 1.00 59.81 174 THR A C 1
ATOM 1360 O O . THR A 1 174 ? -43.069 -10.078 -19.167 1.00 59.81 174 THR A O 1
ATOM 1363 N N . GLU A 1 175 ? -41.215 -10.242 -17.926 1.00 58.00 175 GLU A N 1
ATOM 1364 C CA . GLU A 1 175 ? -41.047 -8.781 -17.752 1.00 58.00 175 GLU A CA 1
ATOM 1365 C C . GLU A 1 175 ? -40.126 -8.131 -18.802 1.00 58.00 175 GLU A C 1
ATOM 1367 O O . GLU A 1 175 ? -40.064 -6.907 -18.914 1.00 58.00 175 GLU A O 1
ATOM 1372 N N . ARG A 1 176 ? -39.404 -8.925 -19.604 1.00 55.84 176 ARG A N 1
ATOM 1373 C CA . ARG A 1 176 ? -38.419 -8.424 -20.587 1.00 55.84 176 ARG A CA 1
ATOM 1374 C C . ARG A 1 176 ? -39.012 -8.037 -21.947 1.00 55.84 176 ARG A C 1
ATOM 1376 O O . ARG A 1 176 ? -38.271 -7.642 -22.842 1.00 55.84 176 ARG A O 1
ATOM 1383 N N . THR A 1 177 ? -40.326 -8.127 -22.122 1.00 51.34 177 THR A N 1
ATOM 1384 C CA . THR A 1 177 ? -40.996 -7.911 -23.416 1.00 51.34 177 THR A CA 1
ATOM 1385 C C . THR A 1 177 ? -41.581 -6.509 -23.599 1.00 51.34 177 THR A C 1
ATOM 1387 O O . THR A 1 177 ? -41.957 -6.164 -24.720 1.00 51.34 177 THR A O 1
ATOM 1390 N N . ALA A 1 178 ? -41.599 -5.666 -22.559 1.00 54.06 178 ALA A N 1
ATOM 1391 C CA . ALA A 1 178 ? -42.162 -4.314 -22.644 1.00 54.06 178 ALA A CA 1
ATOM 1392 C C . ALA A 1 178 ? -41.506 -3.418 -23.729 1.00 54.06 178 ALA A C 1
ATOM 1394 O O . ALA A 1 178 ? -42.246 -2.769 -24.468 1.00 54.06 178 ALA A O 1
ATOM 1395 N N . PRO A 1 179 ? -40.169 -3.415 -23.934 1.00 51.09 179 PRO A N 1
ATOM 1396 C CA . PRO A 1 179 ? -39.543 -2.595 -24.980 1.00 51.09 179 PRO A CA 1
ATOM 1397 C C . PRO A 1 179 ? -39.677 -3.200 -26.388 1.00 51.09 179 PRO A C 1
ATOM 1399 O O . PRO A 1 179 ? -39.750 -2.476 -27.378 1.00 51.09 179 PRO A O 1
ATOM 1402 N N . ALA A 1 180 ? -39.729 -4.533 -26.491 1.00 57.31 180 ALA A N 1
ATOM 1403 C CA . ALA A 1 180 ? -39.788 -5.236 -27.774 1.00 57.31 180 ALA A CA 1
ATOM 1404 C C . ALA A 1 180 ? -41.181 -5.159 -28.428 1.00 57.31 180 ALA A C 1
ATOM 1406 O O . ALA A 1 180 ? -41.286 -5.093 -29.653 1.00 57.31 180 ALA A O 1
ATOM 1407 N N . ALA A 1 181 ? -42.250 -5.115 -27.626 1.00 54.91 181 ALA A N 1
ATOM 1408 C CA . ALA A 1 181 ? -43.615 -4.984 -28.135 1.00 54.91 181 ALA A CA 1
ATOM 1409 C C . ALA A 1 181 ? -43.878 -3.605 -28.777 1.00 54.91 181 ALA A C 1
ATOM 1411 O O . ALA A 1 181 ? -44.581 -3.519 -29.783 1.00 54.91 181 ALA A O 1
ATOM 1412 N N . LEU A 1 182 ? -43.264 -2.540 -28.251 1.00 52.09 182 LEU A N 1
ATOM 1413 C CA . LEU A 1 182 ? -43.392 -1.180 -28.789 1.00 52.09 182 LEU A CA 1
ATOM 1414 C C . LEU A 1 182 ? -42.643 -0.989 -30.121 1.00 52.09 182 LEU A C 1
ATOM 1416 O O . LEU A 1 182 ? -43.139 -0.290 -31.003 1.00 52.09 182 LEU A O 1
ATOM 1420 N N . GLY A 1 183 ? -41.493 -1.646 -30.306 1.00 54.06 183 GLY A N 1
ATOM 1421 C CA . GLY A 1 183 ? -40.698 -1.540 -31.538 1.00 54.06 183 GLY A CA 1
ATOM 1422 C C . GLY A 1 183 ? -41.295 -2.268 -32.750 1.00 54.06 183 GLY A C 1
ATOM 1423 O O . GLY A 1 183 ? -41.159 -1.802 -33.879 1.00 54.06 183 GLY A O 1
ATOM 1424 N N . MET A 1 184 ? -41.997 -3.390 -32.544 1.00 54.81 184 MET A N 1
ATOM 1425 C CA . MET A 1 184 ? -42.629 -4.116 -33.658 1.00 54.81 184 MET A CA 1
ATOM 1426 C C . MET A 1 184 ? -43.872 -3.397 -34.204 1.00 54.81 184 MET A C 1
ATOM 1428 O O . MET A 1 184 ? -44.133 -3.452 -35.406 1.00 54.81 184 MET A O 1
ATOM 1432 N N . ALA A 1 185 ? -44.614 -2.681 -33.355 1.00 57.09 185 ALA A N 1
ATOM 1433 C CA . ALA A 1 185 ? -45.792 -1.930 -33.785 1.00 57.09 185 ALA A CA 1
ATOM 1434 C C . ALA A 1 185 ? -45.432 -0.705 -34.652 1.00 57.09 185 ALA A C 1
ATOM 1436 O O . ALA A 1 185 ? -46.132 -0.414 -35.623 1.00 57.09 185 ALA A O 1
ATOM 1437 N N . SER A 1 186 ? -44.327 -0.011 -34.352 1.00 58.88 186 SER A N 1
ATOM 1438 C CA . SER A 1 186 ? -43.899 1.169 -35.119 1.00 58.88 186 SER A CA 1
ATOM 1439 C C . SER A 1 186 ? -43.367 0.815 -36.514 1.00 58.88 186 SER A C 1
ATOM 1441 O O . SER A 1 186 ? -43.680 1.517 -37.477 1.00 58.88 186 SER A O 1
ATOM 1443 N N . LEU A 1 187 ? -42.640 -0.302 -36.661 1.00 60.78 187 LEU A N 1
ATOM 1444 C CA . LEU A 1 187 ? -42.128 -0.759 -37.961 1.00 60.78 187 LEU A CA 1
ATOM 1445 C C . LEU A 1 187 ? -43.262 -1.156 -38.923 1.00 60.78 187 LEU A C 1
ATOM 1447 O O . LEU A 1 187 ? -43.210 -0.826 -40.108 1.00 60.78 187 LEU A O 1
ATOM 1451 N N . ALA A 1 188 ? -44.306 -1.827 -38.423 1.00 66.88 188 ALA A N 1
ATOM 1452 C CA . ALA A 1 188 ? -45.447 -2.228 -39.245 1.00 66.88 188 ALA A CA 1
ATOM 1453 C C . ALA A 1 188 ? -46.224 -1.013 -39.784 1.00 66.88 188 ALA A C 1
ATOM 1455 O O . ALA A 1 188 ? -46.587 -0.985 -40.960 1.00 66.88 188 ALA A O 1
ATOM 1456 N N . LEU A 1 189 ? -46.423 0.018 -38.955 1.00 59.12 189 LEU A N 1
ATOM 1457 C CA . LEU A 1 189 ? -47.074 1.258 -39.387 1.00 59.12 189 LEU A CA 1
ATOM 1458 C C . LEU A 1 189 ? -46.224 2.037 -40.402 1.00 59.12 189 LEU A C 1
ATOM 1460 O O . LEU A 1 189 ? -46.768 2.539 -41.385 1.00 59.12 189 LEU A O 1
ATOM 1464 N N . ALA A 1 190 ? -44.901 2.083 -40.224 1.00 67.81 190 ALA A N 1
ATOM 1465 C CA . ALA A 1 190 ? -44.004 2.716 -41.190 1.00 67.81 190 ALA A CA 1
ATOM 1466 C C . ALA A 1 190 ? -43.994 1.980 -42.544 1.00 67.81 190 ALA A C 1
ATOM 1468 O O . ALA A 1 190 ? -44.064 2.623 -43.588 1.00 67.81 190 ALA A O 1
ATOM 1469 N N . ALA A 1 191 ? -43.971 0.642 -42.548 1.00 66.50 191 ALA A N 1
ATOM 1470 C CA . ALA A 1 191 ? -43.995 -0.150 -43.781 1.00 66.50 191 ALA A CA 1
ATOM 1471 C C . ALA A 1 191 ? -45.291 0.051 -44.588 1.00 66.50 191 ALA A C 1
ATOM 1473 O O . ALA A 1 191 ? -45.241 0.171 -45.811 1.00 66.50 191 ALA A O 1
ATOM 1474 N N . ILE A 1 192 ? -46.443 0.148 -43.911 1.00 68.75 192 ILE A N 1
ATOM 1475 C CA . ILE A 1 192 ? -47.722 0.460 -44.566 1.00 68.75 192 ILE A CA 1
ATOM 1476 C C . ILE A 1 192 ? -47.692 1.877 -45.147 1.00 68.75 192 ILE A C 1
ATOM 1478 O O . ILE A 1 192 ? -48.117 2.073 -46.283 1.00 68.75 192 ILE A O 1
ATOM 1482 N N . ALA A 1 193 ? -47.157 2.856 -44.413 1.00 68.00 193 ALA A N 1
ATOM 1483 C CA . ALA A 1 193 ? -47.037 4.221 -44.916 1.00 68.00 193 ALA A CA 1
ATOM 1484 C C . ALA A 1 193 ? -46.128 4.299 -46.158 1.00 68.00 193 ALA A C 1
ATOM 1486 O O . ALA A 1 193 ? -46.512 4.919 -47.148 1.00 68.00 193 ALA A O 1
ATOM 1487 N N . PHE A 1 194 ? -44.976 3.616 -46.158 1.00 66.19 194 PHE A N 1
ATOM 1488 C CA . PHE A 1 194 ? -44.061 3.594 -47.306 1.00 66.19 194 PHE A CA 1
ATOM 1489 C C . PHE A 1 194 ? -44.591 2.807 -48.513 1.00 66.19 194 PHE A C 1
ATOM 1491 O O . PHE A 1 194 ? -44.182 3.101 -49.632 1.00 66.19 194 PHE A O 1
ATOM 1498 N N . PHE A 1 195 ? -45.533 1.873 -48.335 1.00 71.81 195 PHE A N 1
ATOM 1499 C CA . PHE A 1 195 ? -46.173 1.177 -49.460 1.00 71.81 195 PHE A CA 1
ATOM 1500 C C . PHE A 1 195 ? -47.013 2.116 -50.345 1.00 71.81 195 PHE A C 1
ATOM 1502 O O . PHE A 1 195 ? -47.147 1.879 -51.543 1.00 71.81 195 PHE A O 1
ATOM 1509 N N . PHE A 1 196 ? -47.558 3.198 -49.779 1.00 71.75 196 PHE A N 1
ATOM 1510 C CA . PHE A 1 196 ? -48.354 4.182 -50.522 1.00 71.75 196 PHE A CA 1
ATOM 1511 C C . PHE A 1 196 ? -47.542 5.376 -51.038 1.00 71.75 196 PHE A C 1
ATOM 1513 O O . PHE A 1 196 ? -48.108 6.262 -51.681 1.00 71.75 196 PHE A O 1
ATOM 1520 N N . VAL A 1 197 ? -46.229 5.410 -50.793 1.00 72.88 197 VAL A N 1
ATOM 1521 C CA . VAL A 1 197 ? -45.357 6.450 -51.344 1.00 72.88 197 VAL A CA 1
ATOM 1522 C C . VAL A 1 197 ? -44.869 5.993 -52.723 1.00 72.88 197 VAL A C 1
ATOM 1524 O O . VAL A 1 197 ? -44.204 4.961 -52.819 1.00 72.88 197 VAL A O 1
ATOM 1527 N N . PRO A 1 198 ? -45.191 6.719 -53.809 1.00 74.19 198 PRO A N 1
ATOM 1528 C CA . PRO A 1 198 ? -44.707 6.377 -55.140 1.00 74.19 198 PRO A CA 1
ATOM 1529 C C . PRO A 1 198 ? -43.177 6.404 -55.166 1.00 74.19 198 PRO A C 1
ATOM 1531 O O . PRO A 1 198 ? -42.556 7.331 -54.647 1.00 74.19 198 PRO A O 1
ATOM 1534 N N . ILE A 1 199 ? -42.585 5.367 -55.762 1.00 67.00 199 ILE A N 1
ATOM 1535 C CA . ILE A 1 199 ? -41.133 5.187 -55.855 1.00 67.00 199 ILE A CA 1
ATOM 1536 C C . ILE A 1 199 ? -40.539 6.412 -56.574 1.00 67.00 199 ILE A C 1
ATOM 1538 O O . ILE A 1 199 ? -40.883 6.641 -57.736 1.00 67.00 199 ILE A O 1
ATOM 1542 N N . PRO A 1 200 ? -39.679 7.213 -55.918 1.00 53.16 200 PRO A N 1
ATOM 1543 C CA . PRO A 1 200 ? -39.079 8.388 -56.538 1.00 53.16 200 PRO A CA 1
ATOM 1544 C C . PRO A 1 200 ? -38.093 7.980 -57.637 1.00 53.16 200 PRO A C 1
ATOM 1546 O O . PRO A 1 200 ? -37.286 7.071 -57.443 1.00 53.16 200 PRO A O 1
ATOM 1549 N N . GLU A 1 201 ? -38.116 8.673 -58.775 1.00 61.78 201 GLU A N 1
ATOM 1550 C CA . GLU A 1 201 ? -37.088 8.507 -59.805 1.00 61.78 201 GLU A CA 1
ATOM 1551 C C . GLU A 1 201 ? -35.736 9.026 -59.298 1.00 61.78 201 GLU A C 1
ATOM 1553 O O . GLU A 1 201 ? -35.593 10.190 -58.913 1.00 61.78 201 GLU A O 1
ATOM 1558 N N . VAL A 1 202 ? -34.732 8.149 -59.311 1.00 59.38 202 VAL A N 1
ATOM 1559 C CA . VAL A 1 202 ? -33.349 8.472 -58.951 1.00 59.38 202 VAL A CA 1
ATOM 1560 C C . VAL A 1 202 ? -32.749 9.346 -60.054 1.00 59.38 202 VAL A C 1
ATOM 1562 O O . VAL A 1 202 ? -32.480 8.864 -61.153 1.00 59.38 202 VAL A O 1
ATOM 1565 N N . ARG A 1 203 ? -32.523 10.632 -59.768 1.00 57.28 203 ARG A N 1
ATOM 1566 C CA . ARG A 1 203 ? -31.628 11.489 -60.561 1.00 57.28 203 ARG A CA 1
ATOM 1567 C C . ARG A 1 203 ? -30.243 11.470 -59.924 1.00 57.28 203 ARG A C 1
ATOM 1569 O O . ARG A 1 203 ? -30.130 11.653 -58.714 1.00 57.28 203 ARG A O 1
ATOM 1576 N N . GLU A 1 204 ? -29.212 11.234 -60.733 1.00 57.72 204 GLU A N 1
ATOM 1577 C CA . GLU A 1 204 ? -27.821 11.321 -60.280 1.00 57.72 204 GLU A CA 1
ATOM 1578 C C . GLU A 1 204 ? -27.522 12.732 -59.743 1.00 57.72 204 GLU A C 1
ATOM 1580 O O . GLU A 1 204 ? -27.908 13.718 -60.380 1.00 57.72 204 GLU A O 1
ATOM 1585 N N . PRO A 1 205 ? -26.873 12.855 -58.572 1.00 40.88 205 PRO A N 1
ATOM 1586 C CA . PRO A 1 205 ? -26.619 14.151 -57.968 1.00 40.88 205 PRO A CA 1
ATOM 1587 C C . PRO A 1 205 ? -25.405 14.831 -58.611 1.00 40.88 205 PRO A C 1
ATOM 1589 O O . PRO A 1 205 ? -24.299 14.289 -58.619 1.00 40.88 205 PRO A O 1
ATOM 1592 N N . GLU A 1 206 ? -25.606 16.057 -59.091 1.00 44.06 206 GLU A N 1
ATOM 1593 C CA . GLU A 1 206 ? -24.521 17.002 -59.360 1.00 44.06 206 GLU A CA 1
ATOM 1594 C C . GLU A 1 206 ? -24.011 17.590 -58.027 1.00 44.06 206 GLU A C 1
ATOM 1596 O O . GLU A 1 206 ? -24.809 17.817 -57.109 1.00 44.06 206 GLU A O 1
ATOM 1601 N N . PRO A 1 207 ? -22.696 17.824 -57.866 1.00 46.16 207 PRO A N 1
ATOM 1602 C CA . PRO A 1 207 ? -22.129 18.186 -56.580 1.00 46.16 207 PRO A CA 1
ATOM 1603 C C . PRO A 1 207 ? -22.135 19.703 -56.384 1.00 46.16 207 PRO A C 1
ATOM 1605 O O . PRO A 1 207 ? -21.527 20.443 -57.154 1.00 46.16 207 PRO A O 1
ATOM 1608 N N . SER A 1 208 ? -22.714 20.173 -55.280 1.00 34.47 208 SER A N 1
ATOM 1609 C CA . SER A 1 208 ? -22.429 21.520 -54.783 1.00 34.47 208 SER A CA 1
ATOM 1610 C C . SER A 1 208 ? -22.678 21.664 -53.281 1.00 34.47 208 SER A C 1
ATOM 1612 O O . SER A 1 208 ? -23.794 21.517 -52.800 1.00 34.47 208 SER A O 1
ATOM 1614 N N . LEU A 1 209 ? -21.568 21.940 -52.590 1.00 33.12 209 LEU A N 1
ATOM 1615 C CA . LEU A 1 209 ? -21.330 23.008 -51.611 1.00 33.12 209 LEU A CA 1
ATOM 1616 C C . LEU A 1 209 ? -22.438 23.398 -50.607 1.00 33.12 209 LEU A C 1
ATOM 1618 O O . LEU A 1 209 ? -23.445 23.995 -50.959 1.00 33.12 209 LEU A O 1
ATOM 1622 N N . SER A 1 210 ? -22.040 23.249 -49.338 1.00 31.14 210 SER A N 1
ATOM 1623 C CA . SER A 1 210 ? -22.186 24.205 -48.229 1.00 31.14 210 SER A CA 1
ATOM 1624 C C . SER A 1 210 ? -23.543 24.412 -47.537 1.00 31.14 210 SER A C 1
ATOM 1626 O O . SER A 1 210 ? -24.450 25.029 -48.068 1.00 31.14 210 SER A O 1
ATOM 1628 N N . GLN A 1 211 ? -23.499 24.062 -46.243 1.00 34.16 211 GLN A N 1
ATOM 1629 C CA . GLN A 1 211 ? -23.993 24.796 -45.066 1.00 34.16 211 GLN A CA 1
ATOM 1630 C C . GLN A 1 211 ? -25.504 24.910 -44.778 1.00 34.16 211 GLN A C 1
ATOM 1632 O O . GLN A 1 211 ? -26.303 25.347 -45.588 1.00 34.16 211 GLN A O 1
ATOM 1637 N N . GLU A 1 212 ? -25.790 24.653 -43.492 1.00 29.77 212 GLU A N 1
ATOM 1638 C CA . GLU A 1 212 ? -26.582 25.492 -42.570 1.00 29.77 212 GLU A CA 1
ATOM 1639 C C . GLU A 1 212 ? -27.795 24.813 -41.894 1.00 29.77 212 GLU A C 1
ATOM 1641 O O . GLU A 1 212 ? -28.895 24.739 -42.419 1.00 29.77 212 GLU A O 1
ATOM 1646 N N . ASN A 1 213 ? -27.516 24.290 -40.692 1.00 31.77 213 ASN A N 1
ATOM 1647 C CA . ASN A 1 213 ? -28.146 24.599 -39.398 1.00 31.77 213 ASN A CA 1
ATOM 1648 C C . ASN A 1 213 ? -29.688 24.607 -39.252 1.00 31.77 213 ASN A C 1
ATOM 1650 O O . ASN A 1 213 ? -30.352 25.468 -39.813 1.00 31.77 213 ASN A O 1
ATOM 1654 N N . ALA A 1 214 ? -30.216 23.778 -38.333 1.00 30.58 214 ALA A N 1
ATOM 1655 C CA . ALA A 1 214 ? -31.249 24.158 -37.347 1.00 30.58 214 ALA A CA 1
ATOM 1656 C C . ALA A 1 214 ? -31.565 23.009 -36.352 1.00 30.58 214 ALA A C 1
ATOM 1658 O O . ALA A 1 214 ? -32.193 22.017 -36.700 1.00 30.58 214 ALA A O 1
ATOM 1659 N N . ASN A 1 215 ? -31.065 23.166 -35.121 1.00 30.97 215 ASN A N 1
ATOM 1660 C CA . ASN A 1 215 ? -31.752 23.076 -33.819 1.00 30.97 215 ASN A CA 1
ATOM 1661 C C . ASN A 1 215 ? -33.014 22.185 -33.634 1.00 30.97 215 ASN A C 1
ATOM 1663 O O . ASN A 1 215 ? -34.016 22.405 -34.300 1.00 30.97 215 ASN A O 1
ATOM 1667 N N . GLU A 1 216 ? -33.026 21.316 -32.605 1.00 34.91 216 GLU A N 1
ATOM 1668 C CA . GLU A 1 216 ? -33.760 21.537 -31.330 1.00 34.91 216 GLU A CA 1
ATOM 1669 C C . GLU A 1 216 ? -33.683 20.346 -30.333 1.00 34.91 216 GLU A C 1
ATOM 1671 O O . GLU A 1 216 ? -34.050 19.214 -30.627 1.00 34.91 216 GLU A O 1
ATOM 1676 N N . THR A 1 217 ? -33.178 20.662 -29.133 1.00 28.89 217 THR A N 1
ATOM 1677 C CA . THR A 1 217 ? -33.651 20.369 -27.760 1.00 28.89 217 THR A CA 1
ATOM 1678 C C . THR A 1 217 ? -34.506 19.129 -27.436 1.00 28.89 217 THR A C 1
ATOM 1680 O O . THR A 1 217 ? -35.635 18.997 -27.895 1.00 28.89 217 THR A O 1
ATOM 1683 N N . THR A 1 218 ? -34.079 18.357 -26.420 1.00 28.83 218 THR A N 1
ATOM 1684 C CA . THR A 1 218 ? -34.930 17.971 -25.259 1.00 28.83 218 THR A CA 1
ATOM 1685 C C . THR A 1 218 ? -34.114 17.424 -24.071 1.00 28.83 218 THR A C 1
ATOM 1687 O O . THR A 1 218 ? -33.302 16.516 -24.214 1.00 28.83 218 THR A O 1
ATOM 1690 N N . THR A 1 219 ? -34.352 17.997 -22.886 1.00 31.73 219 THR A N 1
ATOM 1691 C CA . THR A 1 219 ? -34.000 17.513 -21.528 1.00 31.73 219 THR A CA 1
ATOM 1692 C C . THR A 1 219 ? -34.996 16.427 -21.068 1.00 31.73 219 THR A C 1
ATOM 1694 O O . THR A 1 219 ? -36.097 16.382 -21.623 1.00 31.73 219 THR A O 1
ATOM 1697 N N . PRO A 1 220 ? -34.668 15.547 -20.088 1.00 39.47 220 PRO A N 1
ATOM 1698 C CA . PRO A 1 220 ? -34.794 15.849 -18.636 1.00 39.47 220 PRO A CA 1
ATOM 1699 C C . PRO A 1 220 ? -33.632 15.276 -17.767 1.00 39.47 220 PRO A C 1
ATOM 1701 O O . PRO A 1 220 ? -32.940 14.359 -18.191 1.00 39.47 220 PRO A O 1
ATOM 1704 N N . THR A 1 221 ? -33.207 15.909 -16.657 1.00 27.58 221 THR A N 1
ATOM 1705 C CA . THR A 1 221 ? -33.671 15.754 -15.241 1.00 27.58 221 THR A CA 1
ATOM 1706 C C . THR A 1 221 ? -33.837 14.284 -14.827 1.00 27.58 221 THR A C 1
ATOM 1708 O O . THR A 1 221 ? -34.592 13.582 -15.480 1.00 27.58 221 THR A O 1
ATOM 1711 N N . GLY A 1 222 ? -33.269 13.706 -13.767 1.00 31.05 222 GLY A N 1
ATOM 1712 C CA . GLY A 1 222 ? -32.465 14.081 -12.598 1.00 31.05 222 GLY A CA 1
ATOM 1713 C C . GLY A 1 222 ? -32.448 12.836 -11.671 1.00 31.05 222 GLY A C 1
ATOM 1714 O O . GLY A 1 222 ? -33.171 11.886 -11.960 1.00 31.05 222 GLY A O 1
ATOM 1715 N N . GLU A 1 223 ? -31.667 12.860 -10.582 1.00 29.84 223 GLU A N 1
ATOM 1716 C CA . GLU A 1 223 ? -31.915 12.159 -9.295 1.00 29.84 223 GLU A CA 1
ATOM 1717 C C . GLU A 1 223 ? -30.796 11.256 -8.703 1.00 29.84 223 GLU A C 1
ATOM 1719 O O . GLU A 1 223 ? -30.458 10.194 -9.215 1.00 29.84 223 GLU A O 1
ATOM 1724 N N . SER A 1 224 ? -30.320 11.741 -7.544 1.00 29.83 224 SER A N 1
ATOM 1725 C CA . SER A 1 224 ? -29.867 11.095 -6.297 1.00 29.83 224 SER A CA 1
ATOM 1726 C C . SER A 1 224 ? -28.614 10.209 -6.228 1.00 29.83 224 SER A C 1
ATOM 1728 O O . SER A 1 224 ? -28.592 9.035 -6.583 1.00 29.83 224 SER A O 1
ATOM 1730 N N . GLU A 1 225 ? -27.611 10.787 -5.569 1.00 35.69 225 GLU A N 1
ATOM 1731 C CA . GLU A 1 225 ? -26.382 10.195 -5.045 1.00 35.69 225 GLU A CA 1
ATOM 1732 C C . GLU A 1 225 ? -26.588 9.771 -3.570 1.00 35.69 225 GLU A C 1
ATOM 1734 O O . GLU A 1 225 ? -27.082 10.577 -2.775 1.00 35.69 225 GLU A O 1
ATOM 1739 N N . PRO A 1 226 ? -26.236 8.540 -3.147 1.00 32.19 226 PRO A N 1
ATOM 1740 C CA . PRO A 1 226 ? -26.223 8.181 -1.734 1.00 32.19 226 PRO A CA 1
ATOM 1741 C C . PRO A 1 226 ? -24.890 8.566 -1.082 1.00 32.19 226 PRO A C 1
ATOM 1743 O O . PRO A 1 226 ? -23.836 8.001 -1.370 1.00 32.19 226 PRO A O 1
ATOM 1746 N N . GLN A 1 227 ? -24.981 9.490 -0.131 1.00 31.77 227 GLN A N 1
ATOM 1747 C CA . GLN A 1 227 ? -23.961 9.818 0.857 1.00 31.77 227 GLN A CA 1
ATOM 1748 C C . GLN A 1 227 ? -23.706 8.610 1.780 1.00 31.77 227 GLN A C 1
ATOM 1750 O O . GLN A 1 227 ? -24.613 8.154 2.479 1.00 31.77 227 GLN A O 1
ATOM 1755 N N . VAL A 1 228 ? -22.471 8.098 1.808 1.00 27.53 228 VAL A N 1
ATOM 1756 C CA . VAL A 1 228 ? -22.028 7.055 2.750 1.00 27.53 228 VAL A CA 1
ATOM 1757 C C . VAL A 1 228 ? -21.243 7.672 3.905 1.00 27.53 228 VAL A C 1
ATOM 1759 O O . VAL A 1 228 ? -20.175 8.250 3.729 1.00 27.53 228 VAL A O 1
ATOM 1762 N N . THR A 1 229 ? -21.802 7.519 5.101 1.00 27.94 229 THR A N 1
ATOM 1763 C CA . THR A 1 229 ? -21.202 7.821 6.406 1.00 27.94 229 THR A CA 1
ATOM 1764 C C . THR A 1 229 ? -20.100 6.803 6.748 1.00 27.94 229 THR A C 1
ATOM 1766 O O . THR A 1 229 ? -20.372 5.602 6.681 1.00 27.94 229 THR A O 1
ATOM 1769 N N . PRO A 1 230 ? -18.893 7.210 7.185 1.00 30.48 230 PRO A N 1
ATOM 1770 C CA . PRO A 1 230 ? -17.907 6.279 7.731 1.00 30.48 230 PRO A CA 1
ATOM 1771 C C . PRO A 1 230 ? -18.254 5.900 9.185 1.00 30.48 230 PRO A C 1
ATOM 1773 O O . PRO A 1 230 ? -18.519 6.759 10.022 1.00 30.48 230 PRO A O 1
ATOM 1776 N N . THR A 1 231 ? -18.255 4.599 9.491 1.00 26.56 231 THR A N 1
ATOM 1777 C CA . THR A 1 231 ? -18.331 4.027 10.855 1.00 26.56 231 THR A CA 1
ATOM 1778 C C . THR A 1 231 ? -16.957 3.421 11.192 1.00 26.56 231 THR A C 1
ATOM 1780 O O . THR A 1 231 ? -16.322 2.874 10.290 1.00 26.56 231 THR A O 1
ATOM 1783 N N . PRO A 1 232 ? -16.452 3.558 12.435 1.00 32.06 232 PRO A N 1
ATOM 1784 C CA . PRO A 1 232 ? -15.018 3.555 12.719 1.00 32.06 232 PRO A CA 1
ATOM 1785 C C . PRO A 1 232 ? -14.378 2.162 12.777 1.00 32.06 232 PRO A C 1
ATOM 1787 O O . PRO A 1 232 ? -14.932 1.207 13.319 1.00 32.06 232 PRO A O 1
ATOM 1790 N N . THR A 1 233 ? -13.155 2.105 12.258 1.00 31.31 233 THR A N 1
ATOM 1791 C CA . THR A 1 233 ? -12.191 1.002 12.329 1.00 31.31 233 THR A CA 1
ATOM 1792 C C . THR A 1 233 ? -11.750 0.732 13.779 1.00 31.31 233 THR A C 1
ATOM 1794 O O . THR A 1 233 ? -11.554 1.685 14.540 1.00 31.31 233 THR A O 1
ATOM 1797 N N . PRO A 1 234 ? -11.532 -0.533 14.192 1.00 30.58 234 PRO A N 1
ATOM 1798 C CA . PRO A 1 234 ? -10.906 -0.844 15.472 1.00 30.58 234 PRO A CA 1
ATOM 1799 C C . PRO A 1 234 ? -9.448 -0.361 15.484 1.00 30.58 234 PRO A C 1
ATOM 1801 O O . PRO A 1 234 ? -8.627 -0.741 14.653 1.00 30.58 234 PRO A O 1
ATOM 1804 N N . LYS A 1 235 ? -9.158 0.514 16.445 1.00 31.89 235 LYS A N 1
ATOM 1805 C CA . LYS A 1 235 ? -7.873 1.173 16.684 1.00 31.89 235 LYS A CA 1
ATOM 1806 C C . LYS A 1 235 ? -6.851 0.134 17.162 1.00 31.89 235 LYS A C 1
ATOM 1808 O O . LYS A 1 235 ? -6.944 -0.336 18.295 1.00 31.89 235 LYS A O 1
ATOM 1813 N N . GLY A 1 236 ? -5.895 -0.240 16.310 1.00 37.03 236 GLY A N 1
ATOM 1814 C CA . GLY A 1 236 ? -4.703 -0.952 16.767 1.00 37.03 236 GLY A CA 1
ATOM 1815 C C . GLY A 1 236 ? -3.929 -0.078 17.759 1.00 37.03 236 GLY A C 1
ATOM 1816 O O . GLY A 1 236 ? -3.999 1.154 17.713 1.00 37.03 236 GLY A O 1
ATOM 1817 N N . THR A 1 237 ? -3.251 -0.705 18.716 1.00 41.97 237 THR A N 1
ATOM 1818 C CA . THR A 1 237 ? -2.525 0.024 19.757 1.00 41.97 237 THR A CA 1
ATOM 1819 C C . THR A 1 237 ? -1.311 0.724 19.133 1.00 41.97 237 THR A C 1
ATOM 1821 O O . THR A 1 237 ? -0.493 0.048 18.509 1.00 41.97 237 THR A O 1
ATOM 1824 N N . PRO A 1 238 ? -1.192 2.060 19.247 1.00 50.06 238 PRO A N 1
ATOM 1825 C CA . PRO A 1 238 ? -0.033 2.789 18.742 1.00 50.06 238 PRO A CA 1
ATOM 1826 C C . PRO A 1 238 ? 1.238 2.345 19.474 1.00 50.06 238 PRO A C 1
ATOM 1828 O O . PRO A 1 238 ? 1.186 2.020 20.662 1.00 50.06 238 PRO A O 1
ATOM 1831 N N . LEU A 1 239 ? 2.371 2.358 18.765 1.00 55.47 239 LEU A N 1
ATOM 1832 C CA . LEU A 1 239 ? 3.698 2.155 19.354 1.00 55.47 239 LEU A CA 1
ATOM 1833 C C . LEU A 1 239 ? 3.875 3.072 20.571 1.00 55.47 239 LEU A C 1
ATOM 1835 O O . LEU A 1 239 ? 3.549 4.263 20.511 1.00 55.47 239 LEU A O 1
ATOM 1839 N N . SER A 1 240 ? 4.375 2.522 21.679 1.00 60.00 240 SER A N 1
ATOM 1840 C CA . SER A 1 240 ? 4.658 3.334 22.864 1.00 60.00 240 SER A CA 1
ATOM 1841 C C . SER A 1 240 ? 5.789 4.329 22.570 1.00 60.00 240 SER A C 1
ATOM 1843 O O . SER A 1 240 ? 6.658 4.082 21.732 1.00 60.00 240 SER A O 1
ATOM 1845 N N . ILE A 1 241 ? 5.794 5.473 23.263 1.00 63.75 241 ILE A N 1
ATOM 1846 C CA . ILE A 1 241 ? 6.826 6.516 23.094 1.00 63.75 241 ILE A CA 1
ATOM 1847 C C . ILE A 1 241 ? 8.233 5.929 23.314 1.00 63.75 241 ILE A C 1
ATOM 1849 O O . ILE A 1 241 ? 9.169 6.267 22.594 1.00 63.75 241 ILE A O 1
ATOM 1853 N N . GLU A 1 242 ? 8.366 4.998 24.256 1.00 66.12 242 GLU A N 1
ATOM 1854 C CA . GLU A 1 242 ? 9.620 4.317 24.597 1.00 66.12 242 GLU A CA 1
ATOM 1855 C C . GLU A 1 242 ? 10.098 3.378 23.474 1.00 66.12 242 GLU A C 1
ATOM 1857 O O . GLU A 1 242 ? 11.286 3.338 23.144 1.00 66.12 242 GLU A O 1
ATOM 1862 N N . GLU A 1 243 ? 9.181 2.653 22.829 1.00 66.44 243 GLU A N 1
ATOM 1863 C CA . GLU A 1 243 ? 9.499 1.831 21.656 1.00 66.44 243 GLU A CA 1
ATOM 1864 C C . GLU A 1 243 ? 9.880 2.692 20.452 1.00 66.44 243 GLU A C 1
ATOM 1866 O O . GLU A 1 243 ? 10.817 2.349 19.728 1.00 66.44 243 GLU A O 1
ATOM 1871 N N . LEU A 1 244 ? 9.217 3.836 20.267 1.00 67.06 244 LEU A N 1
ATOM 1872 C CA . LEU A 1 244 ? 9.562 4.790 19.217 1.00 67.06 244 LEU A CA 1
ATOM 1873 C C . LEU A 1 244 ? 10.971 5.367 19.413 1.00 67.06 244 LEU A C 1
ATOM 1875 O O . LEU A 1 244 ? 11.740 5.440 18.455 1.00 67.06 244 LEU A O 1
ATOM 1879 N N . GLU A 1 245 ? 11.349 5.733 20.640 1.00 71.56 245 GLU A N 1
ATOM 1880 C CA . GLU A 1 245 ? 12.712 6.195 20.941 1.00 71.56 245 GLU A CA 1
ATOM 1881 C C . GLU A 1 245 ? 13.764 5.111 20.693 1.00 71.56 245 GLU A C 1
ATOM 1883 O O . GLU A 1 245 ? 14.847 5.388 20.162 1.00 71.56 245 GLU A O 1
ATOM 1888 N N . LYS A 1 246 ? 13.433 3.857 21.005 1.00 72.81 246 LYS A N 1
ATOM 1889 C CA . LYS A 1 246 ? 14.299 2.722 20.696 1.00 72.81 246 LYS A CA 1
ATOM 1890 C C . LYS A 1 246 ? 14.469 2.540 19.187 1.00 72.81 246 LYS A C 1
ATOM 1892 O O . LYS A 1 246 ? 15.595 2.362 18.730 1.00 72.81 246 LYS A O 1
ATOM 1897 N N . VAL A 1 247 ? 13.397 2.616 18.398 1.00 69.06 247 VAL A N 1
ATOM 1898 C CA . VAL A 1 247 ? 13.467 2.512 16.927 1.00 69.06 247 VAL A CA 1
ATOM 1899 C C . VAL A 1 247 ? 14.295 3.655 16.341 1.00 69.06 247 VAL A C 1
ATOM 1901 O O . VAL A 1 247 ? 15.220 3.404 15.573 1.00 69.06 247 VAL A O 1
ATOM 1904 N N . LEU A 1 248 ? 14.054 4.890 16.788 1.00 70.69 248 LEU A N 1
ATOM 1905 C CA . LEU A 1 248 ? 14.795 6.084 16.365 1.00 70.69 248 LEU A CA 1
ATOM 1906 C C . LEU A 1 248 ? 16.310 6.004 16.606 1.00 70.69 248 LEU A C 1
ATOM 1908 O O . LEU A 1 248 ? 17.068 6.661 15.899 1.00 70.69 248 LEU A O 1
ATOM 1912 N N . THR A 1 249 ? 16.753 5.248 17.613 1.00 75.25 249 THR A N 1
ATOM 1913 C CA . THR A 1 249 ? 18.173 5.151 17.992 1.00 75.25 249 THR A CA 1
ATOM 1914 C C . THR A 1 249 ? 18.865 3.882 17.501 1.00 75.25 249 THR A C 1
ATOM 1916 O O . THR A 1 249 ? 20.094 3.831 17.503 1.00 75.25 249 THR A O 1
ATOM 1919 N N . THR A 1 250 ? 18.112 2.859 17.088 1.00 75.25 250 THR A N 1
ATOM 1920 C CA . THR A 1 250 ? 18.665 1.540 16.727 1.00 75.25 250 THR A CA 1
ATOM 1921 C C . THR A 1 250 ? 18.466 1.154 15.265 1.00 75.25 250 THR A C 1
ATOM 1923 O O . THR A 1 250 ? 19.256 0.363 14.751 1.00 75.25 250 THR A O 1
ATOM 1926 N N . ALA A 1 251 ? 17.449 1.691 14.587 1.00 79.56 251 ALA A N 1
ATOM 1927 C CA . ALA A 1 251 ? 17.196 1.389 13.184 1.00 79.56 251 ALA A CA 1
ATOM 1928 C C . ALA A 1 251 ? 18.206 2.107 12.262 1.00 79.56 251 ALA A C 1
ATOM 1930 O O . ALA A 1 251 ? 18.564 3.259 12.526 1.00 79.56 251 ALA A O 1
ATOM 1931 N N . PRO A 1 252 ? 18.662 1.468 11.166 1.00 84.25 252 PRO A N 1
ATOM 1932 C CA . PRO A 1 252 ? 19.481 2.138 10.160 1.00 84.25 252 PRO A CA 1
ATOM 1933 C C . PRO A 1 252 ? 18.751 3.352 9.565 1.00 84.25 252 PRO A C 1
ATOM 1935 O O . PRO A 1 252 ? 17.579 3.253 9.218 1.00 84.25 252 PRO A O 1
ATOM 1938 N N . GLU A 1 253 ? 19.423 4.493 9.405 1.00 88.50 253 GLU A N 1
ATOM 1939 C CA . GLU A 1 253 ? 18.804 5.673 8.786 1.00 88.50 253 GLU A CA 1
ATOM 1940 C C . GLU A 1 253 ? 18.934 5.636 7.256 1.00 88.50 253 GLU A C 1
ATOM 1942 O O . GLU A 1 253 ? 20.023 5.449 6.704 1.00 88.50 253 GLU A O 1
ATOM 1947 N N . ILE A 1 254 ? 17.819 5.861 6.562 1.00 88.50 254 ILE A N 1
ATOM 1948 C CA . ILE A 1 254 ? 17.777 6.085 5.117 1.00 88.50 254 ILE A CA 1
ATOM 1949 C C . ILE A 1 254 ? 18.300 7.493 4.834 1.00 88.50 254 ILE A C 1
ATOM 1951 O O . ILE A 1 254 ? 17.692 8.483 5.233 1.00 88.50 254 ILE A O 1
ATOM 1955 N N . THR A 1 255 ? 19.421 7.580 4.121 1.00 90.12 255 THR A N 1
ATOM 1956 C CA . THR A 1 255 ? 20.106 8.851 3.826 1.00 90.12 255 THR A CA 1
ATOM 1957 C C . THR A 1 255 ? 20.263 9.140 2.333 1.00 90.12 255 THR A C 1
ATOM 1959 O O . THR A 1 255 ? 20.658 10.250 1.974 1.00 90.12 255 THR A O 1
ATOM 1962 N N . ASP A 1 256 ? 19.926 8.190 1.451 1.00 89.38 256 ASP A N 1
ATOM 1963 C CA . ASP A 1 256 ? 19.989 8.406 0.004 1.00 89.38 256 ASP A CA 1
ATOM 1964 C C . ASP A 1 256 ? 19.005 9.519 -0.421 1.00 89.38 256 ASP A C 1
ATOM 1966 O O . ASP A 1 256 ? 17.811 9.439 -0.119 1.00 89.38 256 ASP A O 1
ATOM 1970 N N . PRO A 1 257 ? 19.456 10.581 -1.118 1.00 89.81 257 PRO A N 1
ATOM 1971 C CA . PRO A 1 257 ? 18.612 11.735 -1.424 1.00 89.81 257 PRO A CA 1
ATOM 1972 C C . PRO A 1 257 ? 17.466 11.420 -2.397 1.00 89.81 257 PRO A C 1
ATOM 1974 O O . PRO A 1 257 ? 16.449 12.123 -2.390 1.00 89.81 257 PRO A O 1
ATOM 1977 N N . THR A 1 258 ? 17.608 10.389 -3.229 1.00 87.38 258 THR A N 1
ATOM 1978 C CA . THR A 1 258 ? 16.573 9.958 -4.177 1.00 87.38 258 THR A CA 1
ATOM 1979 C C . THR A 1 258 ? 15.510 9.131 -3.460 1.00 87.38 258 THR A C 1
ATOM 1981 O O . THR A 1 258 ? 14.318 9.410 -3.611 1.00 87.38 258 THR A O 1
ATOM 1984 N N . GLU A 1 259 ? 15.928 8.195 -2.608 1.00 87.06 259 GLU A N 1
ATOM 1985 C CA . GLU A 1 259 ? 15.048 7.414 -1.732 1.00 87.06 259 GLU A CA 1
ATOM 1986 C C . GLU A 1 259 ? 14.276 8.342 -0.780 1.00 87.06 259 GLU A C 1
ATOM 1988 O O . GLU A 1 259 ? 13.048 8.286 -0.711 1.00 87.06 259 GLU A O 1
ATOM 1993 N N . LEU A 1 260 ? 14.952 9.310 -0.152 1.00 91.62 260 LEU A N 1
ATOM 1994 C CA . LEU A 1 260 ? 14.308 10.332 0.680 1.00 91.62 260 LEU A CA 1
ATOM 1995 C C . LEU A 1 260 ? 13.287 11.169 -0.100 1.00 91.62 260 LEU A C 1
ATOM 1997 O O . LEU A 1 260 ? 12.230 11.506 0.432 1.00 91.62 260 LEU A O 1
ATOM 2001 N N . ARG A 1 261 ? 13.563 11.514 -1.365 1.00 90.19 261 ARG A N 1
ATOM 2002 C CA . ARG A 1 261 ? 12.600 12.239 -2.211 1.00 90.19 261 ARG A CA 1
ATOM 2003 C C . ARG A 1 261 ? 11.377 11.381 -2.524 1.00 90.19 261 ARG A C 1
ATOM 2005 O O . ARG A 1 261 ? 10.267 11.917 -2.537 1.00 90.19 261 ARG A O 1
ATOM 2012 N N . TYR A 1 262 ? 11.566 10.092 -2.780 1.00 87.12 262 TYR A N 1
ATOM 2013 C CA . TYR A 1 262 ? 10.467 9.158 -3.006 1.00 87.12 262 TYR A CA 1
ATOM 2014 C C . TYR A 1 262 ? 9.585 9.028 -1.757 1.00 87.12 262 TYR A C 1
ATOM 2016 O O . TYR A 1 262 ? 8.382 9.298 -1.824 1.00 87.12 262 TYR A O 1
ATOM 2024 N N . ILE A 1 263 ? 10.194 8.742 -0.601 1.00 90.81 263 ILE A N 1
ATOM 2025 C CA . ILE A 1 263 ? 9.480 8.598 0.675 1.00 90.81 263 ILE A CA 1
ATOM 2026 C C . ILE A 1 263 ? 8.771 9.906 1.045 1.00 90.81 263 ILE A C 1
ATOM 2028 O O . ILE A 1 263 ? 7.606 9.875 1.433 1.00 90.81 263 ILE A O 1
ATOM 2032 N N . GLN A 1 264 ? 9.403 11.068 0.833 1.00 92.31 264 GLN A N 1
ATOM 2033 C CA . GLN A 1 264 ? 8.769 12.371 1.058 1.00 92.31 264 GLN A CA 1
ATOM 2034 C C . GLN A 1 264 ? 7.470 12.532 0.258 1.00 92.31 264 GLN A C 1
ATOM 2036 O O . GLN A 1 264 ? 6.475 13.017 0.796 1.00 92.31 264 GLN A O 1
ATOM 2041 N N . ARG A 1 265 ? 7.459 12.137 -1.024 1.00 89.25 265 ARG A N 1
ATOM 2042 C CA . ARG A 1 265 ? 6.258 12.227 -1.875 1.00 89.25 265 ARG A CA 1
ATOM 2043 C C . ARG A 1 265 ? 5.172 11.259 -1.405 1.00 89.25 265 ARG A C 1
ATOM 2045 O O . ARG A 1 265 ? 4.004 11.651 -1.378 1.00 89.25 265 ARG A O 1
ATOM 2052 N N . SER A 1 266 ? 5.546 10.037 -1.015 1.00 88.00 266 SER A N 1
ATOM 2053 C CA . SER A 1 266 ? 4.611 9.051 -0.449 1.00 88.00 266 SER A CA 1
ATOM 2054 C C . SER A 1 266 ? 3.980 9.572 0.847 1.00 88.00 266 SER A C 1
ATOM 2056 O O . SER A 1 266 ? 2.753 9.649 0.960 1.00 88.00 266 SER A O 1
ATOM 2058 N N . LEU A 1 267 ? 4.812 10.061 1.772 1.00 92.12 267 LEU A N 1
ATOM 2059 C CA . LEU A 1 267 ? 4.387 10.642 3.043 1.00 92.12 267 LEU A CA 1
ATOM 2060 C C . LEU A 1 267 ? 3.457 11.843 2.835 1.00 92.12 267 LEU A C 1
ATOM 2062 O O . LEU A 1 267 ? 2.380 11.897 3.429 1.00 92.12 267 LEU A O 1
ATOM 2066 N N . GLN A 1 268 ? 3.828 12.775 1.951 1.00 91.50 268 GLN A N 1
ATOM 2067 C CA . GLN A 1 268 ? 3.002 13.937 1.624 1.00 91.50 268 GLN A CA 1
ATOM 2068 C C . GLN A 1 268 ? 1.631 13.511 1.101 1.00 91.50 268 GLN A C 1
ATOM 2070 O O . GLN A 1 268 ? 0.613 13.999 1.585 1.00 91.50 268 GLN A O 1
ATOM 2075 N N . LYS A 1 269 ? 1.585 12.570 0.151 1.00 88.81 269 LYS A N 1
ATOM 2076 C CA . LYS A 1 269 ? 0.332 12.048 -0.413 1.00 88.81 269 LYS A CA 1
ATOM 2077 C C . LYS A 1 269 ? -0.535 11.386 0.660 1.00 88.81 269 LYS A C 1
ATOM 2079 O O . LYS A 1 269 ? -1.749 11.588 0.662 1.00 88.81 269 LYS A O 1
ATOM 2084 N N . ARG A 1 270 ? 0.072 10.622 1.571 1.00 89.31 270 ARG A N 1
ATOM 2085 C CA . ARG A 1 270 ? -0.624 9.914 2.655 1.00 89.31 270 ARG A CA 1
ATOM 2086 C C . ARG A 1 270 ? -1.239 10.874 3.672 1.00 89.31 270 ARG A C 1
ATOM 2088 O O . ARG A 1 270 ? -2.428 10.757 3.973 1.00 89.31 270 ARG A O 1
ATOM 2095 N N . ILE A 1 271 ? -0.458 11.850 4.137 1.00 90.62 271 ILE A N 1
ATOM 2096 C CA . ILE A 1 271 ? -0.939 12.897 5.047 1.00 90.62 271 ILE A CA 1
ATOM 2097 C C . ILE A 1 271 ? -2.032 13.713 4.360 1.00 90.62 271 ILE A C 1
ATOM 2099 O O . ILE A 1 271 ? -3.116 13.860 4.913 1.00 90.62 271 ILE A O 1
ATOM 2103 N N . PHE A 1 272 ? -1.803 14.167 3.127 1.00 87.88 272 PHE A N 1
ATOM 2104 C CA . PHE A 1 272 ? -2.754 15.008 2.400 1.00 87.88 272 PHE A CA 1
ATOM 2105 C C . PHE A 1 272 ? -4.107 14.319 2.176 1.00 87.88 272 PHE A C 1
ATOM 2107 O O . PHE A 1 272 ? -5.144 14.951 2.351 1.00 87.88 272 PHE A O 1
ATOM 2114 N N . ARG A 1 273 ? -4.120 13.023 1.835 1.00 87.31 273 ARG A N 1
ATOM 2115 C CA . ARG A 1 273 ? -5.364 12.249 1.652 1.00 87.31 273 ARG A CA 1
ATOM 2116 C C . ARG A 1 273 ? -6.199 12.119 2.924 1.00 87.31 273 ARG A C 1
ATOM 2118 O O . ARG A 1 273 ? -7.412 12.010 2.828 1.00 87.31 273 ARG A O 1
ATOM 2125 N N . THR A 1 274 ? -5.545 12.111 4.079 1.00 87.75 274 THR A N 1
ATOM 2126 C CA . THR A 1 274 ? -6.194 11.883 5.380 1.00 87.75 274 THR A CA 1
ATOM 2127 C C . THR A 1 274 ? -6.517 13.201 6.081 1.00 87.75 274 THR A C 1
ATOM 2129 O O . THR A 1 274 ? -7.425 13.273 6.901 1.00 87.75 274 THR A O 1
ATOM 2132 N N . TRP A 1 275 ? -5.811 14.280 5.736 1.00 87.44 275 TRP A N 1
ATOM 2133 C CA . TRP A 1 275 ? -6.018 15.596 6.324 1.00 87.44 275 TRP A CA 1
ATOM 2134 C C . TRP A 1 275 ? -7.300 16.249 5.786 1.00 87.44 275 TRP A C 1
ATOM 2136 O O . TRP A 1 275 ? -7.248 17.038 4.844 1.00 87.44 275 TRP A O 1
ATOM 2146 N N . GLY A 1 276 ? -8.451 15.889 6.359 1.00 74.75 276 GLY A N 1
ATOM 2147 C CA . GLY A 1 276 ? -9.763 16.381 5.926 1.00 74.75 276 GLY A CA 1
ATOM 2148 C C . GLY A 1 276 ? -10.120 17.786 6.425 1.00 74.75 276 GLY A C 1
ATOM 2149 O O . GLY A 1 276 ? -10.711 18.556 5.679 1.00 74.75 276 GLY A O 1
ATOM 2150 N N . ASN A 1 277 ? -9.744 18.147 7.658 1.00 72.81 277 ASN A N 1
ATOM 2151 C CA . ASN A 1 277 ? -10.165 19.401 8.296 1.00 72.81 277 ASN A CA 1
ATOM 2152 C C . ASN A 1 277 ? -8.989 20.388 8.408 1.00 72.81 277 ASN A C 1
ATOM 2154 O O . ASN A 1 277 ? -8.328 20.483 9.441 1.00 72.81 277 ASN A O 1
ATOM 2158 N N . ARG A 1 278 ? -8.657 21.056 7.298 1.00 78.75 278 ARG A N 1
ATOM 2159 C CA . ARG A 1 278 ? -7.461 21.921 7.190 1.00 78.75 278 ARG A CA 1
ATOM 2160 C C . ARG A 1 278 ? -7.727 23.388 7.493 1.00 78.75 278 ARG A C 1
ATOM 2162 O O . ARG A 1 278 ? -6.786 24.168 7.545 1.00 78.75 278 ARG A O 1
ATOM 2169 N N . GLU A 1 279 ? -8.989 23.757 7.659 1.00 69.88 279 GLU A N 1
ATOM 2170 C CA . GLU A 1 279 ? -9.425 25.153 7.722 1.00 69.88 279 GLU A CA 1
ATOM 2171 C C . GLU A 1 279 ? -9.246 25.766 9.122 1.00 69.88 279 GLU A C 1
ATOM 2173 O O . GLU A 1 279 ? -9.333 26.981 9.281 1.00 69.88 279 GLU A O 1
ATOM 2178 N N . GLN A 1 280 ? -8.979 24.959 10.161 1.00 63.84 280 GLN A N 1
ATOM 2179 C CA . GLN A 1 280 ? -8.900 25.441 11.545 1.00 63.84 280 GLN A CA 1
ATOM 2180 C C . GLN A 1 280 ? -7.883 24.659 12.386 1.00 63.84 280 GLN A C 1
ATOM 2182 O O . GLN A 1 280 ? -8.169 23.562 12.857 1.00 63.84 280 GLN A O 1
ATOM 2187 N N . PHE A 1 281 ? -6.710 25.245 12.637 1.00 73.50 281 PHE A N 1
ATOM 2188 C CA . PHE A 1 281 ? -5.807 24.790 13.700 1.00 73.50 281 PHE A CA 1
ATOM 2189 C C . PHE A 1 281 ? -5.022 25.955 14.303 1.00 73.50 281 PHE A C 1
ATOM 2191 O O . PHE A 1 281 ? -4.721 26.953 13.641 1.00 73.50 281 PHE A O 1
ATOM 2198 N N . ALA A 1 282 ? -4.747 25.845 15.602 1.00 62.88 282 ALA A N 1
ATOM 2199 C CA . ALA A 1 282 ? -4.186 26.919 16.409 1.00 62.88 282 ALA A CA 1
ATOM 2200 C C . ALA A 1 282 ? -2.655 26.962 16.274 1.00 62.88 282 ALA A C 1
ATOM 2202 O O . ALA A 1 282 ? -1.920 26.440 17.111 1.00 62.88 282 ALA A O 1
ATOM 2203 N N . GLY A 1 283 ? -2.174 27.617 15.216 1.00 76.88 283 GLY A N 1
ATOM 2204 C CA . GLY A 1 283 ? -0.752 27.892 15.009 1.00 76.88 283 GLY A CA 1
ATOM 2205 C C . GLY A 1 283 ? 0.048 26.732 14.410 1.00 76.88 283 GLY A C 1
ATOM 2206 O O . GLY A 1 283 ? -0.488 25.719 13.978 1.00 76.88 283 GLY A O 1
ATOM 2207 N N . ASN A 1 284 ? 1.367 26.912 14.327 1.00 89.25 284 ASN A N 1
ATOM 2208 C CA . ASN A 1 284 ? 2.244 25.972 13.632 1.00 89.25 284 ASN A CA 1
ATOM 2209 C C . ASN A 1 284 ? 2.546 24.740 14.495 1.00 89.25 284 ASN A C 1
ATOM 2211 O O . ASN A 1 284 ? 3.049 24.878 15.611 1.00 89.25 284 ASN A O 1
ATOM 2215 N N . LEU A 1 285 ? 2.328 23.543 13.947 1.00 91.75 285 LEU A N 1
ATOM 2216 C CA . LEU A 1 285 ? 2.598 22.274 14.624 1.00 91.75 285 LEU A CA 1
ATOM 2217 C C . LEU A 1 285 ? 3.738 21.538 13.920 1.00 91.75 285 LEU A C 1
ATOM 2219 O O . LEU A 1 285 ? 3.655 21.265 12.723 1.00 91.75 285 LEU A O 1
ATOM 2223 N N . ASN A 1 286 ? 4.813 21.232 14.647 1.00 94.25 286 ASN A N 1
ATOM 2224 C CA . ASN A 1 286 ? 6.037 20.677 14.077 1.00 94.25 286 ASN A CA 1
ATOM 2225 C C . ASN A 1 286 ? 6.360 19.311 14.691 1.00 94.25 286 ASN A C 1
ATOM 2227 O O . ASN A 1 286 ? 6.562 19.196 15.901 1.00 94.25 286 ASN A O 1
ATOM 2231 N N . TYR A 1 287 ? 6.465 18.282 13.859 1.00 93.12 287 TYR A N 1
ATOM 2232 C CA . TYR A 1 287 ? 6.702 16.910 14.295 1.00 93.12 287 TYR A CA 1
ATOM 2233 C C . TYR A 1 287 ? 7.923 16.311 13.611 1.00 93.12 287 TYR A C 1
ATOM 2235 O O . TYR A 1 287 ? 8.140 16.489 12.415 1.00 93.12 287 TYR A O 1
ATOM 2243 N N . GLN A 1 288 ? 8.700 15.552 14.377 1.00 93.06 288 GLN A N 1
ATOM 2244 C CA . GLN A 1 288 ? 9.655 14.597 13.833 1.00 93.06 288 GLN A CA 1
ATOM 2245 C C . GLN A 1 288 ? 8.912 13.287 13.599 1.00 93.06 288 GLN A C 1
ATOM 2247 O O . GLN A 1 288 ? 8.342 12.738 14.541 1.00 93.06 288 GLN A O 1
ATOM 2252 N N . VAL A 1 289 ? 8.904 12.804 12.362 1.00 92.38 289 VAL A N 1
ATOM 2253 C CA . VAL A 1 289 ? 8.135 11.636 11.926 1.00 92.38 289 VAL A CA 1
ATOM 2254 C C . VAL A 1 289 ? 9.088 10.569 11.395 1.00 92.38 289 VAL A C 1
ATOM 2256 O O . VAL A 1 289 ? 9.934 10.853 10.546 1.00 92.38 289 VAL A O 1
ATOM 2259 N N . SER A 1 290 ? 8.943 9.347 11.903 1.00 88.25 290 SER A N 1
ATOM 2260 C CA . SER A 1 290 ? 9.683 8.157 11.479 1.00 88.25 290 SER A CA 1
ATOM 2261 C C . SER A 1 290 ? 8.867 7.377 10.466 1.00 88.25 290 SER A C 1
ATOM 2263 O O . SER A 1 290 ? 7.698 7.066 10.713 1.00 88.25 290 SER A O 1
ATOM 2265 N N . VAL A 1 291 ? 9.485 7.055 9.336 1.00 89.38 291 VAL A N 1
ATOM 2266 C CA . VAL A 1 291 ? 8.786 6.509 8.175 1.00 89.38 291 VAL A CA 1
ATOM 2267 C C . VAL A 1 291 ? 9.559 5.325 7.598 1.00 89.38 291 VAL A C 1
ATOM 2269 O O . VAL A 1 291 ? 10.783 5.388 7.499 1.00 89.38 291 VAL A O 1
ATOM 2272 N N . GLY A 1 292 ? 8.853 4.258 7.224 1.00 85.00 292 GLY A N 1
ATOM 2273 C CA . GLY A 1 292 ? 9.418 3.133 6.471 1.00 85.00 292 GLY A CA 1
ATOM 2274 C C . GLY A 1 292 ? 9.693 3.479 5.000 1.00 85.00 292 GLY A C 1
ATOM 2275 O O . GLY A 1 292 ? 9.368 4.573 4.526 1.00 85.00 292 GLY A O 1
ATOM 2276 N N . ARG A 1 293 ? 10.272 2.539 4.242 1.00 80.38 293 ARG A N 1
ATOM 2277 C CA . ARG A 1 293 ? 10.576 2.732 2.804 1.00 80.38 293 ARG A CA 1
ATOM 2278 C C . ARG A 1 293 ? 9.344 2.941 1.925 1.00 80.38 293 ARG A C 1
ATOM 2280 O O . ARG A 1 293 ? 9.422 3.572 0.874 1.00 80.38 293 ARG A O 1
ATOM 2287 N N . ASP A 1 294 ? 8.212 2.412 2.356 1.00 70.44 294 ASP A N 1
ATOM 2288 C CA . ASP A 1 294 ? 6.915 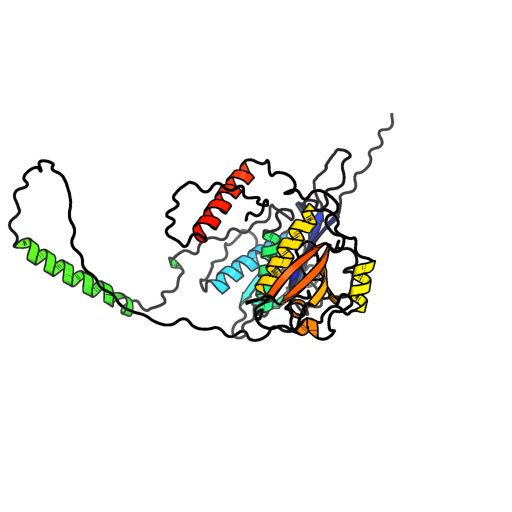2.506 1.689 1.00 70.44 294 ASP A CA 1
ATOM 2289 C C . ASP A 1 294 ? 6.178 3.831 1.977 1.00 70.44 294 ASP A C 1
ATOM 2291 O O . ASP A 1 294 ? 5.194 4.169 1.311 1.00 70.44 294 ASP A O 1
ATOM 2295 N N . GLY A 1 295 ? 6.663 4.631 2.931 1.00 78.56 295 GLY A N 1
ATOM 2296 C CA . GLY A 1 295 ? 5.965 5.825 3.402 1.00 78.56 295 GLY A CA 1
ATOM 2297 C C . GLY A 1 295 ? 5.023 5.577 4.587 1.00 78.56 295 GLY A C 1
ATOM 2298 O O . GLY A 1 295 ? 4.296 6.501 4.973 1.00 78.56 295 GLY A O 1
ATOM 2299 N N . ALA A 1 296 ? 5.004 4.372 5.173 1.00 83.06 296 ALA A N 1
ATOM 2300 C CA . ALA A 1 296 ? 4.237 4.083 6.381 1.00 83.06 296 ALA A CA 1
ATOM 2301 C C . ALA A 1 296 ? 4.812 4.833 7.589 1.00 83.06 296 ALA A C 1
ATOM 2303 O O . ALA A 1 296 ? 6.021 4.835 7.820 1.00 83.06 296 ALA A O 1
ATOM 2304 N N . ILE A 1 297 ? 3.939 5.472 8.375 1.00 86.06 297 ILE A N 1
ATOM 2305 C CA . ILE A 1 297 ? 4.347 6.229 9.562 1.00 86.06 297 ILE A CA 1
ATOM 2306 C C . ILE A 1 297 ? 4.491 5.262 10.732 1.00 86.06 297 ILE A C 1
ATOM 2308 O O . ILE A 1 297 ? 3.500 4.763 11.259 1.00 86.06 297 ILE A O 1
ATOM 2312 N N . LEU A 1 298 ? 5.729 5.028 11.153 1.00 81.50 298 LEU A N 1
ATOM 2313 C CA . LEU A 1 298 ? 6.052 4.178 12.299 1.00 81.50 298 LEU A CA 1
ATOM 2314 C C . LEU A 1 298 ? 5.859 4.929 13.620 1.00 81.50 298 LEU A C 1
ATOM 2316 O O . LEU A 1 298 ? 5.517 4.339 14.635 1.00 81.50 298 LEU A O 1
ATOM 2320 N N . GLY A 1 299 ? 6.051 6.245 13.620 1.00 81.50 299 GLY A N 1
ATOM 2321 C CA . GLY A 1 299 ? 5.802 7.061 14.799 1.00 81.50 299 GLY A CA 1
ATOM 2322 C C . GLY A 1 299 ? 6.111 8.527 14.579 1.00 81.50 299 GLY A C 1
ATOM 2323 O O . GLY A 1 299 ? 6.665 8.917 13.550 1.00 81.50 299 GLY A O 1
ATOM 2324 N N . TYR A 1 300 ? 5.747 9.350 15.557 1.00 88.31 300 TYR A N 1
ATOM 2325 C CA . TYR A 1 300 ? 6.057 10.772 15.552 1.00 88.31 300 TYR A CA 1
ATOM 2326 C C . TYR A 1 300 ? 6.286 11.299 16.966 1.00 88.31 300 TYR A C 1
ATOM 2328 O O . TYR A 1 300 ? 5.764 10.762 17.942 1.00 88.31 300 TYR A O 1
ATOM 2336 N N . LYS A 1 301 ? 7.039 12.393 17.069 1.00 85.81 301 LYS A N 1
ATOM 2337 C CA . LYS A 1 301 ? 7.188 13.158 18.309 1.00 85.81 301 LYS A CA 1
ATOM 2338 C C . LYS A 1 301 ? 7.146 14.662 18.038 1.00 85.81 301 LYS A C 1
ATOM 2340 O O . LYS A 1 301 ? 7.638 15.102 16.995 1.00 85.81 301 LYS A O 1
ATOM 2345 N N . PRO A 1 302 ? 6.564 15.465 18.943 1.00 89.25 302 PRO A N 1
ATOM 2346 C CA . PRO A 1 302 ? 6.553 16.913 18.796 1.00 89.25 302 PRO A CA 1
ATOM 2347 C C . PRO A 1 302 ? 7.978 17.473 18.873 1.00 89.25 302 PRO A C 1
ATOM 2349 O O . PRO A 1 302 ? 8.765 17.116 19.752 1.00 89.25 302 PRO A O 1
ATOM 2352 N N . VAL A 1 303 ? 8.309 18.383 17.961 1.00 89.94 303 VAL A N 1
ATOM 2353 C CA . VAL A 1 303 ? 9.526 19.198 18.044 1.00 89.94 303 VAL A CA 1
ATOM 2354 C C . VAL A 1 303 ? 9.316 20.279 19.104 1.00 89.94 303 VAL A C 1
ATOM 2356 O O . VAL A 1 303 ? 8.198 20.763 19.297 1.00 89.94 303 VAL A O 1
ATOM 2359 N N . LYS A 1 304 ? 10.393 20.678 19.793 1.00 87.81 304 LYS A N 1
ATOM 2360 C CA . LYS A 1 304 ? 10.375 21.711 20.840 1.00 87.81 304 LYS A CA 1
ATOM 2361 C C . LYS A 1 304 ? 9.564 22.941 20.406 1.00 87.81 304 LYS A C 1
ATOM 2363 O O . LYS A 1 304 ? 9.871 23.554 19.389 1.00 87.81 304 LYS A O 1
ATOM 2368 N N . GLY A 1 305 ? 8.578 23.316 21.222 1.00 83.25 305 GLY A N 1
ATOM 2369 C CA . GLY A 1 305 ? 7.669 24.438 20.957 1.00 83.25 305 GLY A CA 1
ATOM 2370 C C . GLY A 1 305 ? 6.313 24.031 20.373 1.00 83.25 305 GLY A C 1
ATOM 2371 O O . GLY A 1 305 ? 5.427 24.873 20.305 1.00 83.25 305 GLY A O 1
ATOM 2372 N N . THR A 1 306 ? 6.130 22.759 20.011 1.00 87.75 306 THR A N 1
ATOM 2373 C CA . THR A 1 306 ? 4.836 22.224 19.564 1.00 87.75 306 THR A CA 1
ATOM 2374 C C . THR A 1 306 ? 3.968 21.841 20.771 1.00 87.75 306 THR A C 1
ATOM 2376 O O . THR A 1 306 ? 4.474 21.148 21.660 1.00 87.75 306 THR A O 1
ATOM 2379 N N . PRO A 1 307 ? 2.690 22.266 20.829 1.00 84.38 307 PRO A N 1
ATOM 2380 C CA . PRO A 1 307 ? 1.754 21.858 21.878 1.00 84.38 307 PRO A CA 1
ATOM 2381 C C . PRO A 1 307 ? 1.602 20.334 21.956 1.00 84.38 307 PRO A C 1
ATOM 2383 O O . PRO A 1 307 ? 1.572 19.652 20.930 1.00 84.38 307 PRO A O 1
ATOM 2386 N N . LEU A 1 308 ? 1.498 19.795 23.175 1.00 77.62 308 LEU A N 1
ATOM 2387 C CA . LEU A 1 308 ? 1.382 18.348 23.407 1.00 77.62 308 LEU A CA 1
ATOM 2388 C C . LEU A 1 308 ? 0.073 17.776 22.842 1.00 77.62 308 LEU A C 1
ATOM 2390 O O . LEU A 1 308 ? 0.065 16.681 22.287 1.00 77.62 308 LEU A O 1
ATOM 2394 N N . ASP A 1 309 ? -1.004 18.545 22.948 1.00 80.31 309 ASP A N 1
ATOM 2395 C CA . ASP A 1 309 ? -2.343 18.276 22.417 1.00 80.31 309 ASP A CA 1
ATOM 2396 C C . ASP A 1 309 ? -2.482 18.625 20.927 1.00 80.31 309 ASP A C 1
ATOM 2398 O O . ASP A 1 309 ? -3.454 18.244 20.280 1.00 80.31 309 ASP A O 1
ATOM 2402 N N . GLY A 1 310 ? -1.483 19.289 20.336 1.00 83.06 310 GLY A N 1
ATOM 2403 C CA . GLY A 1 310 ? -1.513 19.683 18.928 1.00 83.06 310 GLY A CA 1
ATOM 2404 C C . GLY A 1 310 ? -1.682 18.501 17.970 1.00 83.06 310 GLY A C 1
ATOM 2405 O O . GLY A 1 310 ? -2.246 18.662 16.892 1.00 83.06 310 GLY A O 1
ATOM 2406 N N . ALA A 1 311 ? -1.257 17.294 18.365 1.00 83.25 311 ALA A N 1
ATOM 2407 C CA . ALA A 1 311 ? -1.324 16.122 17.494 1.00 83.25 311 ALA A CA 1
ATOM 2408 C C . ALA A 1 311 ? -2.773 15.746 17.146 1.00 83.25 311 ALA A C 1
ATOM 2410 O O . ALA A 1 311 ? -3.008 15.233 16.054 1.00 83.25 311 ALA A O 1
ATOM 2411 N N . GLU A 1 312 ? -3.732 16.057 18.026 1.00 84.06 312 GLU A N 1
ATOM 2412 C CA . GLU A 1 312 ? -5.170 15.828 17.820 1.00 84.06 312 GLU A CA 1
ATOM 2413 C C . GLU A 1 312 ? -5.754 16.686 16.686 1.00 84.06 312 GLU A C 1
ATOM 2415 O O . GLU A 1 312 ? -6.793 16.349 16.128 1.00 84.06 312 GLU A O 1
ATOM 2420 N N . GLN A 1 313 ? -5.069 17.769 16.305 1.00 82.50 313 GLN A N 1
ATOM 2421 C CA . GLN A 1 313 ? -5.443 18.642 15.184 1.00 82.50 313 GLN A CA 1
ATOM 2422 C C . GLN A 1 313 ? -4.821 18.184 13.853 1.00 82.50 313 GLN A C 1
ATOM 2424 O O . GLN A 1 313 ? -5.010 18.820 12.816 1.00 82.50 313 GLN A O 1
ATOM 2429 N N . THR A 1 314 ? -4.052 17.093 13.863 1.00 87.25 314 THR A N 1
ATOM 2430 C CA . THR A 1 314 ? -3.356 16.559 12.687 1.00 87.25 314 THR A CA 1
ATOM 2431 C C . THR A 1 314 ? -3.851 15.151 12.366 1.00 87.25 314 THR A C 1
ATOM 2433 O O . THR A 1 314 ? -4.308 14.448 13.263 1.00 87.25 314 THR A O 1
ATOM 2436 N N . PRO A 1 315 ? -3.696 14.665 11.123 1.00 89.12 315 PRO A N 1
ATOM 2437 C CA . PRO A 1 315 ? -4.002 13.272 10.793 1.00 89.12 315 PRO A CA 1
ATOM 2438 C C . PRO A 1 315 ? -2.936 12.283 11.304 1.00 89.12 315 PRO A C 1
ATOM 2440 O O . PRO A 1 315 ? -3.075 11.080 11.104 1.00 89.12 315 PRO A O 1
ATOM 2443 N N . LEU A 1 316 ? -1.842 12.746 11.930 1.00 88.00 316 LEU A N 1
ATOM 2444 C CA . LEU A 1 316 ? -0.742 11.876 12.366 1.00 88.00 316 LEU A CA 1
ATOM 2445 C C . LEU A 1 316 ? -1.178 10.723 13.291 1.00 88.00 316 LEU A C 1
ATOM 2447 O O . LEU A 1 316 ? -0.705 9.610 13.055 1.00 88.00 316 LEU A O 1
ATOM 2451 N N . PRO A 1 317 ? -2.075 10.916 14.284 1.00 85.44 317 PRO A N 1
ATOM 2452 C CA . PRO A 1 317 ? -2.515 9.832 15.163 1.00 85.44 317 PRO A CA 1
ATOM 2453 C C . PRO A 1 317 ? -3.237 8.701 14.421 1.00 85.44 317 PRO A C 1
ATOM 2455 O O . PRO A 1 317 ? -3.145 7.545 14.826 1.00 85.44 317 PRO A O 1
ATOM 2458 N N . GLU A 1 318 ? -3.951 9.023 13.341 1.00 82.38 318 GLU A N 1
ATOM 2459 C CA . GLU A 1 318 ? -4.713 8.060 12.532 1.00 82.38 318 GLU A CA 1
ATOM 2460 C C . GLU A 1 318 ? -3.830 7.315 11.529 1.00 82.38 318 GLU A C 1
ATOM 2462 O O . GLU A 1 318 ? -4.176 6.236 11.052 1.00 82.38 318 GLU A O 1
ATOM 2467 N N . LEU A 1 319 ? -2.675 7.896 11.203 1.00 84.06 319 LEU A N 1
ATOM 2468 C CA . LEU A 1 319 ? -1.746 7.366 10.214 1.00 84.06 319 LEU A CA 1
ATOM 2469 C C . LEU A 1 319 ? -0.685 6.439 10.803 1.00 84.06 319 LEU A C 1
ATOM 2471 O O . LEU A 1 319 ? 0.063 5.841 10.022 1.00 84.06 319 LEU A O 1
ATOM 2475 N N . LEU A 1 320 ? -0.624 6.325 12.133 1.00 77.38 320 LEU A N 1
ATOM 2476 C CA . LEU A 1 320 ? 0.286 5.423 12.826 1.00 77.38 320 LEU A CA 1
ATOM 2477 C C . LEU A 1 320 ? 0.055 3.982 12.377 1.00 77.38 320 LEU A C 1
ATOM 2479 O O . LEU A 1 320 ? -1.046 3.440 12.465 1.00 77.38 320 LEU A O 1
ATOM 2483 N N . TYR A 1 321 ? 1.127 3.359 11.910 1.00 68.75 321 TYR A N 1
ATOM 2484 C CA . TYR A 1 321 ? 1.143 1.948 11.588 1.00 68.75 321 TYR A CA 1
ATOM 2485 C C . TYR A 1 321 ? 1.146 1.122 12.878 1.00 68.75 321 TYR A C 1
ATOM 2487 O O . TYR A 1 321 ? 1.999 1.302 13.748 1.00 68.75 321 TYR A O 1
ATOM 2495 N N . THR A 1 322 ? 0.187 0.209 13.009 1.00 52.78 322 THR A N 1
ATOM 2496 C CA . THR A 1 322 ? 0.060 -0.671 14.174 1.00 52.78 322 THR A CA 1
ATOM 2497 C C . THR A 1 322 ? 0.691 -2.018 13.852 1.00 52.78 322 THR A C 1
ATOM 2499 O O . THR A 1 322 ? 0.145 -2.789 13.061 1.00 52.78 322 THR A O 1
ATOM 2502 N N . THR A 1 323 ? 1.843 -2.314 14.453 1.00 40.28 323 THR A N 1
ATOM 2503 C CA . THR A 1 323 ? 2.472 -3.634 14.352 1.00 40.28 323 THR A CA 1
ATOM 2504 C C . THR A 1 323 ? 1.734 -4.642 15.233 1.00 40.28 323 THR A C 1
ATOM 2506 O O . THR A 1 323 ? 1.409 -4.369 16.386 1.00 40.28 323 THR A O 1
ATOM 2509 N N . THR A 1 324 ? 1.488 -5.844 14.711 1.00 34.25 324 THR A N 1
ATOM 2510 C CA . THR A 1 324 ? 1.119 -7.000 15.540 1.00 34.25 324 THR A CA 1
ATOM 2511 C C . THR A 1 324 ? 2.395 -7.787 15.839 1.00 34.25 324 THR A C 1
ATOM 2513 O O . THR A 1 324 ? 3.066 -8.247 14.921 1.00 34.25 324 THR A O 1
ATOM 2516 N N . THR A 1 325 ? 2.708 -7.946 17.129 1.00 33.03 325 THR A N 1
ATOM 2517 C CA . THR A 1 325 ? 3.782 -8.795 17.692 1.00 33.03 325 THR A CA 1
ATOM 2518 C C . THR A 1 325 ? 5.205 -8.210 17.711 1.00 33.03 325 THR A C 1
ATOM 2520 O O . THR A 1 325 ? 6.014 -8.432 16.821 1.00 33.03 325 THR A O 1
ATOM 2523 N N . GLY A 1 326 ? 5.551 -7.548 18.821 1.00 39.78 326 GLY A N 1
ATOM 2524 C CA . GLY A 1 326 ? 6.598 -7.970 19.771 1.00 39.78 326 GLY A CA 1
ATOM 2525 C C . GLY A 1 326 ? 8.067 -8.152 19.357 1.00 39.78 326 GLY A C 1
ATOM 2526 O O . GLY A 1 326 ? 8.886 -8.333 20.254 1.00 39.78 326 GLY A O 1
ATOM 2527 N N . ASN A 1 327 ? 8.462 -8.114 18.085 1.00 40.31 327 ASN A N 1
ATOM 2528 C CA . ASN A 1 327 ? 9.880 -8.218 17.740 1.00 40.31 327 ASN A CA 1
ATOM 2529 C C . ASN A 1 327 ? 10.245 -7.446 16.467 1.00 40.31 327 ASN A C 1
ATOM 2531 O O . ASN A 1 327 ? 10.075 -7.914 15.348 1.00 40.31 327 ASN A O 1
ATOM 2535 N N . ILE A 1 328 ? 10.878 -6.296 16.721 1.00 43.44 328 ILE A N 1
ATOM 2536 C CA . ILE A 1 328 ? 11.934 -5.682 15.911 1.00 43.44 328 ILE A CA 1
ATOM 2537 C C . ILE A 1 328 ? 11.449 -4.894 14.680 1.00 43.44 328 ILE A C 1
ATOM 2539 O O . ILE A 1 328 ? 11.767 -5.182 13.536 1.00 43.44 328 ILE A O 1
ATOM 2543 N N . ALA A 1 329 ? 10.890 -3.717 14.979 1.00 46.38 329 ALA A N 1
ATOM 2544 C CA . ALA A 1 329 ? 11.118 -2.484 14.210 1.00 46.38 329 ALA A CA 1
ATOM 2545 C C . ALA A 1 329 ? 12.583 -1.966 14.312 1.00 46.38 329 ALA A C 1
ATOM 2547 O O . ALA A 1 329 ? 12.872 -0.808 14.043 1.00 46.38 329 ALA A O 1
ATOM 2548 N N . THR A 1 330 ? 13.529 -2.811 14.73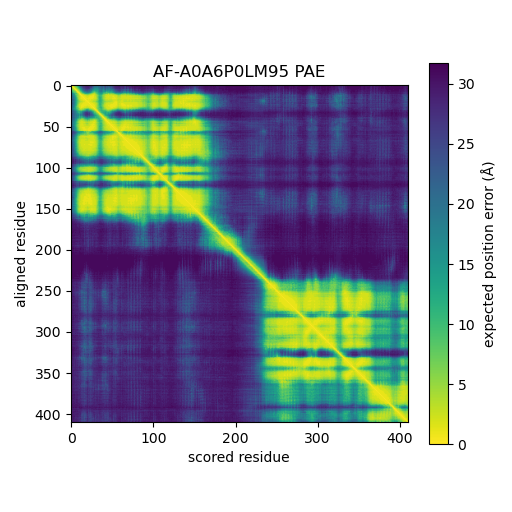9 1.00 49.78 330 THR A N 1
ATOM 2549 C CA . THR A 1 330 ? 14.950 -2.475 14.954 1.00 49.78 330 THR A CA 1
ATOM 2550 C C . THR A 1 330 ? 15.887 -3.005 13.857 1.00 49.78 330 THR A C 1
ATOM 2552 O O . THR A 1 330 ? 17.089 -3.089 14.086 1.00 49.78 330 THR A O 1
ATOM 2555 N N . GLN A 1 331 ? 15.374 -3.394 12.682 1.00 54.50 331 GLN A N 1
ATOM 2556 C CA . GLN A 1 331 ? 16.210 -3.797 11.532 1.00 54.50 331 GLN A CA 1
ATOM 2557 C C . GLN A 1 331 ? 15.815 -3.163 10.194 1.00 54.50 331 GLN A C 1
ATOM 2559 O O . GLN A 1 331 ? 16.660 -3.091 9.303 1.00 54.50 331 GLN A O 1
ATOM 2564 N N . GLU A 1 332 ? 14.576 -2.696 10.026 1.00 68.25 332 GLU A N 1
ATOM 2565 C CA . GLU A 1 332 ? 14.199 -2.001 8.797 1.00 68.25 332 GLU A CA 1
ATOM 2566 C C . GLU A 1 332 ? 14.805 -0.590 8.782 1.00 68.25 332 GLU A C 1
ATOM 2568 O O . GLU A 1 332 ? 14.707 0.117 9.789 1.00 68.25 332 GLU A O 1
ATOM 2573 N N . PRO A 1 333 ? 15.445 -0.165 7.676 1.00 82.25 333 PRO A N 1
ATOM 2574 C CA . PRO A 1 333 ? 15.895 1.207 7.542 1.00 82.25 333 PRO A CA 1
ATOM 2575 C C . PRO A 1 333 ? 14.721 2.184 7.617 1.00 82.25 333 PRO A C 1
ATOM 2577 O O . PRO A 1 333 ? 13.714 1.998 6.936 1.00 82.25 333 PRO A O 1
ATOM 2580 N N . ILE A 1 334 ? 14.869 3.244 8.407 1.00 88.75 334 ILE A N 1
ATOM 2581 C CA . ILE A 1 334 ? 13.849 4.282 8.573 1.00 88.75 334 ILE A CA 1
ATOM 2582 C C . ILE A 1 334 ? 14.333 5.610 8.003 1.00 88.75 334 ILE A C 1
ATOM 2584 O O . ILE A 1 334 ? 15.496 5.984 8.141 1.00 88.75 334 ILE A O 1
ATOM 2588 N N . ALA A 1 335 ? 13.422 6.361 7.403 1.00 92.25 335 ALA A N 1
ATOM 2589 C CA . ALA A 1 335 ? 13.635 7.756 7.062 1.00 92.25 335 ALA A CA 1
ATOM 2590 C C . ALA A 1 335 ? 13.041 8.651 8.154 1.00 92.25 335 ALA A C 1
ATOM 2592 O O . ALA A 1 335 ? 11.975 8.369 8.708 1.00 92.25 335 ALA A O 1
ATOM 2593 N N . GLN A 1 336 ? 13.723 9.753 8.450 1.00 94.12 336 GLN A N 1
ATOM 2594 C CA . GLN A 1 336 ? 13.256 10.745 9.411 1.00 94.12 336 GLN A CA 1
ATOM 2595 C C . GLN A 1 336 ? 12.880 12.029 8.679 1.00 94.12 336 GLN A C 1
ATOM 2597 O O . GLN A 1 336 ? 13.680 12.584 7.922 1.00 94.12 336 GLN A O 1
ATOM 2602 N N . PHE A 1 337 ? 11.669 12.522 8.927 1.00 95.62 337 PHE A N 1
ATOM 2603 C CA . PHE A 1 337 ? 11.154 13.750 8.332 1.00 95.62 337 PHE A CA 1
ATOM 2604 C C . PHE A 1 337 ? 10.748 14.751 9.403 1.00 95.62 337 PHE A C 1
ATOM 2606 O O . PHE A 1 337 ? 10.215 14.392 10.450 1.00 95.62 337 PHE A O 1
ATOM 2613 N N . GLN A 1 338 ? 10.967 16.024 9.107 1.00 96.06 338 GLN A N 1
ATOM 2614 C CA . GLN A 1 338 ? 10.281 17.119 9.760 1.00 96.06 338 GLN A CA 1
ATOM 2615 C C . GLN A 1 338 ? 8.971 17.373 9.009 1.00 96.06 338 GLN A C 1
ATOM 2617 O O . GLN A 1 338 ? 8.986 17.626 7.803 1.00 96.06 338 GLN A O 1
ATOM 2622 N N . VAL A 1 339 ? 7.851 17.296 9.722 1.00 95.88 339 VAL A N 1
ATOM 2623 C CA . VAL A 1 339 ? 6.509 17.555 9.200 1.00 95.88 339 VAL A CA 1
ATOM 2624 C C . VAL A 1 339 ? 5.938 18.761 9.927 1.00 95.88 339 VAL A C 1
ATOM 2626 O O . VAL A 1 339 ? 5.731 18.731 11.140 1.00 95.88 339 VAL A O 1
ATOM 2629 N N . LEU A 1 340 ? 5.697 19.825 9.172 1.00 94.31 340 LEU A N 1
ATOM 2630 C CA . LEU A 1 340 ? 5.244 21.110 9.669 1.00 94.31 340 LEU A CA 1
ATOM 2631 C C . LEU A 1 340 ? 3.865 21.429 9.089 1.00 94.31 340 LEU A C 1
ATOM 2633 O O . LEU A 1 340 ? 3.709 21.611 7.882 1.00 94.31 340 LEU A O 1
ATOM 2637 N N . PHE A 1 341 ? 2.878 21.513 9.972 1.00 92.50 341 PHE A N 1
ATOM 2638 C CA . PHE A 1 341 ? 1.529 21.972 9.667 1.00 92.50 341 PHE A CA 1
ATOM 2639 C C . PHE A 1 341 ? 1.472 23.469 9.982 1.00 92.50 341 PHE A C 1
ATOM 2641 O O . PHE A 1 341 ? 1.656 23.856 11.139 1.00 92.50 341 PHE A O 1
ATOM 2648 N N . LYS A 1 342 ? 1.274 24.320 8.969 1.00 89.94 342 LYS A N 1
ATOM 2649 C CA . LYS A 1 342 ? 1.192 25.782 9.130 1.00 89.94 342 LYS A CA 1
ATOM 2650 C C . LYS A 1 342 ? -0.199 26.300 8.842 1.00 89.94 342 LYS A C 1
ATOM 2652 O O . LYS A 1 342 ? -0.798 25.917 7.840 1.00 89.94 342 LYS A O 1
ATOM 2657 N N . GLN A 1 343 ? -0.651 27.245 9.652 1.00 85.81 343 GLN A N 1
ATOM 2658 C CA . GLN A 1 343 ? -1.872 27.982 9.361 1.00 85.81 343 GLN A CA 1
ATOM 2659 C C . GLN A 1 343 ? -1.669 28.814 8.082 1.00 85.81 343 GLN A C 1
ATOM 2661 O O . GLN A 1 343 ? -0.789 29.677 8.045 1.00 85.81 343 GLN A O 1
ATOM 2666 N N . GLY A 1 344 ? -2.434 28.517 7.031 1.00 77.75 344 GLY A N 1
ATOM 2667 C CA . GLY A 1 344 ? -2.535 29.364 5.840 1.00 77.75 344 GLY A CA 1
ATOM 2668 C C . GLY A 1 344 ? -3.712 30.336 5.937 1.00 77.75 344 GLY A C 1
ATOM 2669 O O . GLY A 1 344 ? -4.449 30.326 6.922 1.00 77.75 344 GLY A O 1
ATOM 2670 N N . GLU A 1 345 ? -3.860 31.196 4.926 1.00 75.06 345 GLU A N 1
ATOM 2671 C CA . GLU A 1 345 ? -4.922 32.216 4.876 1.00 75.06 345 GLU A CA 1
ATOM 2672 C C . GLU A 1 345 ? -6.319 31.591 4.709 1.00 75.06 345 GLU A C 1
ATOM 2674 O O . GLU A 1 345 ? -7.241 32.005 5.405 1.00 75.06 345 GLU A O 1
ATOM 2679 N N . ASP A 1 346 ? -6.438 30.550 3.873 1.00 74.50 346 ASP A N 1
ATOM 2680 C CA . ASP A 1 346 ? -7.697 29.834 3.599 1.00 74.50 346 ASP A CA 1
ATOM 2681 C C . ASP A 1 346 ? -7.647 28.341 3.989 1.00 74.50 346 ASP A C 1
ATOM 2683 O O . ASP A 1 346 ? -8.651 27.762 4.397 1.00 74.50 346 ASP A O 1
ATOM 2687 N N . GLU A 1 347 ? -6.476 27.698 3.896 1.00 83.12 347 GLU A N 1
ATOM 2688 C CA . GLU A 1 347 ? -6.279 26.285 4.243 1.00 83.12 347 GLU A CA 1
ATOM 2689 C C . GLU A 1 347 ? -4.909 26.028 4.886 1.00 83.12 347 GLU A C 1
ATOM 2691 O O . GLU A 1 347 ? -3.941 26.765 4.689 1.00 83.12 347 GLU A O 1
ATOM 2696 N N . GLY A 1 348 ? -4.807 24.944 5.651 1.00 84.19 348 GLY A N 1
ATOM 2697 C CA . GLY A 1 348 ? -3.556 24.458 6.217 1.00 84.19 348 GLY A CA 1
ATOM 2698 C C . GLY A 1 348 ? -2.504 24.107 5.171 1.00 84.19 348 GLY A C 1
ATOM 2699 O O . GLY A 1 348 ? -2.749 23.314 4.263 1.00 84.19 348 GLY A O 1
ATOM 2700 N N . ILE A 1 349 ? -1.291 24.619 5.362 1.00 88.50 349 ILE A N 1
ATOM 2701 C CA . ILE A 1 349 ? -0.137 24.330 4.509 1.00 88.50 349 ILE A CA 1
ATOM 2702 C C . ILE A 1 349 ? 0.673 23.187 5.135 1.00 88.50 349 ILE A C 1
ATOM 2704 O O . ILE A 1 349 ? 1.068 23.258 6.301 1.00 88.50 349 ILE A O 1
ATOM 2708 N N . LEU A 1 350 ? 0.937 22.138 4.347 1.00 91.38 350 LEU A N 1
ATOM 2709 C CA . LEU A 1 350 ? 1.809 21.021 4.723 1.00 91.38 350 LEU A CA 1
ATOM 2710 C C . LEU A 1 350 ? 3.221 21.235 4.178 1.00 91.38 350 LEU A C 1
ATOM 2712 O O . LEU A 1 350 ? 3.423 21.232 2.962 1.00 91.38 350 LEU A O 1
ATOM 2716 N N . GLU A 1 351 ? 4.209 21.315 5.060 1.00 92.94 351 GLU A N 1
ATOM 2717 C CA . GLU A 1 351 ? 5.621 21.281 4.686 1.00 92.94 351 GLU A CA 1
ATOM 2718 C C . GLU A 1 351 ? 6.282 20.015 5.223 1.00 92.94 351 GLU A C 1
ATOM 2720 O O . GLU A 1 351 ? 6.158 19.677 6.398 1.00 92.94 351 GLU A O 1
ATOM 2725 N N . ILE A 1 352 ? 6.992 19.305 4.347 1.00 95.12 352 ILE A N 1
ATOM 2726 C CA . ILE A 1 352 ? 7.733 18.094 4.698 1.00 95.12 352 ILE A CA 1
ATOM 2727 C C . ILE A 1 352 ? 9.153 18.223 4.167 1.00 95.12 352 ILE A C 1
ATOM 2729 O O . ILE A 1 352 ? 9.353 18.462 2.972 1.00 95.12 352 ILE A O 1
ATOM 2733 N N . SER A 1 353 ? 10.133 18.020 5.041 1.00 94.94 353 SER A N 1
ATOM 2734 C CA . SER A 1 353 ? 11.553 17.993 4.686 1.00 94.94 353 SER A CA 1
ATOM 2735 C C . SER A 1 353 ? 12.272 16.855 5.407 1.00 94.94 353 SER A C 1
ATOM 2737 O O . SER A 1 353 ? 11.889 16.526 6.530 1.00 94.94 353 SER A O 1
ATOM 2739 N N . PRO A 1 354 ? 13.321 16.246 4.822 1.00 95.31 354 PRO A N 1
ATOM 2740 C CA . PRO A 1 354 ? 14.143 15.286 5.551 1.00 95.31 354 PRO A CA 1
ATOM 2741 C C . PRO A 1 354 ? 14.720 15.938 6.809 1.00 95.31 354 PRO A C 1
ATOM 2743 O O . PRO A 1 354 ? 15.120 17.103 6.765 1.00 95.31 354 PRO A O 1
ATOM 2746 N N . TRP A 1 355 ? 14.780 15.196 7.913 1.00 93.62 355 TRP A N 1
ATOM 2747 C CA . TRP A 1 355 ? 15.222 15.713 9.212 1.00 93.62 355 TRP A CA 1
ATOM 2748 C C . TRP A 1 355 ? 16.632 16.313 9.150 1.00 93.62 355 TRP A C 1
ATOM 2750 O O . TRP A 1 355 ? 16.879 17.407 9.649 1.00 93.62 355 TRP A O 1
ATOM 2760 N N . ASN A 1 356 ? 17.533 15.622 8.453 1.00 89.94 356 ASN A N 1
ATOM 2761 C CA . ASN A 1 356 ? 18.911 16.052 8.228 1.00 89.94 356 ASN A CA 1
ATOM 2762 C C . ASN A 1 356 ? 19.094 16.819 6.901 1.00 89.94 356 ASN A C 1
ATOM 2764 O O . ASN A 1 356 ? 20.217 17.126 6.507 1.00 89.94 356 ASN A O 1
ATOM 2768 N N . GLY A 1 357 ? 18.008 17.141 6.192 1.00 90.31 357 GLY A N 1
ATOM 2769 C CA . GLY A 1 357 ? 18.059 17.658 4.825 1.00 90.31 357 GLY A CA 1
ATOM 2770 C C . GLY A 1 357 ? 18.550 16.621 3.804 1.00 90.31 357 GLY A C 1
ATOM 2771 O O . GLY A 1 357 ? 18.770 15.453 4.114 1.00 90.31 357 GLY A O 1
ATOM 2772 N N . TYR A 1 358 ? 18.702 17.043 2.548 1.00 88.88 358 TYR A N 1
ATOM 2773 C CA . TYR A 1 358 ? 19.231 16.178 1.493 1.00 88.88 358 TYR A CA 1
ATOM 2774 C C . TYR A 1 358 ? 20.759 16.184 1.501 1.00 88.88 358 TYR A C 1
ATOM 2776 O O . TYR A 1 358 ? 21.384 17.210 1.225 1.00 88.88 358 TYR A O 1
ATOM 2784 N N . MET A 1 359 ? 21.360 15.023 1.750 1.00 82.44 359 MET A N 1
ATOM 2785 C CA . MET A 1 359 ? 22.805 14.825 1.638 1.00 82.44 359 MET A CA 1
ATOM 2786 C C . MET A 1 359 ? 23.167 14.414 0.208 1.00 82.44 359 MET A C 1
ATOM 2788 O O . MET A 1 359 ? 23.370 13.244 -0.095 1.00 82.44 359 MET A O 1
ATOM 2792 N N . GLY A 1 360 ? 23.215 15.394 -0.698 1.00 81.50 360 GLY A N 1
ATOM 2793 C CA . GLY A 1 360 ? 23.620 15.190 -2.092 1.00 81.50 360 GLY A CA 1
ATOM 2794 C C . GLY A 1 360 ? 22.588 15.657 -3.116 1.00 81.50 360 GLY A C 1
ATOM 2795 O O . GLY A 1 360 ? 21.622 16.351 -2.800 1.00 81.50 360 GLY A O 1
ATOM 2796 N N . LYS A 1 361 ? 22.826 15.310 -4.385 1.00 81.81 361 LYS A N 1
ATOM 2797 C CA . LYS A 1 361 ? 21.928 15.676 -5.485 1.00 81.81 361 LYS A CA 1
ATOM 2798 C C . LYS A 1 361 ? 20.797 14.664 -5.591 1.00 81.81 361 LYS A C 1
ATOM 2800 O O . LYS A 1 361 ? 21.039 13.471 -5.716 1.00 81.81 361 LYS A O 1
ATOM 2805 N N . ILE A 1 362 ? 19.574 15.175 -5.606 1.00 81.38 362 ILE A N 1
ATOM 2806 C CA . ILE A 1 362 ? 18.374 14.390 -5.883 1.00 81.38 362 ILE A CA 1
ATOM 2807 C C . ILE A 1 362 ? 18.386 14.037 -7.368 1.00 81.38 362 ILE A C 1
ATOM 2809 O O . ILE A 1 362 ? 18.478 14.933 -8.213 1.00 81.38 362 ILE A O 1
ATOM 2813 N N . THR A 1 363 ? 18.301 12.750 -7.684 1.00 79.06 363 THR A N 1
ATOM 2814 C CA . THR A 1 363 ? 18.146 12.270 -9.060 1.00 79.06 363 THR A CA 1
ATOM 2815 C C . THR A 1 363 ? 16.762 11.637 -9.222 1.00 79.06 363 THR A C 1
ATOM 2817 O O . THR A 1 363 ? 15.952 11.644 -8.297 1.00 79.06 363 THR A O 1
ATOM 2820 N N . LEU A 1 364 ? 16.446 11.143 -10.419 1.00 71.94 364 LEU A N 1
ATOM 2821 C CA . LEU A 1 364 ? 15.212 10.388 -10.671 1.00 71.94 364 LEU A CA 1
ATOM 2822 C C . LEU A 1 364 ? 15.410 8.878 -10.456 1.00 71.94 364 LEU A C 1
ATOM 2824 O O . LEU A 1 364 ? 14.572 8.090 -10.877 1.00 71.94 364 LEU A O 1
ATOM 2828 N N . GLY A 1 365 ? 16.510 8.487 -9.807 1.00 70.94 365 GLY A N 1
ATOM 2829 C CA . GLY A 1 365 ? 16.950 7.099 -9.745 1.00 70.94 365 GLY A CA 1
ATOM 2830 C C . GLY A 1 365 ? 17.677 6.668 -11.024 1.00 70.94 365 GLY A C 1
ATOM 2831 O O . GLY A 1 365 ? 17.987 7.511 -11.875 1.00 70.94 365 GLY A O 1
ATOM 2832 N N . PRO A 1 366 ? 18.012 5.373 -11.144 1.00 75.69 366 PRO A N 1
ATOM 2833 C CA . PRO A 1 366 ? 18.553 4.820 -12.379 1.00 75.69 366 PRO A CA 1
ATOM 2834 C C . PRO A 1 366 ? 17.549 4.985 -13.527 1.00 75.69 366 PRO A C 1
ATOM 2836 O O . PRO A 1 366 ? 16.342 4.847 -13.342 1.00 75.69 366 PRO A O 1
ATOM 2839 N N . GLU A 1 367 ? 18.052 5.288 -14.722 1.00 83.56 367 GLU A N 1
ATOM 2840 C CA . GLU A 1 367 ? 17.214 5.373 -15.916 1.00 83.56 367 GLU A CA 1
ATOM 2841 C C . GLU A 1 367 ? 16.760 3.970 -16.330 1.00 83.56 367 GLU A C 1
ATOM 2843 O O . GLU A 1 367 ? 17.575 3.057 -16.483 1.00 83.56 367 GLU A O 1
ATOM 2848 N N . ILE A 1 368 ? 15.450 3.805 -16.518 1.00 85.06 368 ILE A N 1
ATOM 2849 C CA . ILE A 1 368 ? 14.879 2.591 -17.098 1.00 85.06 368 ILE A CA 1
ATOM 2850 C C . ILE A 1 368 ? 15.304 2.567 -18.566 1.00 85.06 368 ILE A C 1
ATOM 2852 O O . ILE A 1 368 ? 14.907 3.433 -19.341 1.00 85.06 368 ILE A O 1
ATOM 2856 N N . THR A 1 369 ? 16.141 1.599 -18.936 1.00 90.56 369 THR A N 1
ATO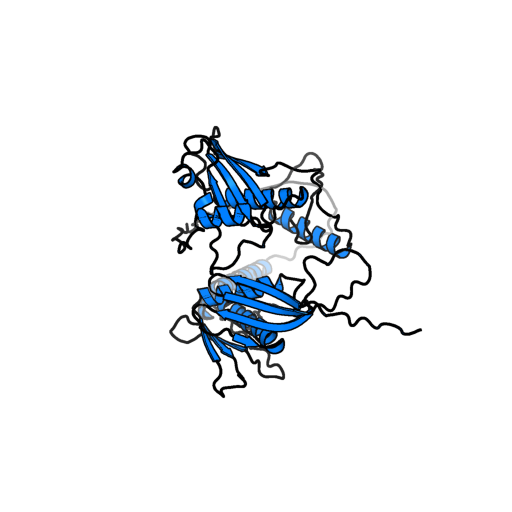M 2857 C CA . THR A 1 369 ? 16.715 1.483 -20.291 1.00 90.56 369 THR A CA 1
ATOM 2858 C C . THR A 1 369 ? 16.120 0.331 -21.099 1.00 90.56 369 THR A C 1
ATOM 2860 O O . THR A 1 369 ? 16.305 0.273 -22.316 1.00 90.56 369 THR A O 1
ATOM 2863 N N . ASP A 1 370 ? 15.378 -0.570 -20.450 1.00 92.81 370 ASP A N 1
ATOM 2864 C CA . ASP A 1 370 ? 14.716 -1.682 -21.121 1.00 92.81 370 ASP A CA 1
ATOM 2865 C C . ASP A 1 370 ? 13.597 -1.167 -22.040 1.00 92.81 370 ASP A C 1
ATOM 2867 O O . ASP A 1 370 ? 12.643 -0.518 -21.612 1.00 92.81 370 ASP A O 1
ATOM 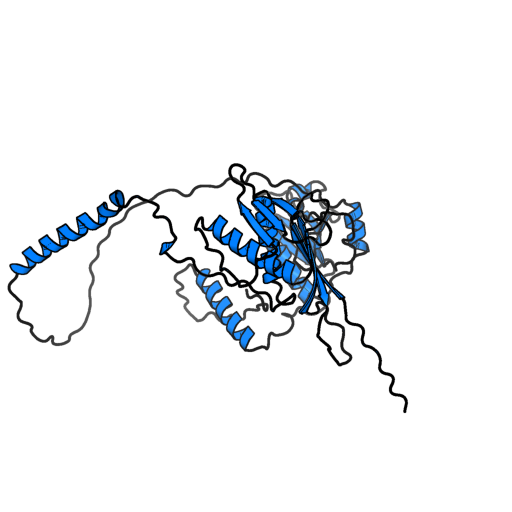2871 N N . SER A 1 371 ? 13.717 -1.461 -23.334 1.00 92.44 371 SER A N 1
ATOM 2872 C CA . SER A 1 371 ? 12.797 -0.948 -24.353 1.00 92.44 371 SER A CA 1
ATOM 2873 C C . SER A 1 371 ? 11.386 -1.538 -24.253 1.00 92.44 371 SER A C 1
ATOM 2875 O O . SER A 1 371 ? 10.426 -0.868 -24.638 1.00 92.44 371 SER A O 1
ATOM 2877 N N . ALA A 1 372 ? 11.233 -2.767 -23.753 1.00 91.69 372 ALA A N 1
ATOM 2878 C CA . ALA A 1 372 ? 9.918 -3.367 -23.541 1.00 91.69 372 ALA A CA 1
ATOM 2879 C C . ALA A 1 372 ? 9.210 -2.688 -22.363 1.00 91.69 372 ALA A C 1
ATOM 2881 O O . ALA A 1 372 ? 8.049 -2.299 -22.497 1.00 91.69 372 ALA A O 1
ATOM 2882 N N . VAL A 1 373 ? 9.940 -2.446 -21.269 1.00 89.81 373 VAL A N 1
ATOM 2883 C CA . VAL A 1 373 ? 9.428 -1.712 -20.100 1.00 89.81 373 VAL A CA 1
ATOM 2884 C C . VAL A 1 373 ? 9.060 -0.274 -20.475 1.00 89.81 373 VAL A C 1
ATOM 2886 O O . VAL A 1 373 ? 7.976 0.189 -20.134 1.00 89.81 373 VAL A O 1
ATOM 2889 N N . ILE A 1 374 ? 9.894 0.427 -21.250 1.00 90.94 374 ILE A N 1
ATOM 2890 C CA . ILE A 1 374 ? 9.584 1.790 -21.724 1.00 90.94 374 ILE A CA 1
ATOM 2891 C C . ILE A 1 374 ? 8.292 1.819 -22.558 1.00 90.94 374 ILE A C 1
ATOM 2893 O O . ILE A 1 374 ? 7.485 2.741 -22.411 1.00 90.94 374 ILE A O 1
ATOM 2897 N N . ASN A 1 375 ? 8.075 0.830 -23.431 1.00 91.06 375 ASN A N 1
ATOM 2898 C CA . ASN A 1 375 ? 6.865 0.763 -24.256 1.00 91.06 375 ASN A CA 1
ATOM 2899 C C . ASN A 1 375 ? 5.604 0.496 -23.421 1.00 91.06 375 ASN A C 1
ATOM 2901 O O . ASN A 1 375 ? 4.583 1.147 -23.655 1.00 91.06 375 ASN A O 1
ATOM 2905 N N . ASP A 1 376 ? 5.682 -0.405 -22.440 1.00 91.06 376 ASP A N 1
ATOM 2906 C CA . ASP A 1 376 ? 4.590 -0.662 -21.492 1.00 91.06 376 ASP A CA 1
ATOM 2907 C C . ASP A 1 376 ? 4.261 0.591 -20.664 1.00 91.06 376 ASP A C 1
ATOM 2909 O O . ASP A 1 376 ? 3.112 1.041 -20.612 1.00 91.06 376 ASP A O 1
ATOM 2913 N N . LEU A 1 377 ? 5.291 1.240 -20.112 1.00 90.75 377 LEU A N 1
ATOM 2914 C CA . LEU A 1 377 ? 5.146 2.475 -19.346 1.00 90.75 377 LEU A CA 1
ATOM 2915 C C . LEU A 1 377 ? 4.531 3.597 -20.178 1.00 90.75 377 LEU A C 1
ATOM 2917 O O . LEU A 1 377 ? 3.669 4.318 -19.681 1.00 90.75 377 LEU A O 1
ATOM 2921 N N . LYS A 1 378 ? 4.908 3.735 -21.454 1.00 89.50 378 LYS A N 1
ATOM 2922 C CA . LYS A 1 378 ? 4.288 4.711 -22.362 1.00 89.50 378 LYS A CA 1
ATOM 2923 C C . LYS A 1 378 ? 2.779 4.483 -22.490 1.00 89.50 378 LYS A C 1
ATOM 2925 O O . LYS A 1 378 ? 2.025 5.460 -22.497 1.00 89.50 378 LYS A O 1
ATOM 2930 N N . GLY A 1 379 ? 2.346 3.224 -22.580 1.00 88.88 379 GLY A N 1
ATOM 2931 C CA . GLY A 1 379 ? 0.931 2.850 -22.596 1.00 88.88 379 GLY A CA 1
ATOM 2932 C C . GLY A 1 379 ? 0.222 3.279 -21.313 1.00 88.88 379 GLY A C 1
ATOM 2933 O O . GLY A 1 379 ? -0.697 4.096 -21.374 1.00 88.88 379 GLY A O 1
ATOM 2934 N N . LYS A 1 380 ? 0.732 2.836 -20.157 1.00 89.12 380 LYS A N 1
ATOM 2935 C CA . LYS A 1 380 ? 0.183 3.160 -18.825 1.00 89.12 380 LYS A CA 1
ATOM 2936 C C . LYS A 1 380 ? 0.103 4.663 -18.561 1.00 89.12 380 LYS A C 1
ATOM 2938 O O . LYS A 1 380 ? -0.890 5.161 -18.038 1.00 89.12 380 LYS A O 1
ATOM 2943 N N . VAL A 1 381 ? 1.150 5.398 -18.936 1.00 89.94 381 VAL A N 1
ATOM 2944 C CA . VAL A 1 381 ? 1.205 6.862 -18.826 1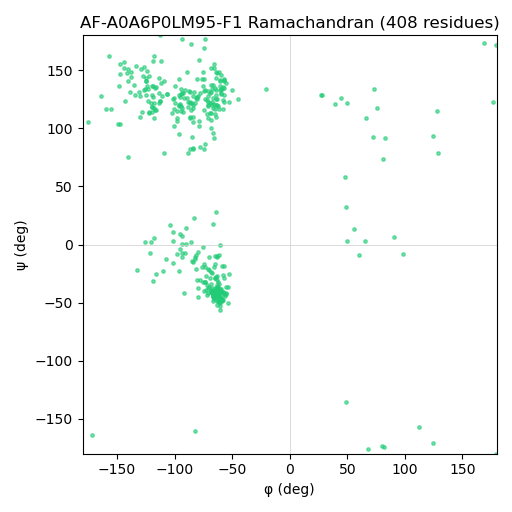.00 89.94 381 VAL A CA 1
ATOM 2945 C C . VAL A 1 381 ? 0.100 7.505 -19.658 1.00 89.94 381 VAL A C 1
ATOM 2947 O O . VAL A 1 381 ? -0.603 8.384 -19.165 1.00 89.94 381 VAL A O 1
ATOM 2950 N N . SER A 1 382 ? -0.054 7.068 -20.909 1.00 87.75 382 SER A N 1
ATOM 2951 C CA . SER A 1 382 ? -1.031 7.644 -21.837 1.00 87.75 382 SER A CA 1
ATOM 2952 C C . SER A 1 382 ? -2.463 7.368 -21.382 1.00 87.75 382 SER A C 1
ATOM 2954 O O . SER A 1 382 ? -3.279 8.285 -21.383 1.00 87.75 382 SER A O 1
ATOM 2956 N N . GLU A 1 383 ? -2.744 6.137 -20.951 1.00 88.88 383 GLU A N 1
ATOM 2957 C CA . GLU A 1 383 ? -4.044 5.725 -20.411 1.00 88.88 383 GLU A CA 1
ATOM 2958 C C . GLU A 1 383 ? -4.396 6.537 -19.163 1.00 88.88 383 GLU A C 1
ATOM 2960 O O . GLU A 1 383 ? -5.408 7.229 -19.144 1.00 88.88 383 GLU A O 1
ATOM 2965 N N . LYS A 1 384 ? -3.504 6.584 -18.167 1.00 86.38 384 LYS A N 1
ATOM 2966 C CA . LYS A 1 384 ? -3.772 7.287 -16.907 1.00 86.38 384 LYS A CA 1
ATOM 2967 C C . LYS A 1 384 ? -3.957 8.794 -17.079 1.00 86.38 384 LYS A C 1
ATOM 2969 O O . LYS A 1 384 ? -4.792 9.398 -16.398 1.00 86.38 384 LYS A O 1
ATOM 2974 N N . ILE A 1 385 ? -3.174 9.414 -17.968 1.00 86.50 385 ILE A N 1
ATOM 2975 C CA . ILE A 1 385 ? -3.353 10.828 -18.319 1.00 86.50 385 ILE A CA 1
ATOM 2976 C C . ILE A 1 385 ? -4.688 11.016 -19.042 1.00 86.50 385 ILE A C 1
ATOM 2978 O O . ILE A 1 385 ? -5.406 11.949 -18.696 1.00 86.50 385 ILE A O 1
ATOM 2982 N N . GLY A 1 386 ? -5.027 10.135 -19.989 1.00 84.75 386 GLY A N 1
ATOM 2983 C CA . GLY A 1 386 ? -6.291 10.157 -20.727 1.00 84.75 386 GLY A CA 1
ATOM 2984 C C . GLY A 1 386 ? -7.516 10.017 -19.823 1.00 84.75 386 GLY A C 1
ATOM 2985 O O . GLY A 1 386 ? -8.425 10.837 -19.908 1.00 84.75 386 GLY A O 1
ATOM 2986 N N . ASP A 1 387 ? -7.506 9.064 -18.894 1.00 84.19 387 ASP A N 1
ATOM 2987 C CA . ASP A 1 387 ? -8.589 8.841 -17.926 1.00 84.19 387 ASP A CA 1
ATOM 2988 C C . ASP A 1 387 ? -8.789 10.035 -16.989 1.00 84.19 387 ASP A C 1
ATOM 2990 O O . ASP A 1 387 ? -9.907 10.374 -16.599 1.00 84.19 387 ASP A O 1
ATOM 2994 N N . SER A 1 388 ? -7.692 10.707 -16.636 1.00 81.56 388 SER A N 1
ATOM 2995 C CA . SER A 1 388 ? -7.724 11.911 -15.800 1.00 81.56 388 SER A CA 1
ATOM 2996 C C . SER A 1 388 ? -8.098 13.171 -16.595 1.00 81.56 388 SER A C 1
ATOM 2998 O O . SER A 1 388 ? -8.276 14.246 -16.012 1.00 81.56 388 SER A O 1
ATOM 3000 N N . TRP A 1 389 ? -8.212 13.070 -17.922 1.00 80.94 389 TRP A N 1
ATOM 3001 C CA . TRP A 1 389 ? -8.430 14.192 -18.826 1.00 80.94 389 TRP A CA 1
ATOM 3002 C C . TRP A 1 389 ? -9.919 14.520 -18.972 1.00 80.94 389 TRP A C 1
ATOM 3004 O O . TRP A 1 389 ? -10.589 14.142 -19.929 1.00 80.94 389 TRP A O 1
ATOM 3014 N N . ASN A 1 390 ? -10.458 15.268 -18.013 1.00 67.75 390 ASN A N 1
ATOM 3015 C CA . ASN A 1 390 ? -11.895 15.548 -17.921 1.00 67.75 390 ASN A CA 1
ATOM 3016 C C . ASN A 1 390 ? -12.356 16.874 -18.564 1.00 67.75 390 ASN A C 1
ATOM 3018 O O . ASN A 1 390 ? -13.505 17.273 -18.373 1.00 67.75 390 ASN A O 1
ATOM 3022 N N . LYS A 1 391 ? -11.491 17.583 -19.305 1.00 70.19 391 LYS A N 1
ATOM 3023 C CA . LYS A 1 391 ? -11.825 18.877 -19.931 1.00 70.19 391 LYS A CA 1
ATOM 3024 C C . LYS A 1 391 ? -11.567 18.881 -21.433 1.00 70.19 391 LYS A C 1
ATOM 3026 O O . LYS A 1 391 ? -10.569 18.346 -21.912 1.00 70.19 391 LYS A O 1
ATOM 3031 N N . THR A 1 392 ? -12.443 19.567 -22.166 1.00 61.34 392 THR A N 1
ATOM 3032 C CA . THR A 1 392 ? -12.242 19.918 -23.575 1.00 61.34 392 THR A CA 1
ATOM 3033 C C . THR A 1 392 ? -11.089 20.914 -23.660 1.00 61.34 392 THR A C 1
ATOM 3035 O O . THR A 1 392 ? -11.246 22.110 -23.417 1.00 61.34 392 THR A O 1
ATOM 3038 N N . SER A 1 393 ? -9.894 20.403 -23.922 1.00 62.75 393 SER A N 1
ATOM 3039 C CA . SER A 1 393 ? -8.681 21.208 -23.912 1.00 62.75 393 SER A CA 1
ATOM 3040 C C . SER A 1 393 ? -8.486 21.920 -25.243 1.00 62.75 393 SER A C 1
ATOM 3042 O O . SER A 1 393 ? -8.085 21.312 -26.229 1.00 62.75 393 SER A O 1
ATOM 3044 N N . SER A 1 394 ? -8.740 23.228 -25.259 1.00 69.38 394 SER A N 1
ATOM 3045 C CA . SER A 1 394 ? -8.244 24.122 -26.306 1.00 69.38 394 SER A CA 1
ATOM 3046 C C . SER A 1 394 ? -6.964 24.774 -25.800 1.00 69.38 394 SER A C 1
ATOM 3048 O O . SER A 1 394 ? -7.022 25.775 -25.084 1.00 69.38 394 SER A O 1
ATOM 3050 N N . TYR A 1 395 ? -5.808 24.206 -26.145 1.00 76.00 395 TYR A N 1
ATOM 3051 C CA . TYR A 1 395 ? -4.530 24.853 -25.865 1.00 76.00 395 TYR A CA 1
ATOM 3052 C C . TYR A 1 395 ? -4.074 25.664 -27.078 1.00 76.00 395 TYR A C 1
ATOM 3054 O O . TYR A 1 395 ? -4.108 25.154 -28.195 1.00 76.00 395 TYR A O 1
ATOM 3062 N N . PRO A 1 396 ? -3.622 26.912 -26.880 1.00 82.94 396 PRO A N 1
ATOM 3063 C CA . PRO A 1 396 ? -3.112 27.743 -27.969 1.00 82.94 396 PRO A CA 1
ATOM 3064 C C . PRO A 1 396 ? -1.756 27.257 -28.513 1.00 82.94 396 PRO A C 1
ATOM 3066 O O . PRO A 1 396 ? -1.298 27.764 -29.532 1.00 82.94 396 PRO A O 1
ATOM 3069 N N . GLN A 1 397 ? -1.104 26.313 -27.827 1.00 86.75 397 GLN A N 1
ATOM 3070 C CA . GLN A 1 397 ? 0.182 25.726 -28.194 1.00 86.75 397 GLN A CA 1
ATOM 3071 C C . GLN A 1 397 ? 0.354 24.348 -27.542 1.00 86.75 397 GLN A C 1
ATOM 3073 O O . GLN A 1 397 ? -0.304 24.046 -26.541 1.00 86.75 397 GLN A O 1
ATOM 3078 N N . ASP A 1 398 ? 1.288 23.558 -28.065 1.00 86.75 398 ASP A N 1
ATOM 3079 C CA . ASP A 1 398 ? 1.657 22.266 -27.493 1.00 86.75 398 ASP A CA 1
ATOM 3080 C C . ASP A 1 398 ? 2.260 22.434 -26.092 1.00 86.75 398 ASP A C 1
ATOM 3082 O O . ASP A 1 398 ? 3.144 23.266 -25.861 1.00 86.75 398 ASP A O 1
ATOM 3086 N N . LEU A 1 399 ? 1.794 21.618 -25.144 1.00 83.88 399 LEU A N 1
ATOM 3087 C CA . LEU A 1 399 ? 2.338 21.567 -23.791 1.00 83.88 399 LEU A CA 1
ATOM 3088 C C . LEU A 1 399 ? 3.271 20.359 -23.658 1.00 83.88 399 LEU A C 1
ATOM 3090 O O . LEU A 1 399 ? 2.826 19.223 -23.500 1.00 83.88 399 LEU A O 1
ATOM 3094 N N . THR A 1 400 ? 4.577 20.612 -23.711 1.00 86.06 400 THR A N 1
ATOM 3095 C CA . THR A 1 400 ? 5.601 19.563 -23.632 1.00 86.06 400 THR A CA 1
ATOM 3096 C C . THR A 1 400 ? 6.121 19.418 -22.206 1.00 86.06 400 THR A C 1
ATOM 3098 O O . THR A 1 400 ? 6.722 20.343 -21.658 1.00 86.06 400 THR A O 1
ATOM 3101 N N . TYR A 1 401 ? 5.954 18.228 -21.626 1.00 82.06 401 TYR A N 1
ATOM 3102 C CA . TYR A 1 401 ? 6.443 17.894 -20.288 1.00 82.06 401 TYR A CA 1
ATOM 3103 C C . TYR A 1 401 ? 7.350 16.665 -20.314 1.00 82.06 401 TYR A C 1
ATOM 3105 O O . TYR A 1 401 ? 7.151 15.743 -21.102 1.00 82.06 401 TYR A O 1
ATOM 3113 N N . ARG A 1 402 ? 8.322 16.628 -19.396 1.00 79.62 402 ARG A N 1
ATOM 3114 C CA . ARG A 1 402 ? 9.081 15.414 -19.080 1.00 79.62 402 ARG A CA 1
ATOM 3115 C C . ARG A 1 402 ? 8.499 14.794 -17.816 1.00 79.62 402 ARG A C 1
ATOM 3117 O O . ARG A 1 402 ? 8.478 15.440 -16.771 1.00 79.62 402 ARG A O 1
ATOM 3124 N N . VAL A 1 403 ? 8.049 13.549 -17.917 1.00 79.44 403 VAL A N 1
ATOM 3125 C CA . VAL A 1 403 ? 7.473 12.798 -16.797 1.00 79.44 403 VAL A CA 1
ATOM 3126 C C . VAL A 1 403 ? 8.476 11.739 -16.351 1.00 79.44 403 VAL A C 1
ATOM 3128 O O . VAL A 1 403 ? 9.016 11.013 -17.180 1.00 79.44 403 VAL A O 1
ATOM 3131 N N . GLY A 1 404 ? 8.759 11.685 -15.049 1.00 79.19 404 GLY A N 1
ATOM 3132 C CA . GLY A 1 404 ? 9.512 10.589 -14.439 1.00 79.19 404 GLY A CA 1
ATOM 3133 C C . GLY A 1 404 ? 8.542 9.546 -13.897 1.00 79.19 404 GLY A C 1
ATOM 3134 O O . GLY A 1 404 ? 7.616 9.912 -13.174 1.00 79.19 404 GLY A O 1
ATOM 3135 N N . VAL A 1 405 ? 8.760 8.283 -14.249 1.00 79.31 405 VAL A N 1
ATOM 3136 C CA . VAL A 1 405 ? 7.936 7.136 -13.846 1.00 79.31 405 VAL A CA 1
ATOM 3137 C C . VAL A 1 405 ? 8.822 6.042 -13.272 1.00 79.31 405 VAL A C 1
ATOM 3139 O O . VAL A 1 405 ? 9.992 5.943 -13.645 1.00 79.31 405 VAL A O 1
ATOM 3142 N N . THR A 1 406 ? 8.280 5.250 -12.354 1.00 79.81 406 THR A N 1
ATOM 3143 C CA . THR A 1 406 ? 8.940 4.024 -11.889 1.00 79.81 406 THR A CA 1
ATOM 3144 C C . THR A 1 406 ? 8.580 2.869 -12.828 1.00 79.81 406 THR A C 1
ATOM 3146 O O . THR A 1 406 ? 7.721 3.025 -13.695 1.00 79.81 406 THR A O 1
ATOM 3149 N N . GLU A 1 407 ? 9.199 1.696 -12.660 1.00 72.19 407 GLU A N 1
ATOM 3150 C CA . GLU A 1 407 ? 8.814 0.477 -13.402 1.00 72.19 407 GLU A CA 1
ATOM 3151 C C . GLU A 1 407 ? 7.341 0.080 -13.162 1.00 72.19 407 GLU A C 1
ATOM 3153 O O . GLU A 1 407 ? 6.735 -0.619 -13.971 1.00 72.19 407 GLU A O 1
ATOM 3158 N N . GLU A 1 408 ? 6.736 0.589 -12.086 1.00 64.88 408 GLU A N 1
ATOM 3159 C CA . GLU A 1 408 ? 5.333 0.376 -11.728 1.00 64.88 408 GLU A CA 1
ATOM 3160 C C . GLU A 1 408 ? 4.366 1.355 -12.432 1.00 64.88 408 GLU A C 1
ATOM 3162 O O . GLU A 1 408 ? 3.163 1.096 -12.472 1.00 64.88 408 GLU A O 1
ATOM 3167 N N . GLY A 1 409 ? 4.858 2.448 -13.036 1.00 68.19 409 GLY A N 1
ATOM 3168 C CA . GLY A 1 409 ? 4.044 3.462 -13.727 1.00 68.19 409 GLY A CA 1
ATOM 3169 C C . GLY A 1 409 ? 4.009 4.843 -13.051 1.00 68.19 409 GLY A C 1
ATOM 3170 O O . GLY A 1 409 ? 4.934 5.229 -12.334 1.00 68.19 409 GLY A O 1
ATOM 3171 N N . ILE A 1 410 ? 2.957 5.627 -13.350 1.00 61.44 410 ILE A N 1
ATOM 3172 C CA . ILE A 1 410 ? 2.632 6.927 -12.707 1.00 61.44 410 ILE A CA 1
ATOM 3173 C C . ILE A 1 410 ? 1.824 6.696 -11.437 1.00 61.44 410 ILE A C 1
ATOM 3175 O O . ILE A 1 410 ? 0.897 5.860 -11.505 1.00 61.44 410 ILE A O 1
#

Mean predicted aligned error: 21.13 Å

Solvent-accessible surface area (backbone atoms only — not comparable to full-atom values): 25762 Å² total; per-residue (Å²): 138,83,84,79,80,76,82,80,78,80,57,80,42,76,47,76,34,82,41,99,33,16,37,40,37,43,32,25,29,45,84,78,81,79,84,70,102,63,81,80,70,94,74,68,51,30,68,45,63,64,39,32,36,42,37,54,63,92,56,94,64,59,54,69,38,37,51,71,50,49,54,26,41,55,52,28,52,53,54,41,50,51,25,66,75,67,72,32,86,67,82,74,81,84,57,101,59,88,68,41,34,45,57,43,77,43,82,100,62,76,30,35,36,39,34,37,54,84,47,102,87,44,102,58,60,54,70,48,78,28,46,64,69,40,47,50,26,43,50,50,35,48,52,54,46,69,67,34,73,48,47,40,68,85,63,80,82,85,86,74,84,78,58,77,87,55,58,77,73,94,60,64,78,87,72,71,46,70,70,58,60,59,55,56,56,53,52,55,55,50,53,57,56,55,70,74,50,79,83,77,84,88,71,86,82,78,91,76,86,82,89,83,90,82,91,83,89,85,86,82,92,88,88,87,83,86,86,81,81,92,78,87,77,87,80,64,68,68,70,50,71,69,55,46,53,50,31,73,73,56,25,49,74,59,60,53,28,37,61,50,51,50,27,50,53,42,34,50,53,56,50,58,75,59,48,78,73,44,73,72,63,94,57,66,41,38,29,43,33,36,22,40,81,83,28,49,32,61,40,71,47,71,37,94,88,30,62,89,71,51,52,79,74,43,48,62,76,79,50,48,49,55,81,85,74,101,72,70,74,51,67,58,51,30,35,53,29,35,41,35,43,33,67,47,97,77,43,51,42,83,46,76,45,49,63,86,52,70,68,65,78,69,57,90,67,81,80,88,75,54,66,68,59,51,54,52,41,51,49,53,46,51,50,56,51,54,75,67,58,86,66,92,80,84,67,98,59,89,84,87,80,89,84,87,64,56,101,90,34,124

Radius of gyration: 30.54 Å; Cα contacts (8 Å, |Δi|>4): 491; chains: 1; bounding box: 96×71×85 Å

Nearest PDB structures (foldseek):
  5nd7-assembly1_C  TM=1.924E-01  e=1.573E+00  Mus musculus
  8bik-assembly1_A  TM=1.788E-01  e=4.249E+00  Homo sapiens